Protein AF-A0A1I7Z463-F1 (afdb_monomer_lite)

InterPro domains:
  IPR001846 von Willebrand factor, type D domain [PF00094] (195-238)
  IPR001846 von Willebrand factor, type D domain [PF00094] (313-511)
  IPR001846 von Willebrand factor, type D domain [PS51233] (310-544)
  IPR001846 von Willebrand factor, type D domain [SM00216] (301-510)
  IPR005533 AMOP domain [PF03782] (26-176)
  IPR005533 AMOP domain [PF03782] (245-294)
  IPR005533 AMOP domain [PS50856] (21-180)
  IPR005533 AMOP domain [PS50856] (249-298)
  IPR005533 AMOP domain [SM00723] (21-180)
  IPR051495 Epithelial Barrier and Cell Signaling Protein [PTHR13802] (248-624)
  IPR056619 Mucin-4-like, C8-3 domain [PF23263] (587-623)

Sequence (686 aa):
MWSKPTPFAWYHEPQWRREYGSSWATDMCIQWFEYDGKRRNFQKDLTAQSPCPCKLAQALLDLGRYMPIMNCDKDGDTSCPYNKGAQHCVQSVAPSWTGASQQCCYDYEGYLMFTDDWEPDGDYTTYFQPGTPARAHAFGAYPYKNPPYIPSLSHYQLDVLPYQTCCHYAGHCEFYYWRRMTNGCQDYKPPVAGYIYGEPHIVTFDGTKYTFPGKGYYVLVMSEDPLHKLMVQVRMEQPDDTLWHAHPGTPARAHAFGAYPYKNPPYIPSLSHYQLDVLPYQTCCHYAGHCEFYYWRRMTNGCQDYKPPVAGYIYGEPHIVTFDGTKYTFPGKGYYVLVMSEDPLHKLMVQVRMEQPDDTLWHAHVNATVVTGITVQENDSSIVQVFARKPLRRWRYRTDVYVDGMRRFFDTPQWKFQQFNGVSIRSPLLNMDMSELVIMLNSGVGIKVGESNGMLDVMVFLPPSYNTTCKTGQTPSVAGDNFSRRCYTTMGLLGTYNNDPTDDLMTLQGTSVRVSGDTHNPSTTQMIYEQFGRTWLVDGKNDRIGAVMFSDKFKPIYNPPLFASSIYTPTFWPQYLDLNASRVFTLEQVKVACMGVPQCEYDYMLTGRKEIALATLEKHKAFLGLRKKGSRLQKITKKEAFSIGGELRTSAQEGGSDQDPTGGQLLGRRHGHLHLQAEVLRARRP

Radius of gyration: 37.28 Å; chains: 1; bounding box: 77×112×101 Å

pLDDT: mean 79.52, std 18.36, range [21.39, 97.94]

Secondary structure (DSSP, 8-state):
-------HHHHHHHHHHHHS-TTHHHHHHHHHHHHHHHS--SHHHHHHHSPPPSBHHHHHH-TTTEEE-TTS-TTS----TTSTT-SEEEEESSPPTTS-B-EEEE-TTSBBPPTT---TTS-TTTS------BSS-TT--SSTTSTT--TTHHHIIIIIHHHIIIIIISS-HHHHHHHSPPPPSTT--PPP--EEETTTEEE-TT--EEE----EEEEEEEEE-SS-EEEEEEEE----STTTTS---PPPSS-TT--SSTTSTT--TTHHHIIIIIHHHIIIIIISS-HHHHHHHSPPP-STT--PPEEEEEETTTEEE-SS--EEE----EEEEEEEE--SS--EEEEEEEE--SPPTTSPPPS--EEEEEEEEETTPPPEEEEEPPGGGTTT-SEEEEETTEEE---SGGGSEEEETTEEEE--TT--S--EEEEEETTS-EEEEEEETTEEEEEEEE-GGGS--PPTT-----S-STT------EESTT--SSS-TTTTTB-TTS-B----S-SSSHHHHHHIIIIIGGGGB--S--TTT-S--S-TT----S-HHHHH-S---PPPS-SS--HHHHTT--HHHHHHHHTT-HHHHHHHHHH--HHHHHHHHHHHHHHHHHHHHHHHHHHHHHHHTTSSSSS---------------------------------------

Organism: NCBI:txid37863

Foldseek 3Di:
DPDDDDQPCVVCVVVQCVPVNLQSLVVVLVVLLVVLVVDDQCVVQCLQPPADAFFQVLLVQPVQQKDWDQCCDLVHHPPPQQFAQFNTKIKTPAAGPQQKIWIWTAGPVGGTAWLVVDDPPDLCNHHGHGTWIFSHDQQFHPVCPDPPRPHNPNRCVGQVNSCCSQRPRNVHNVSNCVSTTRGDNPPPDGDQDWDADDQGWTQDSVGDIDHDNDAAKDFPDADPDPVDTDTDIDGDHDDPDPCPPPPPDFDFPADQQFDPVCPDPPRPHNPNSCVGPVVVCCVQCPVVVHNVVVCVVTPDDDCPPDDFWFKWKADFLGWTAASLGDIAHAQDAAKFFAKFKPPPVWTKTKIWHWHFDDAAPLRDTFLGIFTFKMWIDIDPWWIKIKGADDPVPQPFAGIWIDTNNHTAACQAQVRQWDDGGQKIKGDPNPP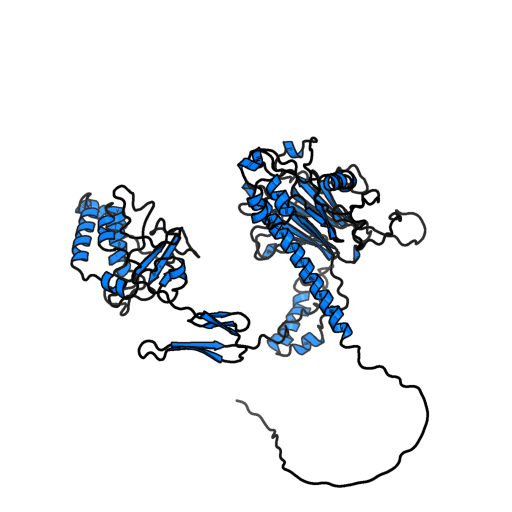NRNQWMWIAGPQRKIWIWGGFPSGIMIMITGDPVRAWPDDQPDDQDDDDDDDDDGTMWMATQSATRHSDPQQRQAAPVGDRDGDDDDNLDQVNNVCSHPPGRVRRHAPQPDPVNHHDSDDPVDDPHNDPVRSPDPDRDHDGNDPDADPSLCVLDDLVVLCVLLVPDSSLSRSCRRRVDSRSSNVRSVVVVVVVVVVVVVVVVVVVVVVVVVVPPPPDDDDDDDDDDDDDDDDDDDDDDDYDDDDDDDDDDDDDDD

Structure (mmCIF, N/CA/C/O backbone):
data_AF-A0A1I7Z463-F1
#
_entry.id   AF-A0A1I7Z463-F1
#
loop_
_atom_site.group_PDB
_atom_site.id
_atom_site.type_symbol
_atom_site.label_atom_id
_atom_site.label_alt_id
_atom_site.label_comp_id
_atom_site.label_asym_id
_atom_site.label_entity_id
_atom_site.label_seq_id
_atom_site.pdbx_PDB_ins_code
_atom_site.Cartn_x
_atom_site.Cartn_y
_atom_site.Cartn_z
_atom_site.occupancy
_atom_site.B_iso_or_equiv
_atom_site.auth_seq_id
_atom_site.auth_comp_id
_atom_site.auth_asym_id
_atom_site.auth_atom_id
_atom_site.pdbx_PDB_model_num
ATOM 1 N N . MET A 1 1 ? 40.024 8.791 -17.391 1.00 30.22 1 MET A N 1
ATOM 2 C CA . MET A 1 1 ? 39.149 9.812 -18.007 1.00 30.22 1 MET A CA 1
ATOM 3 C C . MET A 1 1 ? 37.793 9.182 -18.289 1.00 30.22 1 MET A C 1
ATOM 5 O O . MET A 1 1 ? 37.731 8.267 -19.093 1.00 30.22 1 MET A O 1
ATOM 9 N N . TRP A 1 2 ? 36.743 9.618 -17.590 1.00 34.06 2 TRP A N 1
ATOM 10 C CA . TRP A 1 2 ? 35.338 9.341 -17.924 1.00 34.06 2 TRP A CA 1
ATOM 11 C C . TRP A 1 2 ? 34.772 10.590 -18.616 1.00 34.06 2 TRP A C 1
ATOM 13 O O . TRP A 1 2 ? 34.002 11.346 -18.033 1.00 34.06 2 TRP A O 1
ATOM 23 N N . SER A 1 3 ? 35.242 10.885 -19.826 1.00 45.59 3 SER A N 1
ATOM 24 C CA . SER A 1 3 ? 34.652 11.943 -20.648 1.00 45.59 3 SER A CA 1
ATOM 25 C C . SER A 1 3 ? 33.517 11.332 -21.463 1.00 45.59 3 SER A C 1
ATOM 27 O O . SER A 1 3 ? 33.755 10.407 -22.243 1.00 45.59 3 SER A O 1
ATOM 29 N N . LYS A 1 4 ? 32.289 11.835 -21.299 1.00 51.66 4 LYS A N 1
ATOM 30 C CA . LYS A 1 4 ? 31.236 11.607 -22.298 1.00 51.66 4 LYS A CA 1
ATOM 31 C C . LYS A 1 4 ? 31.706 12.203 -23.641 1.00 51.66 4 LYS A C 1
ATOM 33 O O . LYS A 1 4 ? 32.474 13.165 -23.606 1.00 51.66 4 LYS A O 1
ATOM 38 N N . PRO A 1 5 ? 31.302 11.659 -24.803 1.00 58.66 5 PRO A N 1
ATOM 39 C CA . PRO A 1 5 ? 31.596 12.279 -26.094 1.00 58.66 5 PRO A CA 1
ATOM 40 C C . PRO A 1 5 ? 31.123 13.740 -26.090 1.00 58.66 5 PRO A C 1
ATOM 42 O O . PRO A 1 5 ? 29.931 14.001 -25.938 1.00 58.66 5 PRO A O 1
ATOM 45 N N . THR A 1 6 ? 32.051 14.691 -26.193 1.00 63.75 6 THR A N 1
ATOM 46 C CA . THR A 1 6 ? 31.734 16.126 -26.260 1.00 63.75 6 THR A CA 1
ATOM 47 C C . THR A 1 6 ? 31.464 16.508 -27.716 1.00 63.75 6 THR A C 1
ATOM 49 O O . THR A 1 6 ? 32.283 16.141 -28.565 1.00 63.75 6 THR A O 1
ATOM 52 N N . PRO A 1 7 ? 30.383 17.256 -28.025 1.00 66.69 7 PRO A N 1
ATOM 53 C CA . PRO A 1 7 ? 30.113 17.750 -29.373 1.00 66.69 7 PRO A CA 1
ATOM 54 C C . PRO A 1 7 ? 31.337 18.465 -29.968 1.00 66.69 7 PRO A C 1
ATOM 56 O O . PRO A 1 7 ? 31.851 19.429 -29.407 1.00 66.69 7 PRO A O 1
ATOM 59 N N . PHE A 1 8 ? 31.823 17.982 -31.108 1.00 71.94 8 PHE A N 1
ATOM 60 C CA . PHE A 1 8 ? 33.070 18.428 -31.734 1.00 71.94 8 PHE A CA 1
ATOM 61 C C . PHE A 1 8 ? 32.899 19.844 -32.287 1.00 71.94 8 PHE A C 1
ATOM 63 O O . PHE A 1 8 ? 33.792 20.678 -32.162 1.00 71.94 8 PHE A O 1
ATOM 70 N N . ALA A 1 9 ? 31.694 20.132 -32.788 1.00 70.56 9 ALA A N 1
ATOM 71 C CA . ALA A 1 9 ? 31.266 21.464 -33.179 1.00 70.56 9 ALA A CA 1
ATOM 72 C C . ALA A 1 9 ? 31.318 22.465 -32.014 1.00 70.56 9 ALA A C 1
ATOM 74 O O . ALA A 1 9 ? 31.840 23.554 -32.199 1.00 70.56 9 ALA A O 1
ATOM 75 N N . TRP A 1 10 ? 30.897 22.090 -30.799 1.00 75.88 10 TRP A N 1
ATOM 76 C CA . TRP A 1 10 ? 30.972 22.975 -29.626 1.00 75.88 10 TRP A CA 1
ATOM 77 C C . TRP A 1 10 ? 32.414 23.372 -29.279 1.00 75.88 10 TRP A C 1
ATOM 79 O O . TRP A 1 10 ? 32.679 24.520 -28.933 1.00 75.88 10 TRP A O 1
ATOM 89 N N . TYR A 1 11 ? 33.367 22.443 -29.408 1.00 81.06 11 TYR A N 1
ATOM 90 C CA . TYR A 1 11 ? 34.778 22.721 -29.121 1.00 81.06 11 TYR A CA 1
ATOM 91 C C . TYR A 1 11 ? 35.442 23.611 -30.190 1.00 81.06 11 TYR A C 1
ATOM 93 O O . TYR A 1 11 ? 36.220 24.504 -29.853 1.00 81.06 11 TYR A O 1
ATOM 101 N N . HIS A 1 12 ? 35.131 23.391 -31.473 1.00 82.56 12 HIS A N 1
ATOM 102 C CA . HIS A 1 12 ? 35.741 24.120 -32.593 1.00 82.56 12 HIS A CA 1
ATOM 103 C C . HIS A 1 12 ? 34.954 25.353 -33.058 1.00 82.56 12 HIS A C 1
ATOM 105 O O . HIS A 1 12 ? 35.458 26.114 -33.883 1.00 82.56 12 HIS A O 1
ATOM 111 N N . GLU A 1 13 ? 33.765 25.608 -32.513 1.00 81.62 13 GLU A N 1
ATOM 112 C CA . GLU A 1 13 ? 32.884 26.709 -32.918 1.00 81.62 13 GLU A CA 1
ATOM 113 C C . GLU A 1 13 ? 33.596 28.079 -33.002 1.00 81.62 13 GLU A C 1
ATOM 115 O O . GLU A 1 13 ? 33.470 28.743 -34.036 1.00 81.62 13 GLU A O 1
ATOM 120 N N . PRO A 1 14 ? 34.410 28.517 -32.017 1.00 84.44 14 PRO A N 1
ATOM 121 C CA . PRO A 1 14 ? 35.111 29.801 -32.112 1.00 84.44 14 PRO A CA 1
ATOM 122 C C . PRO A 1 14 ? 36.180 29.851 -33.215 1.00 84.44 14 PRO A C 1
ATOM 124 O O . PRO A 1 14 ? 36.566 30.931 -33.663 1.00 84.44 14 PRO A O 1
ATOM 127 N N . GLN A 1 15 ? 36.730 28.704 -33.618 1.00 86.69 15 GLN A N 1
ATOM 128 C CA . GLN A 1 15 ? 37.706 28.607 -34.708 1.00 86.69 15 GLN A CA 1
ATOM 129 C C . GLN A 1 15 ? 36.982 28.607 -36.054 1.00 86.69 15 GLN A C 1
ATOM 131 O O . GLN A 1 15 ? 37.305 29.416 -36.918 1.00 86.69 15 GLN A O 1
ATOM 136 N N . TRP A 1 16 ? 35.929 27.802 -36.193 1.00 85.44 16 TRP A N 1
ATOM 137 C CA . TRP A 1 16 ? 35.162 27.712 -37.431 1.00 85.44 16 TRP A CA 1
ATOM 138 C C . TRP A 1 16 ? 34.430 29.005 -37.783 1.00 85.44 16 TRP A C 1
ATOM 140 O O . TRP A 1 16 ? 34.474 29.414 -38.938 1.00 85.44 16 TRP A O 1
ATOM 150 N N . ARG A 1 17 ? 33.868 29.721 -36.797 1.00 85.62 17 ARG A N 1
ATOM 151 C CA . ARG A 1 17 ? 33.295 31.061 -37.027 1.00 85.62 17 ARG A CA 1
ATOM 152 C C . ARG A 1 17 ? 34.329 32.073 -37.538 1.00 85.62 17 ARG A C 1
ATOM 154 O O . ARG A 1 17 ? 33.963 32.998 -38.256 1.00 85.62 17 ARG A O 1
ATOM 161 N N . ARG A 1 18 ? 35.607 31.925 -37.158 1.00 87.00 18 ARG A N 1
ATOM 162 C CA . ARG A 1 18 ? 36.701 32.799 -37.618 1.00 87.00 18 ARG A CA 1
ATOM 163 C C . ARG A 1 18 ? 37.200 32.428 -39.012 1.00 87.00 18 ARG A C 1
ATOM 165 O O . ARG A 1 18 ? 37.502 33.326 -39.785 1.00 87.00 18 ARG A O 1
ATOM 172 N N . GLU A 1 19 ? 37.307 31.137 -39.311 1.00 86.56 19 GLU A N 1
ATOM 173 C CA . GLU A 1 19 ? 37.883 30.637 -40.567 1.00 86.56 19 GLU A CA 1
ATOM 174 C C . GLU A 1 19 ? 36.869 30.569 -41.717 1.00 86.56 19 GLU A C 1
ATOM 176 O O . GLU A 1 19 ? 37.198 30.937 -42.840 1.00 86.56 19 GLU A O 1
ATOM 181 N N . TYR A 1 20 ? 35.637 30.133 -41.439 1.00 83.19 20 TYR A N 1
ATOM 182 C CA . TYR A 1 20 ? 34.601 29.857 -42.444 1.00 83.19 20 TYR A CA 1
ATOM 183 C C . TYR A 1 20 ? 33.424 30.849 -42.392 1.00 83.19 20 TYR A C 1
ATOM 185 O O . TYR A 1 20 ? 32.484 30.736 -43.171 1.00 83.19 20 TYR A O 1
ATOM 193 N N . GLY A 1 21 ? 33.464 31.840 -41.495 1.00 87.94 21 GLY A N 1
ATOM 194 C CA . GLY A 1 21 ? 32.429 32.870 -41.369 1.00 87.94 21 GLY A CA 1
ATOM 195 C C . GLY A 1 21 ? 31.179 32.411 -40.611 1.00 87.94 21 GLY A C 1
ATOM 196 O O . GLY A 1 21 ? 31.173 31.388 -39.931 1.00 87.94 21 GLY A O 1
ATOM 197 N N . SER A 1 22 ? 30.100 33.197 -40.682 1.00 83.88 22 SER A N 1
ATOM 198 C CA . SER A 1 22 ? 28.854 32.933 -39.942 1.00 83.88 22 SER A CA 1
ATOM 199 C C . SER A 1 22 ? 28.013 31.789 -40.516 1.00 83.88 22 SER A C 1
ATOM 201 O O . SER A 1 22 ? 27.214 31.221 -39.780 1.00 83.88 22 SER A O 1
ATOM 203 N N . SER A 1 23 ? 28.191 31.441 -41.796 1.00 88.38 23 SER A N 1
ATOM 204 C CA . SER A 1 23 ? 27.471 30.357 -42.485 1.00 88.38 23 SER A CA 1
ATOM 205 C C . SER A 1 23 ? 28.140 28.988 -42.356 1.00 88.38 23 SER A C 1
ATOM 207 O O . SER A 1 23 ? 27.634 28.021 -42.918 1.00 88.38 23 SER A O 1
ATOM 209 N N . TRP A 1 24 ? 29.241 28.880 -41.598 1.00 89.06 24 TRP A N 1
ATOM 210 C CA . TRP A 1 24 ? 30.064 27.667 -41.509 1.00 89.06 24 TRP A CA 1
ATOM 211 C C . TRP A 1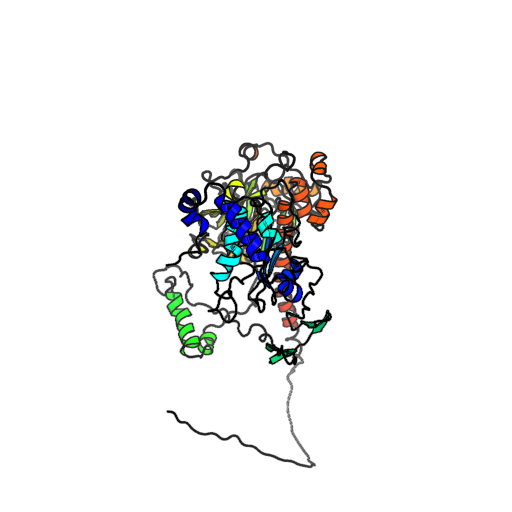 24 ? 29.245 26.387 -41.282 1.00 89.06 24 TRP A C 1
ATOM 213 O O . TRP A 1 24 ? 29.530 25.353 -41.883 1.00 89.06 24 TRP A O 1
ATOM 223 N N . ALA A 1 25 ? 28.219 26.456 -40.426 1.00 88.81 25 ALA A N 1
ATOM 224 C CA . ALA A 1 25 ? 27.393 25.310 -40.070 1.00 88.81 25 ALA A CA 1
ATOM 225 C C . ALA A 1 25 ? 26.508 24.873 -41.240 1.00 88.81 25 ALA A C 1
ATOM 227 O O . ALA A 1 25 ? 26.412 23.679 -41.523 1.00 88.81 25 ALA A O 1
ATOM 228 N N . THR A 1 26 ? 25.908 25.834 -41.944 1.00 90.12 26 THR A N 1
ATOM 229 C CA . THR A 1 26 ? 25.089 25.592 -43.136 1.00 90.12 26 THR A CA 1
ATOM 230 C C . THR A 1 26 ? 25.940 25.030 -44.270 1.00 90.12 26 THR A C 1
ATOM 232 O O . THR A 1 26 ? 25.573 24.017 -44.861 1.00 90.12 26 THR A O 1
ATOM 235 N N . ASP A 1 27 ? 27.125 25.597 -44.502 1.00 89.88 27 ASP A N 1
ATOM 236 C CA . ASP A 1 27 ? 28.048 25.132 -45.542 1.00 89.88 27 ASP A CA 1
ATOM 237 C C . ASP A 1 27 ? 28.535 23.699 -45.264 1.00 89.88 27 ASP A C 1
ATOM 239 O O . ASP A 1 27 ? 28.515 22.841 -46.149 1.00 89.88 27 ASP A O 1
ATOM 243 N N . MET A 1 28 ? 28.902 23.392 -44.014 1.00 89.94 28 MET A N 1
ATOM 244 C CA . MET A 1 28 ? 29.269 22.032 -43.599 1.00 89.94 28 MET A CA 1
ATOM 245 C C . MET A 1 28 ? 28.092 21.051 -43.666 1.00 89.94 28 MET A C 1
ATOM 247 O O . MET A 1 28 ? 28.285 19.894 -44.046 1.00 89.94 28 MET A O 1
ATOM 251 N N . CYS A 1 29 ? 26.879 21.491 -43.318 1.00 90.62 29 CYS A N 1
ATOM 252 C CA . CYS A 1 29 ? 25.675 20.671 -43.421 1.00 90.62 29 CYS A CA 1
ATOM 253 C C . CYS A 1 29 ? 25.378 20.297 -44.882 1.00 90.62 29 CYS A C 1
ATOM 255 O O . CYS A 1 29 ? 25.168 19.120 -45.178 1.00 90.62 29 CYS A O 1
ATOM 257 N N . ILE A 1 30 ? 25.448 21.261 -45.808 1.00 90.31 30 ILE A N 1
ATOM 258 C CA . ILE A 1 30 ? 25.257 21.028 -47.248 1.00 90.31 30 ILE A CA 1
ATOM 259 C C . ILE A 1 30 ? 26.345 20.094 -47.792 1.00 90.31 30 ILE A C 1
ATOM 261 O O . ILE A 1 30 ? 26.038 19.126 -48.490 1.00 90.31 30 ILE A O 1
ATOM 265 N N . GLN A 1 31 ? 27.612 20.309 -47.422 1.00 89.62 31 GLN A N 1
ATOM 266 C CA . GLN A 1 31 ? 28.708 19.421 -47.825 1.00 89.62 31 GLN A CA 1
ATOM 267 C C . GLN A 1 31 ? 28.491 17.980 -47.348 1.00 89.62 31 GLN A C 1
ATOM 269 O O . GLN A 1 31 ? 28.674 17.036 -48.122 1.00 89.62 31 GLN A O 1
ATOM 274 N N . TRP A 1 32 ? 28.075 17.791 -46.092 1.00 92.12 32 TRP A N 1
ATOM 275 C CA . TRP A 1 32 ? 27.716 16.470 -45.583 1.00 92.12 32 TRP A CA 1
ATOM 276 C C . TRP A 1 32 ? 26.520 15.882 -46.340 1.00 92.12 32 TRP A C 1
ATOM 278 O O . TRP A 1 32 ? 26.572 14.716 -46.728 1.00 92.12 32 TRP A O 1
ATOM 288 N N . PHE A 1 33 ? 25.477 16.675 -46.595 1.00 90.44 33 PHE A N 1
ATOM 289 C CA . PHE A 1 33 ? 24.276 16.244 -47.308 1.00 90.44 33 PHE A CA 1
ATOM 290 C C . PHE A 1 33 ? 24.598 15.737 -48.719 1.00 90.44 33 PHE A C 1
ATOM 292 O O . PHE A 1 33 ? 24.093 14.690 -49.140 1.00 90.44 33 PHE A O 1
ATOM 299 N N . GLU A 1 34 ? 25.453 16.448 -49.454 1.00 89.06 34 GLU A N 1
ATOM 300 C CA . GLU A 1 34 ? 25.919 16.028 -50.775 1.00 89.06 34 GLU A CA 1
ATOM 301 C C . GLU A 1 34 ? 26.823 14.796 -50.702 1.00 89.06 34 GLU A C 1
ATOM 303 O O . GLU A 1 34 ? 26.686 13.871 -51.509 1.00 89.06 34 GLU A O 1
ATOM 308 N N . TYR A 1 35 ? 27.748 14.764 -49.738 1.00 86.56 35 TYR A N 1
ATOM 309 C CA . TYR A 1 35 ? 28.671 13.648 -49.560 1.00 86.56 35 TYR A CA 1
ATOM 310 C C . TYR A 1 35 ? 27.933 12.358 -49.195 1.00 86.56 35 TYR A C 1
ATOM 312 O O . TYR A 1 35 ? 28.145 11.331 -49.837 1.00 86.56 35 TYR A O 1
ATOM 320 N N . ASP A 1 36 ? 27.034 12.399 -48.210 1.00 86.56 36 ASP A N 1
ATOM 321 C CA . ASP A 1 36 ? 26.258 11.240 -47.768 1.00 86.56 36 ASP A CA 1
ATOM 322 C C . ASP A 1 36 ? 25.333 10.724 -48.882 1.00 86.56 36 ASP A C 1
ATOM 324 O O . ASP A 1 36 ? 25.176 9.512 -49.030 1.00 86.56 36 ASP A O 1
ATOM 328 N N . GLY A 1 37 ? 24.829 11.618 -49.742 1.00 82.88 37 GLY A N 1
ATOM 329 C CA . GLY A 1 37 ? 24.045 11.270 -50.930 1.00 82.88 37 GLY A CA 1
ATOM 330 C C . GLY A 1 37 ? 24.802 10.528 -52.028 1.00 82.88 37 GLY A C 1
ATOM 331 O O . GLY A 1 37 ? 24.197 9.760 -52.772 1.00 82.88 37 GLY A O 1
ATOM 332 N N . LYS A 1 38 ? 26.122 10.723 -52.126 1.00 85.31 38 LYS A N 1
ATOM 333 C CA . LYS A 1 38 ? 26.992 9.976 -53.053 1.00 85.31 38 LYS A CA 1
ATOM 334 C C . LYS A 1 38 ? 27.359 8.592 -52.513 1.00 85.31 38 LYS A C 1
ATOM 336 O O . LYS A 1 38 ? 27.889 7.761 -53.250 1.00 85.31 38 LYS A O 1
ATOM 341 N N . ARG A 1 39 ? 27.117 8.332 -51.224 1.00 84.38 39 ARG A N 1
ATOM 342 C CA . ARG A 1 39 ? 27.403 7.040 -50.594 1.00 84.38 39 ARG A CA 1
ATOM 343 C C . ARG A 1 39 ? 26.278 6.057 -50.865 1.00 84.38 39 ARG A C 1
ATOM 345 O O . ARG A 1 39 ? 25.149 6.410 -51.187 1.00 84.38 39 ARG A O 1
ATOM 352 N N . ARG A 1 40 ? 26.581 4.779 -50.650 1.00 80.81 40 ARG A N 1
ATOM 353 C CA . ARG A 1 40 ? 25.572 3.728 -50.684 1.00 80.81 40 ARG A CA 1
ATOM 354 C C . ARG A 1 40 ? 24.419 4.041 -49.724 1.00 80.81 40 ARG A C 1
ATOM 356 O O . ARG A 1 40 ? 24.641 4.363 -48.549 1.00 80.81 40 ARG A O 1
ATOM 363 N N . ASN A 1 41 ? 23.204 3.853 -50.232 1.00 83.38 41 ASN A N 1
ATOM 364 C CA . ASN A 1 41 ? 21.984 3.927 -49.450 1.00 83.38 41 ASN A CA 1
ATOM 365 C C . ASN A 1 41 ? 21.871 2.707 -48.518 1.00 83.38 41 ASN A C 1
ATOM 367 O O . ASN A 1 41 ? 21.557 1.606 -48.967 1.00 83.38 41 ASN A O 1
ATOM 371 N N . PHE A 1 42 ? 22.160 2.918 -47.234 1.00 85.94 42 PHE A N 1
ATOM 372 C CA . PHE A 1 42 ? 22.072 1.900 -46.182 1.00 85.94 42 PHE A CA 1
ATOM 373 C C . PHE A 1 42 ? 20.635 1.699 -45.684 1.00 85.94 42 PHE A C 1
ATOM 375 O O . PHE A 1 42 ? 20.326 0.666 -45.096 1.00 85.94 42 PHE A O 1
ATOM 382 N N . GLN A 1 43 ? 19.741 2.656 -45.959 1.00 82.81 43 GLN A N 1
ATOM 383 C CA . GLN A 1 43 ? 18.345 2.576 -45.547 1.00 82.81 43 GLN A CA 1
ATOM 384 C C . GLN A 1 43 ? 17.635 1.399 -46.206 1.00 82.81 43 GLN A C 1
ATOM 386 O O . GLN A 1 43 ? 16.830 0.737 -45.569 1.00 82.81 43 GLN A O 1
ATOM 391 N N . LYS A 1 44 ? 18.017 1.058 -47.445 1.00 83.06 44 LYS A N 1
ATOM 392 C CA . LYS A 1 44 ? 17.505 -0.124 -48.149 1.00 83.06 44 LYS A CA 1
ATOM 393 C C . LYS A 1 44 ? 17.740 -1.421 -47.363 1.00 83.06 44 LYS A C 1
ATOM 395 O O . LYS A 1 44 ? 16.887 -2.303 -47.379 1.00 83.06 44 LYS A O 1
ATOM 400 N N . ASP A 1 45 ? 18.887 -1.541 -46.695 1.00 82.38 45 ASP A N 1
ATOM 401 C CA . ASP A 1 45 ? 19.208 -2.718 -45.885 1.00 82.38 45 ASP A CA 1
ATOM 402 C C . ASP A 1 45 ? 18.362 -2.746 -44.602 1.00 82.38 45 ASP A C 1
ATOM 404 O O . ASP A 1 45 ? 17.842 -3.797 -44.231 1.00 82.38 45 ASP A O 1
ATOM 408 N N . LEU A 1 46 ? 18.168 -1.586 -43.965 1.00 86.88 46 LEU A N 1
ATOM 409 C CA . LEU A 1 46 ? 17.344 -1.449 -42.761 1.00 86.88 46 LEU A CA 1
ATOM 410 C C . LEU A 1 46 ? 15.860 -1.701 -43.037 1.00 86.88 46 LEU A C 1
ATOM 412 O O . LEU A 1 46 ? 15.214 -2.378 -42.242 1.00 86.88 46 LEU A O 1
ATOM 416 N N . THR A 1 47 ? 15.338 -1.245 -44.177 1.00 81.12 47 THR A N 1
ATOM 417 C CA . THR A 1 47 ? 13.947 -1.490 -44.578 1.00 81.12 47 THR A CA 1
ATOM 418 C C . THR A 1 47 ? 13.644 -2.976 -44.727 1.00 81.12 47 THR A C 1
ATOM 420 O O . THR A 1 47 ? 12.593 -3.438 -44.295 1.00 81.12 47 THR A O 1
ATOM 423 N N . ALA A 1 48 ? 14.581 -3.740 -45.291 1.00 78.50 48 ALA A N 1
ATOM 424 C CA . ALA A 1 48 ? 14.401 -5.171 -45.502 1.00 78.50 48 ALA A CA 1
ATOM 425 C C . ALA A 1 48 ? 14.628 -6.011 -44.232 1.00 78.50 48 ALA A C 1
ATOM 427 O O . ALA A 1 48 ? 14.007 -7.059 -44.078 1.00 78.50 48 ALA A O 1
ATOM 428 N N . GLN A 1 49 ? 15.545 -5.595 -43.351 1.00 81.00 49 GLN A N 1
ATOM 429 C CA . GLN A 1 49 ? 16.004 -6.423 -42.225 1.00 81.00 49 GLN A CA 1
ATOM 430 C C . GLN A 1 49 ? 15.383 -6.024 -40.882 1.00 81.00 49 GLN A C 1
ATOM 432 O O . GLN A 1 49 ? 15.089 -6.896 -40.066 1.00 81.00 49 GLN A O 1
ATOM 437 N N . SER A 1 50 ? 15.165 -4.726 -40.662 1.00 87.88 50 SER A N 1
ATOM 438 C CA . SER A 1 50 ? 14.761 -4.162 -39.369 1.00 87.88 50 SER A CA 1
ATOM 439 C C . SER A 1 50 ? 13.731 -3.023 -39.520 1.00 87.88 50 SER A C 1
ATOM 441 O O . SER A 1 50 ? 13.978 -1.921 -39.017 1.00 87.88 50 SER A O 1
ATOM 443 N N . PRO A 1 51 ? 12.572 -3.241 -40.177 1.00 91.00 51 PRO A N 1
ATOM 444 C CA . PRO A 1 51 ? 11.545 -2.209 -40.354 1.00 91.00 51 PRO A CA 1
ATOM 445 C C . PRO A 1 51 ? 10.881 -1.805 -39.030 1.00 91.00 51 PRO A C 1
ATOM 447 O O . PRO A 1 51 ? 10.533 -2.665 -38.227 1.00 91.00 51 PRO A O 1
ATOM 450 N N . CYS A 1 52 ? 10.647 -0.507 -38.809 1.00 91.75 52 CYS A N 1
ATOM 451 C CA . CYS A 1 52 ? 10.044 -0.034 -37.562 1.00 91.75 52 CYS A CA 1
ATOM 452 C C . CYS A 1 52 ? 8.642 -0.628 -37.320 1.00 91.75 52 CYS A C 1
ATOM 454 O O . CYS A 1 52 ? 7.809 -0.599 -38.229 1.00 91.75 52 CYS A O 1
ATOM 456 N N . PRO A 1 53 ? 8.341 -1.109 -36.099 1.00 93.94 53 PRO A N 1
ATOM 457 C CA . PRO A 1 53 ? 6.975 -1.439 -35.708 1.00 93.94 53 PRO A CA 1
ATOM 458 C C . PRO A 1 53 ? 6.044 -0.223 -35.841 1.00 93.94 53 PRO A C 1
ATOM 460 O O . PRO A 1 53 ? 6.443 0.905 -35.563 1.00 93.94 53 PRO A O 1
ATOM 463 N N . CYS A 1 54 ? 4.789 -0.435 -36.246 1.00 91.12 54 CYS A N 1
ATOM 464 C CA . CYS A 1 54 ? 3.825 0.665 -36.401 1.00 91.12 54 CYS A CA 1
ATOM 465 C C . CYS A 1 54 ? 3.364 1.232 -35.053 1.00 91.12 54 CYS A C 1
ATOM 467 O O . CYS A 1 54 ? 2.963 2.392 -34.956 1.00 91.12 54 CYS A O 1
ATOM 469 N N . LYS A 1 55 ? 3.349 0.379 -34.024 1.00 92.94 55 LYS A N 1
ATOM 470 C CA . LYS A 1 55 ? 2.812 0.685 -32.700 1.00 92.94 55 LYS A CA 1
ATOM 471 C C . LYS A 1 55 ? 3.809 0.376 -31.600 1.00 92.94 55 LYS A C 1
ATOM 473 O O . LYS A 1 55 ? 4.468 -0.662 -31.630 1.00 92.94 55 LYS A O 1
ATOM 478 N N . LEU A 1 56 ? 3.792 1.196 -30.552 1.00 92.44 56 LEU A N 1
ATOM 479 C CA . LEU A 1 56 ? 4.600 0.976 -29.353 1.00 92.44 56 LEU A CA 1
ATOM 480 C C . LEU A 1 56 ? 4.373 -0.424 -28.759 1.00 92.44 56 LEU A C 1
ATOM 482 O O . LEU A 1 56 ? 5.325 -1.124 -28.436 1.00 92.44 56 LEU A O 1
ATOM 486 N N . ALA A 1 57 ? 3.123 -0.889 -28.693 1.00 91.75 57 ALA A N 1
ATOM 487 C CA . ALA A 1 57 ? 2.809 -2.231 -28.200 1.00 91.75 57 ALA A CA 1
ATOM 488 C C . ALA A 1 57 ? 3.483 -3.352 -29.015 1.00 91.75 57 ALA A C 1
ATOM 490 O O . ALA A 1 57 ? 3.895 -4.357 -28.443 1.00 91.75 57 ALA A O 1
ATOM 491 N N . GLN A 1 58 ? 3.632 -3.177 -30.334 1.00 92.56 58 GLN A N 1
ATOM 492 C CA . GLN A 1 58 ? 4.349 -4.136 -31.181 1.00 92.56 58 GLN A CA 1
ATOM 493 C C . GLN A 1 58 ? 5.848 -4.115 -30.874 1.00 92.56 58 GLN A C 1
ATOM 495 O O . GLN A 1 58 ? 6.453 -5.172 -30.726 1.00 92.56 58 GLN A O 1
ATOM 500 N N . ALA A 1 59 ? 6.427 -2.923 -30.703 1.00 91.38 59 ALA A N 1
ATOM 501 C CA . ALA A 1 59 ? 7.832 -2.769 -30.337 1.00 91.38 59 ALA A CA 1
ATOM 502 C C . ALA A 1 59 ? 8.163 -3.418 -28.985 1.00 91.38 59 ALA A C 1
ATOM 504 O O . ALA A 1 59 ? 9.194 -4.069 -28.856 1.00 91.38 59 ALA A O 1
ATOM 505 N N . LEU A 1 60 ? 7.266 -3.298 -28.002 1.00 91.06 60 LEU A N 1
ATOM 506 C CA . LEU A 1 60 ? 7.433 -3.903 -26.675 1.00 91.06 60 LEU A CA 1
ATOM 507 C C . LEU A 1 60 ? 7.315 -5.432 -26.685 1.00 91.06 60 LEU A C 1
ATOM 509 O O . LEU A 1 60 ? 7.882 -6.092 -25.820 1.00 91.06 60 LEU A O 1
ATOM 513 N N . LEU A 1 61 ? 6.582 -6.002 -27.643 1.00 89.88 61 LEU A N 1
ATOM 514 C CA . LEU A 1 61 ? 6.512 -7.453 -27.834 1.00 89.88 61 LEU A CA 1
ATOM 515 C C . LEU A 1 61 ? 7.724 -7.995 -28.611 1.00 89.88 61 LEU A C 1
ATOM 517 O O . LEU A 1 61 ? 8.067 -9.168 -28.473 1.00 89.88 61 LEU A O 1
ATOM 521 N N . ASP A 1 62 ? 8.395 -7.157 -29.402 1.00 91.62 62 ASP A N 1
ATOM 522 C CA . ASP A 1 62 ? 9.499 -7.532 -30.292 1.00 91.62 62 ASP A CA 1
ATOM 523 C C . ASP A 1 62 ? 10.886 -7.331 -29.666 1.00 91.62 62 ASP A C 1
ATOM 525 O O . ASP A 1 62 ? 11.775 -6.674 -30.211 1.00 91.62 62 ASP A O 1
ATOM 529 N N . LEU A 1 63 ? 11.064 -7.957 -28.503 1.00 87.25 63 LEU A N 1
ATOM 530 C CA . LEU A 1 63 ? 12.252 -7.848 -27.647 1.00 87.25 63 LEU A CA 1
ATOM 531 C C . LEU A 1 63 ? 13.539 -8.406 -28.284 1.00 87.25 63 LEU A C 1
ATOM 533 O O . LEU A 1 63 ? 14.639 -8.127 -27.817 1.00 87.25 63 LEU A O 1
ATOM 537 N N . GLY A 1 64 ? 13.411 -9.257 -29.307 1.00 87.12 64 GLY A N 1
ATOM 538 C CA . GLY A 1 64 ? 14.551 -9.911 -29.953 1.00 87.12 64 GLY A CA 1
ATOM 539 C C . GLY A 1 64 ? 15.203 -9.059 -31.040 1.00 87.12 64 GLY A C 1
ATOM 540 O O . GLY A 1 64 ? 16.420 -9.106 -31.211 1.00 87.12 64 GLY A O 1
ATOM 541 N N . ARG A 1 65 ? 14.404 -8.279 -31.781 1.00 90.81 65 ARG A N 1
ATOM 542 C CA . ARG A 1 65 ? 14.909 -7.389 -32.837 1.00 90.81 65 ARG A CA 1
ATOM 543 C C . ARG A 1 65 ? 15.160 -5.979 -32.338 1.00 90.81 65 ARG A C 1
ATOM 545 O O . ARG A 1 65 ? 16.054 -5.322 -32.869 1.00 90.81 65 ARG A O 1
ATOM 552 N N . TYR A 1 66 ? 14.418 -5.535 -31.326 1.00 92.88 66 TYR A N 1
ATOM 553 C CA . TYR A 1 66 ? 14.478 -4.177 -30.804 1.00 92.88 66 TYR A CA 1
ATOM 554 C C . TYR A 1 66 ? 14.797 -4.152 -29.314 1.00 92.88 66 TYR A C 1
ATOM 556 O O . TYR A 1 66 ? 14.350 -4.995 -28.544 1.00 92.88 66 TYR A O 1
ATOM 564 N N . MET A 1 67 ? 15.556 -3.140 -28.910 1.00 92.31 67 MET A N 1
ATOM 565 C CA . MET A 1 67 ? 15.852 -2.840 -27.514 1.00 92.31 67 MET A CA 1
ATOM 566 C C . MET A 1 67 ? 15.609 -1.361 -27.220 1.00 92.31 67 MET A C 1
ATOM 568 O O . MET A 1 67 ? 15.796 -0.528 -28.113 1.00 92.31 67 MET A O 1
ATOM 572 N N . PRO A 1 68 ? 15.219 -1.008 -25.986 1.00 92.00 68 PRO A N 1
ATOM 573 C CA . PRO A 1 68 ? 14.978 0.377 -25.617 1.00 92.00 68 PRO A CA 1
ATOM 574 C C . PRO A 1 68 ? 16.266 1.201 -25.680 1.00 92.00 68 PRO A C 1
ATOM 576 O O . PRO A 1 68 ? 17.372 0.718 -25.402 1.00 92.00 68 PRO A O 1
ATOM 579 N N . ILE A 1 69 ? 16.128 2.472 -26.049 1.00 88.88 69 ILE A N 1
ATOM 580 C CA . ILE A 1 69 ? 17.230 3.427 -25.970 1.00 88.88 69 ILE A CA 1
ATOM 581 C C . ILE A 1 69 ? 17.267 3.993 -24.550 1.00 88.88 69 ILE A C 1
ATOM 583 O O . ILE A 1 69 ? 16.295 4.561 -24.070 1.00 88.88 69 ILE A O 1
ATOM 587 N N . MET A 1 70 ? 18.419 3.869 -23.888 1.00 83.12 70 MET A N 1
ATOM 588 C CA . MET A 1 70 ? 18.587 4.149 -22.452 1.00 83.12 70 MET A CA 1
ATOM 589 C C . MET A 1 70 ? 18.229 5.581 -22.016 1.00 83.12 70 MET A C 1
ATOM 591 O O . MET A 1 70 ? 17.989 5.814 -20.838 1.00 83.12 70 MET A O 1
ATOM 595 N N . ASN A 1 71 ? 18.242 6.550 -22.934 1.00 82.81 71 ASN A N 1
ATOM 596 C CA . ASN A 1 71 ? 17.907 7.955 -22.673 1.00 82.81 71 ASN A CA 1
ATOM 597 C C . ASN A 1 71 ? 16.486 8.339 -23.131 1.00 82.81 71 ASN A C 1
ATOM 599 O O . ASN A 1 71 ? 16.144 9.518 -23.109 1.00 82.81 71 ASN A O 1
ATOM 603 N N . CYS A 1 72 ? 15.691 7.377 -23.599 1.00 88.44 72 CYS A N 1
ATOM 604 C CA . CYS A 1 72 ? 14.298 7.565 -23.986 1.00 88.44 72 CYS A CA 1
ATOM 605 C C . CYS A 1 72 ? 13.530 6.250 -23.771 1.00 88.44 72 CYS A C 1
ATOM 607 O O . CYS A 1 72 ? 12.955 5.663 -24.693 1.00 88.44 72 CYS A O 1
ATOM 609 N N . ASP A 1 73 ? 13.590 5.761 -22.531 1.00 90.06 73 ASP A N 1
ATOM 610 C CA . ASP A 1 73 ? 12.964 4.517 -22.096 1.00 90.06 73 ASP A CA 1
ATOM 611 C C . ASP A 1 73 ? 11.757 4.829 -21.204 1.00 90.06 73 ASP A C 1
ATOM 613 O O . ASP A 1 73 ? 11.875 5.569 -20.228 1.00 90.06 73 ASP A O 1
ATOM 617 N N . LYS A 1 74 ? 10.601 4.229 -21.507 1.00 86.38 74 LYS A N 1
ATOM 618 C CA . LYS A 1 74 ? 9.362 4.457 -20.757 1.00 86.38 74 LYS A CA 1
ATOM 619 C C . LYS A 1 74 ? 9.428 3.881 -19.341 1.00 86.38 74 LYS A C 1
ATOM 621 O O . LYS A 1 74 ? 8.712 4.348 -18.463 1.00 86.38 74 LYS A O 1
ATOM 626 N N . ASP A 1 75 ? 10.264 2.858 -19.144 1.00 83.31 75 ASP A N 1
ATOM 627 C CA . ASP A 1 75 ? 10.467 2.186 -17.859 1.00 83.31 75 ASP A CA 1
ATOM 628 C C . ASP A 1 75 ? 11.684 2.767 -17.097 1.00 83.31 75 ASP A C 1
ATOM 630 O O . ASP A 1 75 ? 11.970 2.356 -15.971 1.00 83.31 75 ASP A O 1
ATOM 634 N N . GLY A 1 76 ? 12.381 3.743 -17.699 1.00 80.25 76 GLY A N 1
ATOM 635 C CA . GLY A 1 76 ? 13.569 4.417 -17.174 1.00 80.25 76 GLY A CA 1
ATOM 636 C C . GLY A 1 76 ? 13.452 5.946 -17.224 1.00 80.25 76 GLY A C 1
ATOM 637 O O . GLY A 1 76 ? 12.621 6.535 -16.535 1.00 80.25 76 GLY A O 1
ATOM 638 N N . ASP A 1 77 ? 14.333 6.600 -17.989 1.00 72.75 77 ASP A N 1
ATOM 639 C CA . ASP A 1 77 ? 14.315 8.054 -18.198 1.00 72.75 77 ASP A CA 1
ATOM 640 C C . ASP A 1 77 ? 13.431 8.426 -19.400 1.00 72.75 77 ASP A C 1
ATOM 642 O O . ASP A 1 77 ? 13.778 8.160 -20.555 1.00 72.75 77 ASP A O 1
ATOM 646 N N . THR A 1 78 ? 12.305 9.085 -19.117 1.00 72.31 78 THR A N 1
ATOM 647 C CA . THR A 1 78 ? 11.315 9.529 -20.111 1.00 72.31 78 THR A CA 1
ATOM 648 C C . THR A 1 78 ? 11.563 10.952 -20.620 1.00 72.31 78 THR A C 1
ATOM 650 O O . THR A 1 78 ? 10.691 11.542 -21.254 1.00 72.31 78 THR A O 1
ATOM 653 N N . SER A 1 79 ? 12.706 11.569 -20.301 1.00 77.31 79 SER A N 1
ATOM 654 C CA . SER A 1 79 ? 12.996 12.957 -20.695 1.00 77.31 79 SER A CA 1
ATOM 655 C C . SER A 1 79 ? 13.334 13.130 -22.183 1.00 77.31 79 SER A C 1
ATOM 657 O O . SER A 1 79 ? 13.275 14.262 -22.688 1.00 77.31 79 SER A O 1
ATOM 659 N N . CYS A 1 80 ? 13.695 12.029 -22.863 1.00 83.00 80 CYS A N 1
ATOM 660 C CA . CYS A 1 80 ? 13.968 11.920 -24.301 1.00 83.00 80 CYS A CA 1
ATOM 661 C C . CYS A 1 80 ? 14.685 13.165 -24.863 1.00 83.00 80 CYS A C 1
ATOM 663 O O . CYS A 1 80 ? 14.114 13.928 -25.646 1.00 83.00 80 CYS A O 1
ATOM 665 N N . PRO A 1 81 ? 15.936 13.440 -24.443 1.00 79.12 81 PRO A N 1
ATOM 666 C CA . PRO A 1 81 ? 16.591 14.722 -24.696 1.00 79.12 81 PRO A CA 1
ATOM 667 C C . PRO A 1 81 ? 16.851 15.005 -26.181 1.00 79.12 81 PRO A C 1
ATOM 669 O O . PRO A 1 81 ? 16.893 16.173 -26.550 1.00 79.12 81 PRO A O 1
ATOM 672 N N . TYR A 1 82 ? 16.986 13.959 -27.005 1.00 77.75 82 TYR A N 1
ATOM 673 C CA . TYR A 1 82 ? 17.230 14.040 -28.454 1.00 77.75 82 TYR A CA 1
ATOM 674 C C . TYR A 1 82 ? 16.034 13.577 -29.306 1.00 77.75 82 TYR A C 1
ATOM 676 O O . TYR A 1 82 ? 16.135 13.535 -30.529 1.00 77.75 82 TYR A O 1
ATOM 684 N N . ASN A 1 83 ? 14.930 13.187 -28.661 1.00 87.06 83 ASN A N 1
ATOM 685 C CA . ASN A 1 83 ? 13.710 12.698 -29.303 1.00 87.06 83 ASN A CA 1
ATOM 686 C C . ASN A 1 83 ? 12.485 13.342 -28.639 1.00 87.06 83 ASN A C 1
ATOM 688 O O . ASN A 1 83 ? 11.623 12.664 -28.081 1.00 87.06 83 ASN A O 1
ATOM 692 N N . LYS A 1 84 ? 12.449 14.680 -28.619 1.00 85.75 84 LYS A N 1
ATOM 693 C CA . LYS A 1 84 ? 11.320 15.453 -28.088 1.00 85.75 84 LYS A CA 1
ATOM 694 C C . LYS A 1 84 ? 9.997 15.028 -28.730 1.00 85.75 84 LYS A C 1
ATOM 696 O O . LYS A 1 84 ? 9.935 14.749 -29.922 1.00 85.75 84 LYS A O 1
ATOM 701 N N . GLY A 1 85 ? 8.952 14.943 -27.910 1.00 82.62 85 GLY A N 1
ATOM 702 C CA . GLY A 1 85 ? 7.635 14.446 -28.324 1.00 82.62 85 GLY A CA 1
ATOM 703 C C . GLY A 1 85 ? 7.481 12.920 -28.274 1.00 82.62 85 GLY A C 1
ATOM 704 O O . GLY A 1 85 ? 6.350 12.443 -28.287 1.00 82.62 85 GLY A O 1
ATOM 705 N N . ALA A 1 86 ? 8.573 12.157 -28.136 1.00 89.06 86 ALA A N 1
ATOM 706 C CA . ALA A 1 86 ? 8.504 10.712 -27.951 1.00 89.06 86 ALA A CA 1
ATOM 707 C C . ALA A 1 86 ? 8.258 10.333 -26.480 1.00 89.06 86 ALA A C 1
ATOM 709 O O . ALA A 1 86 ? 8.835 10.921 -25.564 1.00 89.06 86 ALA A O 1
ATOM 710 N N . GLN A 1 87 ? 7.440 9.305 -26.260 1.00 90.44 87 GLN A N 1
ATOM 711 C CA . GLN A 1 87 ? 7.296 8.622 -24.973 1.00 90.44 87 GLN A CA 1
ATOM 712 C C . GLN A 1 87 ? 8.332 7.500 -24.817 1.00 90.44 87 GLN A C 1
ATOM 714 O O . GLN A 1 87 ? 8.776 7.200 -23.708 1.00 90.44 87 GLN A O 1
ATOM 719 N N . HIS A 1 88 ? 8.685 6.843 -25.924 1.00 93.75 88 HIS A N 1
ATOM 720 C CA . HIS A 1 88 ? 9.594 5.706 -25.930 1.00 93.75 88 HIS A CA 1
ATOM 721 C C . HIS A 1 88 ? 10.289 5.567 -27.278 1.00 93.75 88 HIS A C 1
ATOM 723 O O . HIS A 1 88 ? 9.640 5.654 -28.322 1.00 93.75 88 HIS A O 1
ATOM 729 N N . CYS A 1 89 ? 11.584 5.265 -27.260 1.00 92.62 89 CYS A N 1
ATOM 730 C CA . CYS A 1 89 ? 12.329 4.912 -28.458 1.00 92.62 89 CYS A CA 1
ATOM 731 C C . CYS A 1 89 ? 13.008 3.555 -28.308 1.00 92.62 89 CYS A C 1
ATOM 733 O O . CYS A 1 89 ? 13.569 3.217 -27.265 1.00 92.62 89 CYS A O 1
ATOM 735 N N . VAL A 1 90 ? 13.025 2.811 -29.408 1.00 93.25 90 VAL A N 1
ATOM 736 C CA . VAL A 1 90 ? 13.740 1.546 -29.547 1.00 93.25 90 VAL A CA 1
ATOM 737 C C . VAL A 1 90 ? 14.767 1.639 -30.664 1.00 93.25 90 VAL A C 1
ATOM 739 O O . VAL A 1 90 ? 14.596 2.393 -31.620 1.00 93.25 90 VAL A O 1
ATOM 742 N N . GLN A 1 91 ? 15.822 0.843 -30.565 1.00 92.06 91 GLN A N 1
ATOM 743 C CA . GLN A 1 91 ? 16.798 0.637 -31.628 1.00 92.06 91 GLN A CA 1
ATOM 744 C C . GLN A 1 91 ? 16.944 -0.849 -31.949 1.00 92.06 91 GLN A C 1
ATOM 746 O O . GLN A 1 91 ? 16.709 -1.698 -31.089 1.00 92.06 91 GLN A O 1
ATOM 751 N N . SER A 1 92 ? 17.340 -1.170 -33.177 1.00 92.31 92 SER A N 1
ATOM 752 C CA . SER A 1 92 ? 17.665 -2.536 -33.583 1.00 92.31 92 SER A CA 1
ATOM 753 C C . SER A 1 92 ? 18.791 -3.096 -32.710 1.00 92.31 92 SER A C 1
ATOM 755 O O . SER A 1 92 ? 19.807 -2.427 -32.553 1.00 92.31 92 SER A O 1
ATOM 757 N N . VAL A 1 93 ? 18.638 -4.315 -32.189 1.00 91.75 93 VAL A N 1
ATOM 758 C CA . VAL A 1 93 ? 19.650 -4.982 -31.345 1.00 91.75 93 VAL A CA 1
ATOM 759 C C . VAL A 1 93 ? 20.909 -5.318 -32.143 1.00 91.75 93 VAL A C 1
ATOM 761 O O . VAL A 1 93 ? 22.029 -5.159 -31.657 1.00 91.75 93 VAL A O 1
ATOM 764 N N . ALA A 1 94 ? 20.720 -5.815 -33.366 1.00 89.00 94 ALA A N 1
ATOM 765 C CA . ALA A 1 94 ? 21.803 -6.191 -34.257 1.00 89.00 94 ALA A CA 1
ATOM 766 C C . ALA A 1 94 ? 22.028 -5.106 -35.322 1.00 89.00 94 ALA A C 1
ATOM 768 O O . ALA A 1 94 ? 21.056 -4.602 -35.898 1.00 89.00 94 ALA A O 1
ATOM 769 N N . PRO A 1 95 ? 23.291 -4.769 -35.639 1.00 91.06 95 PRO A N 1
ATOM 770 C CA . PRO A 1 95 ? 23.594 -3.960 -36.805 1.00 91.06 95 PRO A CA 1
ATOM 771 C C . PRO A 1 95 ? 23.309 -4.744 -38.090 1.00 91.06 95 PRO A C 1
ATOM 773 O O . PRO A 1 95 ? 23.500 -5.960 -38.157 1.00 91.06 95 PRO A O 1
ATOM 776 N N . SER A 1 96 ? 22.939 -4.029 -39.147 1.00 88.81 96 SER A N 1
ATOM 777 C CA . SER A 1 96 ? 22.984 -4.567 -40.509 1.00 88.81 96 SER A CA 1
ATOM 778 C C . SER A 1 96 ? 24.420 -4.923 -40.907 1.00 88.81 96 SER A C 1
ATOM 780 O O . SER A 1 96 ? 25.398 -4.483 -40.297 1.00 88.81 96 SER A O 1
ATOM 782 N N . TRP A 1 97 ? 24.568 -5.664 -42.000 1.00 83.56 97 TRP A N 1
ATOM 783 C CA . TRP A 1 97 ? 25.880 -6.051 -42.522 1.00 83.56 97 TRP A CA 1
ATOM 784 C C . TRP A 1 97 ? 26.782 -4.864 -42.909 1.00 83.56 97 TRP A C 1
ATOM 786 O O . TRP A 1 97 ? 28.002 -5.001 -42.929 1.00 83.56 97 TRP A O 1
ATOM 796 N N . THR A 1 98 ? 26.207 -3.690 -43.200 1.00 84.56 98 THR A N 1
ATOM 797 C CA . THR A 1 98 ? 26.953 -2.442 -43.444 1.00 84.56 98 THR A CA 1
ATOM 798 C C . THR A 1 98 ? 27.253 -1.656 -42.171 1.00 84.56 98 THR A C 1
ATOM 800 O O . THR A 1 98 ? 27.823 -0.570 -42.246 1.00 84.56 98 THR A O 1
ATOM 803 N N . GLY A 1 99 ? 26.864 -2.179 -41.008 1.00 88.12 99 GLY A N 1
ATOM 804 C CA . GLY A 1 99 ? 27.034 -1.543 -39.709 1.00 88.12 99 GLY A CA 1
ATOM 805 C C . GLY A 1 99 ? 25.914 -0.582 -39.319 1.00 88.12 99 GLY A C 1
ATOM 806 O O . GLY A 1 99 ? 26.022 0.027 -38.265 1.00 88.12 99 GLY A O 1
ATOM 807 N N . ALA A 1 100 ? 24.856 -0.442 -40.120 1.00 90.62 100 ALA A N 1
ATOM 808 C CA . ALA A 1 100 ? 23.758 0.488 -39.851 1.00 90.62 100 ALA A CA 1
ATOM 809 C C . ALA A 1 100 ? 22.759 -0.049 -38.819 1.00 90.62 100 ALA A C 1
ATOM 811 O O . ALA A 1 100 ? 22.628 -1.264 -38.671 1.00 90.62 100 ALA A O 1
ATOM 812 N N . SER A 1 101 ? 22.026 0.846 -38.159 1.00 91.12 101 SER A N 1
ATOM 813 C CA . SER A 1 101 ? 21.009 0.530 -37.153 1.00 91.12 101 SER A CA 1
ATOM 814 C C . SER A 1 101 ? 19.718 1.296 -37.393 1.00 91.12 101 SER A C 1
ATOM 816 O O . SER A 1 101 ? 19.747 2.450 -37.813 1.00 91.12 101 SER A O 1
ATOM 818 N N . GLN A 1 102 ? 18.585 0.689 -37.058 1.00 91.25 102 GLN A N 1
ATOM 819 C CA . GLN A 1 102 ? 17.297 1.374 -37.100 1.00 91.25 102 GLN A CA 1
ATOM 820 C C . GLN A 1 102 ? 16.946 1.886 -35.703 1.00 91.25 102 GLN A C 1
ATOM 822 O O . GLN A 1 102 ? 17.004 1.111 -34.756 1.00 91.25 102 GLN A O 1
ATOM 827 N N . GLN A 1 103 ? 16.540 3.150 -35.581 1.00 92.44 103 GLN A N 1
ATOM 828 C CA . GLN A 1 103 ? 15.895 3.688 -34.381 1.00 92.44 103 GLN A CA 1
ATOM 829 C C . GLN A 1 103 ? 14.463 4.112 -34.724 1.00 92.44 103 GLN A C 1
ATOM 831 O O . GLN A 1 103 ? 14.214 4.689 -35.782 1.00 92.44 103 GLN A O 1
ATOM 836 N N . CYS A 1 104 ? 13.527 3.783 -33.839 1.00 92.75 104 CYS A N 1
ATOM 837 C CA . CYS A 1 104 ? 12.093 4.008 -33.986 1.00 92.75 104 CYS A CA 1
ATOM 838 C C . CYS A 1 104 ? 11.578 4.648 -32.698 1.00 92.75 104 CYS A C 1
ATOM 840 O O . CYS A 1 104 ? 11.827 4.118 -31.615 1.00 92.75 104 CYS A O 1
ATOM 842 N N . CYS A 1 105 ? 10.871 5.767 -32.805 1.00 92.62 105 CYS A N 1
ATOM 843 C CA . CYS A 1 105 ? 10.330 6.493 -31.659 1.00 92.62 105 CYS A CA 1
ATOM 844 C C . CYS A 1 105 ? 8.817 6.592 -31.766 1.00 92.62 105 CYS A C 1
ATOM 846 O O . CYS A 1 105 ? 8.285 6.720 -32.869 1.00 92.62 105 CYS A O 1
ATOM 848 N N . TYR A 1 106 ? 8.152 6.527 -30.619 1.00 92.56 106 TYR A N 1
ATOM 849 C CA . TYR A 1 106 ? 6.701 6.537 -30.526 1.00 92.56 106 TYR A CA 1
ATOM 850 C C . TYR A 1 106 ? 6.229 7.720 -29.699 1.00 92.56 106 TYR A C 1
ATOM 852 O O . TYR A 1 106 ? 6.816 8.011 -28.653 1.00 92.56 106 TYR A O 1
ATOM 860 N N . ASP A 1 107 ? 5.164 8.366 -30.155 1.00 89.06 107 ASP A N 1
ATOM 861 C CA . ASP A 1 107 ? 4.497 9.440 -29.424 1.00 89.06 107 ASP A CA 1
ATOM 862 C C . ASP A 1 107 ? 3.735 8.914 -28.188 1.00 89.06 107 ASP A C 1
ATOM 864 O O . ASP A 1 107 ? 3.732 7.718 -27.878 1.00 89.06 107 ASP A O 1
ATOM 868 N N . TYR A 1 108 ? 3.073 9.817 -27.462 1.00 87.00 108 TYR A N 1
ATOM 869 C CA . TYR A 1 108 ? 2.275 9.475 -26.277 1.00 87.00 108 TYR A CA 1
ATOM 870 C C . TYR A 1 108 ? 1.001 8.668 -26.580 1.00 87.00 108 TYR A C 1
ATOM 872 O O . TYR A 1 108 ? 0.425 8.079 -25.664 1.00 87.00 108 TYR A O 1
ATOM 880 N N . GLU A 1 109 ? 0.568 8.610 -27.839 1.00 88.44 109 GLU A N 1
ATOM 881 C CA . GLU A 1 109 ? -0.535 7.760 -28.302 1.00 88.44 109 GLU A CA 1
ATOM 882 C C . GLU A 1 109 ? -0.040 6.386 -28.806 1.00 88.44 109 GLU A C 1
ATOM 884 O O . GLU A 1 109 ? -0.827 5.496 -29.156 1.00 88.44 109 GLU A O 1
ATOM 889 N N . GLY A 1 110 ? 1.280 6.181 -28.808 1.00 89.94 110 GLY A N 1
ATOM 890 C CA . GLY A 1 110 ? 1.948 4.952 -29.201 1.00 89.94 110 GLY A CA 1
ATOM 891 C C . GLY A 1 110 ? 2.030 4.739 -30.713 1.00 89.94 110 GLY A C 1
ATOM 892 O O . GLY A 1 110 ? 2.160 3.583 -31.131 1.00 89.94 110 GLY A O 1
ATOM 893 N N . TYR A 1 111 ? 1.925 5.790 -31.531 1.00 90.50 111 TYR A N 1
ATOM 894 C CA . TYR A 1 111 ? 2.169 5.741 -32.977 1.00 90.50 111 TYR A CA 1
ATOM 895 C C . TYR A 1 111 ? 3.633 6.027 -33.307 1.00 90.50 111 TYR A C 1
ATOM 897 O O . TYR A 1 111 ? 4.303 6.786 -32.611 1.00 90.50 111 TYR A O 1
ATOM 905 N N . LEU A 1 112 ? 4.135 5.381 -34.364 1.00 90.00 112 LEU A N 1
ATOM 906 C CA . LEU A 1 112 ? 5.469 5.640 -34.899 1.00 90.00 112 LEU A CA 1
ATOM 907 C C . LEU A 1 112 ? 5.552 7.080 -35.423 1.00 90.00 112 LEU A C 1
ATOM 909 O O . LEU A 1 112 ? 4.740 7.478 -36.251 1.00 90.00 112 LEU A O 1
ATOM 913 N N . MET A 1 113 ? 6.556 7.822 -34.964 1.00 88.62 113 MET A N 1
ATOM 914 C CA . MET A 1 113 ? 6.837 9.184 -35.420 1.00 88.62 113 MET A CA 1
ATOM 915 C C . MET A 1 113 ? 7.679 9.144 -36.704 1.00 88.62 113 MET A C 1
ATOM 917 O O . MET A 1 113 ? 8.740 8.506 -36.705 1.00 88.62 113 MET A O 1
ATOM 921 N N . PHE A 1 114 ? 7.257 9.838 -37.767 1.00 84.94 114 PHE A N 1
ATOM 922 C CA . PHE A 1 114 ? 7.992 9.893 -39.035 1.00 84.94 114 PHE A CA 1
ATOM 923 C C . PHE A 1 114 ? 8.834 11.162 -39.171 1.00 84.94 114 PHE A C 1
ATOM 925 O O . PHE A 1 114 ? 8.470 12.237 -38.708 1.00 84.94 114 PHE A O 1
ATOM 932 N N . THR A 1 115 ? 9.963 11.048 -39.869 1.00 80.69 115 THR A N 1
ATOM 933 C CA . THR A 1 115 ? 10.782 12.195 -40.308 1.00 80.69 115 THR A CA 1
ATOM 934 C C . THR A 1 115 ? 10.117 13.059 -41.370 1.00 80.69 115 THR A C 1
ATOM 936 O O . THR A 1 115 ? 10.540 14.195 -41.559 1.00 80.69 115 THR A O 1
ATOM 939 N N . ASP A 1 116 ? 9.108 12.517 -42.056 1.00 74.31 116 ASP A N 1
ATOM 940 C CA . ASP A 1 116 ? 8.388 13.190 -43.141 1.00 74.31 116 ASP A CA 1
ATOM 941 C C . ASP A 1 116 ? 7.198 14.022 -42.637 1.00 74.31 116 ASP A C 1
ATOM 943 O O . ASP A 1 116 ? 6.663 14.822 -43.402 1.00 74.31 116 ASP A O 1
ATOM 947 N N . ASP A 1 117 ? 6.833 13.910 -41.352 1.00 69.44 117 ASP A N 1
ATOM 948 C CA . ASP A 1 117 ? 5.798 14.727 -40.689 1.00 69.44 117 ASP A CA 1
ATOM 949 C C . ASP A 1 117 ? 6.316 16.153 -40.384 1.00 69.44 117 ASP A C 1
ATOM 951 O O . ASP A 1 117 ? 6.092 16.734 -39.324 1.00 69.44 117 ASP A O 1
ATOM 955 N N . TRP A 1 118 ? 7.089 16.698 -41.322 1.00 59.81 118 TRP A N 1
ATOM 956 C CA . TRP A 1 118 ? 7.787 17.971 -41.251 1.00 59.81 118 TRP A CA 1
ATOM 957 C C . TRP A 1 118 ? 6.829 19.143 -41.510 1.00 59.81 118 TRP A C 1
ATOM 959 O O . TRP A 1 118 ? 6.203 19.216 -42.569 1.00 59.81 118 TRP A O 1
ATOM 969 N N . GLU A 1 119 ? 6.754 20.090 -40.568 1.00 57.19 119 GLU A N 1
ATOM 970 C CA . GLU A 1 119 ? 6.073 21.378 -40.757 1.00 57.19 119 GLU A CA 1
ATOM 971 C C . GLU A 1 119 ? 7.090 22.489 -41.090 1.00 57.19 119 GLU A C 1
ATOM 973 O O . GLU A 1 119 ? 8.044 22.658 -40.330 1.00 57.19 119 GLU A O 1
ATOM 978 N N . PRO A 1 120 ? 6.889 23.289 -42.160 1.00 53.72 120 PRO A N 1
ATOM 979 C CA . PRO A 1 120 ? 7.862 24.286 -42.628 1.00 53.72 120 PRO A CA 1
ATOM 980 C C . PRO A 1 120 ? 8.231 25.400 -41.634 1.00 53.72 120 PRO A C 1
ATOM 982 O O . PRO A 1 120 ? 9.305 25.985 -41.762 1.00 53.72 120 PRO A O 1
ATOM 985 N N . ASP A 1 121 ? 7.361 25.695 -40.661 1.00 55.72 121 ASP A N 1
ATOM 986 C CA . ASP A 1 121 ? 7.434 26.892 -39.807 1.00 55.72 121 ASP A CA 1
ATOM 987 C C . ASP A 1 121 ? 7.805 26.599 -38.328 1.00 55.72 121 ASP A C 1
ATOM 989 O O . ASP A 1 121 ? 7.740 27.495 -37.482 1.00 55.72 121 ASP A O 1
ATOM 993 N N . GLY A 1 122 ? 8.180 25.359 -37.977 1.00 54.44 122 GLY A N 1
ATOM 994 C CA . GLY A 1 122 ? 8.414 24.931 -36.586 1.00 54.44 122 GLY A CA 1
ATOM 995 C C . GLY A 1 122 ? 9.887 24.870 -36.144 1.00 54.44 122 GLY A C 1
ATOM 996 O O . GLY A 1 122 ? 10.762 24.458 -36.899 1.00 54.44 122 GLY A O 1
ATOM 997 N N . ASP A 1 123 ? 10.174 25.206 -34.878 1.00 58.38 123 ASP A N 1
ATOM 998 C CA . ASP A 1 123 ? 11.457 24.873 -34.231 1.00 58.38 123 ASP A CA 1
ATOM 999 C C . ASP A 1 123 ? 11.506 23.359 -33.927 1.00 58.38 123 ASP A C 1
ATOM 1001 O O . ASP A 1 123 ? 10.956 22.867 -32.934 1.00 58.38 123 ASP A O 1
ATOM 1005 N N . TYR A 1 124 ? 12.175 22.608 -34.809 1.00 61.97 124 TYR A N 1
ATOM 1006 C CA . TYR A 1 124 ? 12.323 21.143 -34.755 1.00 61.97 124 TYR A CA 1
ATOM 1007 C C . TYR A 1 124 ? 13.047 20.631 -33.507 1.00 61.97 124 TYR A C 1
ATOM 1009 O O . TYR A 1 124 ? 13.098 19.425 -33.264 1.00 61.97 124 TYR A O 1
ATOM 1017 N N . THR A 1 125 ? 13.668 21.513 -32.724 1.00 64.44 125 THR A N 1
ATOM 1018 C CA . THR A 1 125 ? 14.385 21.107 -31.514 1.00 64.44 125 THR A CA 1
ATOM 1019 C C . THR A 1 125 ? 13.526 21.145 -30.259 1.00 64.44 125 THR A C 1
ATOM 1021 O O . THR A 1 125 ? 13.911 20.567 -29.240 1.00 64.44 125 THR A O 1
ATOM 1024 N N . THR A 1 126 ? 12.350 21.774 -30.324 1.00 67.44 126 THR A N 1
ATOM 1025 C CA . THR A 1 126 ? 11.537 22.029 -29.133 1.00 67.44 126 THR A CA 1
ATOM 1026 C C . THR A 1 126 ? 10.446 20.984 -28.909 1.00 67.44 126 THR A C 1
ATOM 1028 O O . THR A 1 126 ? 10.273 20.536 -27.774 1.00 67.44 126 THR A O 1
ATOM 1031 N N . TYR A 1 127 ? 9.715 20.589 -29.960 1.00 69.56 127 TYR A N 1
ATOM 1032 C CA . TYR A 1 127 ? 8.445 19.859 -29.795 1.00 69.56 127 TYR A CA 1
ATOM 1033 C C . TYR A 1 127 ? 8.415 18.455 -30.407 1.00 69.56 127 TYR A C 1
ATOM 1035 O O . TYR A 1 127 ? 7.794 17.571 -29.818 1.00 69.56 127 TYR A O 1
ATOM 1043 N N . PHE A 1 128 ? 9.086 18.226 -31.541 1.00 78.12 128 PHE A N 1
ATOM 1044 C CA . PHE A 1 128 ? 8.958 16.975 -32.293 1.00 78.12 128 PHE A CA 1
ATOM 1045 C C . PHE A 1 128 ? 10.282 16.534 -32.929 1.00 78.12 128 PHE A C 1
ATOM 1047 O O . PHE A 1 128 ? 10.840 17.229 -33.775 1.00 78.12 128 PHE A O 1
ATOM 1054 N N . GLN A 1 129 ? 10.782 15.366 -32.522 1.00 83.62 129 GLN A N 1
ATOM 1055 C CA . GLN A 1 129 ? 12.020 14.765 -33.021 1.00 83.62 129 GLN A CA 1
ATOM 1056 C C . GLN A 1 129 ? 11.856 13.241 -33.165 1.00 83.62 129 GLN A C 1
ATOM 1058 O O . GLN A 1 129 ? 11.981 12.500 -32.179 1.00 83.62 129 GLN A O 1
ATOM 1063 N N . PRO A 1 130 ? 11.584 12.753 -34.385 1.00 86.56 130 PRO A N 1
ATOM 1064 C CA . PRO A 1 130 ? 11.319 11.345 -34.644 1.00 86.56 130 PRO A CA 1
ATOM 1065 C C . PRO A 1 130 ? 12.584 10.487 -34.522 1.00 86.56 130 PRO A C 1
ATOM 1067 O O . PRO A 1 130 ? 13.713 10.974 -34.439 1.00 86.56 130 PRO A O 1
ATOM 1070 N N . GLY A 1 131 ? 12.389 9.169 -34.512 1.00 88.44 131 GLY A N 1
ATOM 1071 C CA . GLY A 1 131 ? 13.490 8.213 -34.543 1.00 88.44 131 GLY A CA 1
ATOM 1072 C C . GLY A 1 131 ? 14.108 8.144 -35.936 1.00 88.44 131 GLY A C 1
ATOM 1073 O O . GLY A 1 131 ? 13.399 7.932 -36.921 1.00 88.44 131 GLY A O 1
ATOM 1074 N N . THR A 1 132 ? 15.430 8.295 -36.019 1.00 90.19 132 THR A N 1
ATOM 1075 C CA . THR A 1 132 ? 16.154 8.287 -37.296 1.00 90.19 132 THR A CA 1
ATOM 1076 C C . THR A 1 132 ? 17.016 7.036 -37.431 1.00 90.19 132 THR A C 1
ATOM 1078 O O . THR A 1 132 ? 17.668 6.649 -36.462 1.00 90.19 132 THR A O 1
ATOM 1081 N N . PRO A 1 133 ? 17.100 6.414 -38.617 1.00 91.06 133 PRO A N 1
ATOM 1082 C CA . PRO A 1 133 ? 18.096 5.380 -38.870 1.00 91.06 133 PRO A CA 1
ATOM 1083 C C . PRO A 1 133 ? 19.510 5.946 -38.682 1.00 91.06 133 PRO A C 1
ATOM 1085 O O . PRO A 1 133 ? 19.735 7.135 -38.874 1.00 91.06 133 PRO A O 1
ATOM 1088 N N . ALA A 1 134 ? 20.478 5.105 -38.337 1.00 91.12 134 ALA A N 1
ATOM 1089 C CA . ALA A 1 134 ? 21.874 5.503 -38.209 1.00 91.12 134 ALA A CA 1
ATOM 1090 C C . ALA A 1 134 ? 22.747 4.651 -39.127 1.00 91.12 134 ALA A C 1
ATOM 1092 O O . ALA A 1 134 ? 22.587 3.431 -39.208 1.00 91.12 134 ALA A O 1
ATOM 1093 N N . ARG A 1 135 ? 23.691 5.286 -39.822 1.00 90.00 135 ARG A N 1
ATOM 1094 C CA . ARG A 1 135 ? 24.629 4.605 -40.721 1.00 90.00 135 ARG A CA 1
ATOM 1095 C C . ARG A 1 135 ? 25.594 3.707 -39.951 1.00 90.00 135 ARG A C 1
ATOM 1097 O O . ARG A 1 135 ? 26.034 2.698 -40.499 1.00 90.00 135 ARG A O 1
ATOM 1104 N N . ALA A 1 136 ? 25.921 4.067 -38.712 1.00 90.94 136 ALA A N 1
ATOM 1105 C CA . ALA A 1 136 ? 26.697 3.236 -37.806 1.00 90.94 136 ALA A CA 1
ATOM 1106 C C . ALA A 1 136 ? 25.931 2.983 -36.503 1.00 90.94 136 ALA A C 1
ATOM 1108 O O . ALA A 1 136 ? 25.463 3.911 -35.847 1.00 90.94 136 ALA A O 1
ATOM 1109 N N . HIS A 1 137 ? 25.846 1.716 -36.116 1.00 91.25 137 HIS A N 1
ATOM 1110 C CA . HIS A 1 137 ? 25.202 1.255 -34.897 1.00 91.25 137 HIS A CA 1
ATOM 1111 C C . HIS A 1 137 ? 25.936 1.791 -33.662 1.00 91.25 137 HIS A C 1
ATOM 1113 O O . HIS A 1 137 ? 27.170 1.777 -33.606 1.00 91.25 137 HIS A O 1
ATOM 1119 N N . ALA A 1 138 ? 25.190 2.227 -32.643 1.00 87.69 138 ALA A N 1
ATOM 1120 C CA . ALA A 1 138 ? 25.754 2.863 -31.448 1.00 87.69 138 ALA A CA 1
ATOM 1121 C C . ALA A 1 138 ? 26.774 1.968 -30.713 1.00 87.69 138 ALA A C 1
ATOM 1123 O O . ALA A 1 138 ? 27.811 2.447 -30.248 1.00 87.69 138 ALA A O 1
ATOM 1124 N N . PHE A 1 139 ? 26.526 0.654 -30.684 1.00 88.25 139 PHE A N 1
ATOM 1125 C CA . PHE A 1 139 ? 27.424 -0.355 -30.099 1.00 88.25 139 PHE A CA 1
ATOM 1126 C C . PHE A 1 139 ? 28.456 -0.927 -31.089 1.00 88.25 139 PHE A C 1
ATOM 1128 O O . PHE A 1 139 ? 29.182 -1.857 -30.750 1.00 88.25 139 PHE A O 1
ATOM 1135 N N . GLY A 1 140 ? 28.545 -0.369 -32.301 1.00 87.81 140 GLY A N 1
ATOM 1136 C CA . GLY A 1 140 ? 29.420 -0.842 -33.374 1.00 87.81 140 GLY A CA 1
ATOM 1137 C C . GLY A 1 140 ? 28.918 -2.118 -34.051 1.00 87.81 140 GLY A C 1
ATOM 1138 O O . GLY A 1 140 ? 27.827 -2.608 -33.759 1.00 87.81 140 GLY A O 1
ATOM 1139 N N . ALA A 1 141 ? 29.730 -2.655 -34.961 1.00 87.19 141 ALA A N 1
ATOM 1140 C CA . ALA A 1 141 ? 29.462 -3.914 -35.654 1.00 87.19 141 ALA A CA 1
ATOM 1141 C C . ALA A 1 141 ? 30.741 -4.751 -35.779 1.00 87.19 141 ALA A C 1
ATOM 1143 O O . ALA A 1 141 ? 31.853 -4.237 -35.680 1.00 87.19 141 ALA A O 1
ATOM 1144 N N . TYR A 1 142 ? 30.614 -6.059 -35.987 1.00 82.06 142 TYR A N 1
ATOM 1145 C CA . TYR A 1 142 ? 31.786 -6.885 -36.263 1.00 82.06 142 TYR A CA 1
ATOM 1146 C C . TYR A 1 142 ? 32.232 -6.701 -37.727 1.00 82.06 142 TYR A C 1
ATOM 1148 O O . TYR A 1 142 ? 31.385 -6.789 -38.615 1.00 82.06 142 TYR A O 1
ATOM 1156 N N . PRO A 1 143 ? 33.535 -6.511 -38.016 1.00 85.19 143 PRO A N 1
ATOM 1157 C CA . PRO A 1 143 ? 34.660 -6.405 -37.084 1.00 85.19 143 PRO A CA 1
ATOM 1158 C C . PRO A 1 143 ? 34.843 -4.981 -36.517 1.00 85.19 143 PRO A C 1
ATOM 1160 O O . PRO A 1 143 ? 35.116 -4.034 -37.251 1.00 85.19 143 PRO A O 1
ATOM 1163 N N . TYR A 1 144 ? 34.823 -4.851 -35.185 1.00 75.62 144 TYR A N 1
ATOM 1164 C CA . TYR A 1 144 ? 34.752 -3.576 -34.439 1.00 75.62 144 TYR A CA 1
ATOM 1165 C C . TYR A 1 144 ? 35.908 -2.579 -34.637 1.00 75.62 144 TYR A C 1
ATOM 1167 O O . TYR A 1 144 ? 35.846 -1.456 -34.143 1.00 75.62 144 TYR A O 1
ATOM 1175 N N . LYS A 1 145 ? 36.996 -2.974 -35.303 1.00 79.75 145 LYS A N 1
ATOM 1176 C CA . LYS A 1 145 ? 38.213 -2.156 -35.461 1.00 79.75 145 LYS A CA 1
ATOM 1177 C C . LYS A 1 145 ? 38.388 -1.574 -36.866 1.00 79.75 145 LYS A C 1
ATOM 1179 O O . LYS A 1 145 ? 39.401 -0.933 -37.122 1.00 79.75 145 LYS A O 1
ATOM 1184 N N . ASN A 1 146 ? 37.409 -1.764 -37.748 1.00 79.12 146 ASN A N 1
ATOM 1185 C CA . ASN A 1 146 ? 37.413 -1.197 -39.094 1.00 79.12 146 ASN A CA 1
ATOM 1186 C C . ASN A 1 146 ? 36.335 -0.108 -39.202 1.00 79.12 146 ASN A C 1
ATOM 1188 O O . ASN A 1 146 ? 35.227 -0.326 -38.719 1.00 79.12 146 ASN A O 1
ATOM 1192 N N . PRO A 1 147 ? 36.595 1.051 -39.832 1.00 73.38 147 PRO A N 1
ATOM 1193 C CA . PRO A 1 147 ? 35.534 2.001 -40.167 1.00 73.38 147 PRO A CA 1
ATOM 1194 C C . PRO A 1 147 ? 34.510 1.359 -41.128 1.00 73.38 147 PRO A C 1
ATOM 1196 O O . PRO A 1 147 ? 34.938 0.693 -42.073 1.00 73.38 147 PRO A O 1
ATOM 1199 N N . PRO A 1 148 ? 33.186 1.561 -40.958 1.00 78.75 148 PRO A N 1
ATOM 1200 C CA . PRO A 1 148 ? 32.489 2.396 -39.971 1.00 78.75 148 PRO A CA 1
ATOM 1201 C C . PRO A 1 148 ? 31.940 1.614 -38.750 1.00 78.75 148 PRO A C 1
ATOM 1203 O O . PRO A 1 148 ? 30.839 1.889 -38.283 1.00 78.75 148 PRO A O 1
ATOM 1206 N N . TYR A 1 149 ? 32.666 0.622 -38.236 1.00 85.19 149 TYR A N 1
ATOM 1207 C CA . TYR A 1 149 ? 32.164 -0.323 -37.231 1.00 85.19 149 TYR A CA 1
ATOM 1208 C C . TYR A 1 149 ? 32.635 -0.063 -35.791 1.00 85.19 149 TYR A C 1
ATOM 1210 O O . TYR A 1 149 ? 32.395 -0.888 -34.906 1.00 85.19 149 TYR A O 1
ATOM 1218 N N . ILE A 1 150 ? 33.301 1.068 -35.540 1.00 86.25 150 ILE A N 1
ATOM 1219 C CA . ILE A 1 150 ? 33.871 1.393 -34.228 1.00 86.25 150 ILE A CA 1
ATOM 1220 C C . ILE A 1 150 ? 32.738 1.817 -33.278 1.00 86.25 150 ILE A C 1
ATOM 1222 O O . ILE A 1 150 ? 32.074 2.824 -33.559 1.00 86.25 150 ILE A O 1
ATOM 1226 N N . PRO A 1 151 ? 32.528 1.110 -32.147 1.00 86.06 151 PRO A N 1
ATOM 1227 C CA . PRO A 1 151 ? 31.497 1.457 -31.173 1.00 86.06 151 PRO A CA 1
ATOM 1228 C C . PRO A 1 151 ? 31.603 2.911 -30.720 1.00 86.06 151 PRO A C 1
ATOM 1230 O O . PRO A 1 151 ? 32.702 3.409 -30.469 1.00 86.06 151 PRO A O 1
ATOM 1233 N N . SER A 1 152 ? 30.457 3.579 -30.604 1.00 84.06 152 SER A N 1
ATOM 1234 C CA . SER A 1 152 ? 30.298 4.988 -30.221 1.00 84.06 152 SER A CA 1
ATOM 1235 C C . SER A 1 152 ? 30.929 6.017 -31.171 1.00 84.06 152 SER A C 1
ATOM 1237 O O . SER A 1 152 ? 30.252 6.972 -31.529 1.00 84.06 152 SER A O 1
ATOM 1239 N N . LEU A 1 153 ? 32.177 5.848 -31.620 1.00 84.62 153 LEU A N 1
ATOM 1240 C CA . LEU A 1 153 ? 32.885 6.830 -32.447 1.00 84.62 153 LEU A CA 1
ATOM 1241 C C . LEU A 1 153 ? 32.352 6.886 -33.883 1.00 84.62 153 LEU A C 1
ATOM 1243 O O . LEU A 1 153 ? 32.148 7.978 -34.408 1.00 84.62 153 LEU A O 1
ATOM 1247 N N . SER A 1 154 ? 32.104 5.734 -34.520 1.00 88.81 154 SER A N 1
ATOM 1248 C CA . SER A 1 154 ? 31.549 5.721 -35.880 1.00 88.81 154 SER A CA 1
ATOM 1249 C C . SER A 1 154 ? 30.124 6.270 -35.907 1.00 88.81 154 SER A C 1
ATOM 1251 O O . SER A 1 154 ? 29.819 7.092 -36.765 1.00 88.81 154 SER A O 1
ATOM 1253 N N . HIS A 1 155 ? 29.291 5.889 -34.932 1.00 88.44 155 HIS A N 1
ATOM 1254 C CA . HIS A 1 155 ? 27.946 6.446 -34.755 1.00 88.44 155 HIS A CA 1
ATOM 1255 C C . HIS A 1 155 ? 27.990 7.961 -34.516 1.00 88.44 155 HIS A C 1
ATOM 1257 O O . HIS A 1 155 ? 27.276 8.737 -35.149 1.00 88.44 155 HIS A O 1
ATOM 1263 N N . TYR A 1 156 ? 28.905 8.402 -33.652 1.00 87.12 156 TYR A N 1
ATOM 1264 C CA . TYR A 1 156 ? 29.080 9.812 -33.362 1.00 87.12 156 TYR A CA 1
ATOM 1265 C C . TYR A 1 156 ? 29.474 10.624 -34.603 1.00 87.12 156 TYR A C 1
ATOM 1267 O O . TYR A 1 156 ? 28.861 11.645 -34.890 1.00 87.12 156 TYR A O 1
ATOM 1275 N N . GLN A 1 157 ? 30.464 10.164 -35.371 1.00 86.69 157 GLN A N 1
ATOM 1276 C CA . GLN A 1 157 ? 30.950 10.881 -36.550 1.00 86.69 157 GLN A CA 1
ATOM 1277 C C . GLN A 1 157 ? 29.944 10.881 -37.711 1.00 86.69 157 GLN A C 1
ATOM 1279 O O . GLN A 1 157 ? 29.877 11.858 -38.455 1.00 86.69 157 GLN A O 1
ATOM 1284 N N . LEU A 1 158 ? 29.205 9.786 -37.908 1.00 88.31 158 LEU A N 1
ATOM 1285 C CA . LEU A 1 158 ? 28.360 9.594 -39.092 1.00 88.31 158 LEU A CA 1
ATOM 1286 C C . LEU A 1 158 ? 26.904 10.017 -38.904 1.00 88.31 158 LEU A C 1
ATOM 1288 O O . LEU A 1 158 ? 26.241 10.272 -39.911 1.00 88.31 158 LEU A O 1
ATOM 1292 N N . ASP A 1 159 ? 26.418 10.081 -37.663 1.00 89.50 159 ASP A N 1
ATOM 1293 C CA . ASP A 1 159 ? 25.001 10.311 -37.371 1.00 89.50 159 ASP A CA 1
ATOM 1294 C C . ASP A 1 159 ? 24.796 11.413 -36.314 1.00 89.50 159 ASP A C 1
ATOM 1296 O O . ASP A 1 159 ? 24.054 12.360 -36.566 1.00 89.50 159 ASP A O 1
ATOM 1300 N N . VAL A 1 160 ? 25.528 11.403 -35.191 1.00 88.00 160 VAL A N 1
ATOM 1301 C CA . VAL A 1 160 ? 25.357 12.437 -34.140 1.00 88.00 160 VAL A CA 1
ATOM 1302 C C . VAL A 1 160 ? 25.931 13.798 -34.551 1.00 88.00 160 VAL A C 1
ATOM 1304 O O . VAL A 1 160 ? 25.299 14.829 -34.330 1.00 88.00 160 VAL A O 1
ATOM 1307 N N . LEU A 1 161 ? 27.132 13.830 -35.132 1.00 86.62 161 LEU A N 1
ATOM 1308 C CA . LEU A 1 161 ? 27.796 15.072 -35.531 1.00 86.62 161 LEU A CA 1
ATOM 1309 C C . LEU A 1 161 ? 27.021 15.804 -36.642 1.00 86.62 161 LEU A C 1
ATOM 1311 O O . LEU A 1 161 ? 26.766 16.994 -36.466 1.00 86.62 161 LEU A O 1
ATOM 1315 N N . PRO A 1 162 ? 26.581 15.142 -37.731 1.00 89.69 162 PRO A N 1
ATOM 1316 C CA . PRO A 1 162 ? 25.753 15.793 -38.741 1.00 89.69 162 PRO A CA 1
ATOM 1317 C C . PRO A 1 162 ? 24.420 16.294 -38.196 1.00 89.69 162 PRO A C 1
ATOM 1319 O O . PRO A 1 162 ? 24.000 17.385 -38.566 1.00 89.69 162 PRO A O 1
ATOM 1322 N N . TYR A 1 163 ? 23.790 15.548 -37.280 1.00 88.56 163 TYR A N 1
ATOM 1323 C CA . TYR A 1 163 ? 22.587 16.014 -36.597 1.00 88.56 163 TYR A CA 1
ATOM 1324 C C . TYR A 1 163 ? 22.859 17.321 -35.843 1.00 88.56 163 TYR A C 1
ATOM 1326 O O . TYR A 1 163 ? 22.162 18.305 -36.053 1.00 88.56 163 TYR A O 1
ATOM 1334 N N . GLN A 1 164 ? 23.916 17.382 -35.028 1.00 86.94 164 GLN A N 1
ATOM 1335 C CA . GLN A 1 164 ? 24.278 18.603 -34.300 1.00 86.94 164 GLN A CA 1
ATOM 1336 C C . GLN A 1 164 ? 24.559 19.775 -35.253 1.00 86.94 164 GLN A C 1
ATOM 1338 O O . GLN A 1 164 ? 24.009 20.859 -35.067 1.00 86.94 164 GLN A O 1
ATOM 1343 N N . THR A 1 165 ? 25.367 19.561 -36.296 1.00 88.00 165 THR A N 1
ATOM 1344 C CA . THR A 1 165 ? 25.723 20.604 -37.269 1.00 88.00 165 THR A CA 1
ATOM 1345 C C . THR A 1 165 ? 24.504 21.122 -38.033 1.00 88.00 165 THR A C 1
ATOM 1347 O O . THR A 1 165 ? 24.303 22.332 -38.084 1.00 88.00 165 THR A O 1
ATOM 1350 N N . CYS A 1 166 ? 23.671 20.237 -38.584 1.00 88.81 166 CYS A N 1
ATOM 1351 C CA . CYS A 1 166 ? 22.510 20.624 -39.385 1.00 88.81 166 CYS A CA 1
ATOM 1352 C C . CYS A 1 166 ? 21.353 21.162 -38.530 1.00 88.81 166 CYS A C 1
ATOM 1354 O O . CYS A 1 166 ? 20.833 22.239 -38.807 1.00 88.81 166 CYS A O 1
ATOM 1356 N N . CYS A 1 167 ? 20.968 20.454 -37.465 1.00 84.56 167 CYS A N 1
ATOM 1357 C CA . CYS A 1 167 ? 19.796 20.816 -36.669 1.00 84.56 167 CYS A CA 1
ATOM 1358 C C . CYS A 1 167 ? 20.052 21.913 -35.640 1.00 84.56 167 CYS A C 1
ATOM 1360 O O . CYS A 1 167 ? 19.189 22.755 -35.424 1.00 84.56 167 CYS A O 1
ATOM 1362 N N . HIS A 1 168 ? 21.204 21.891 -34.967 1.00 84.19 168 HIS A N 1
ATOM 1363 C CA . HIS A 1 168 ? 21.443 22.767 -33.819 1.00 84.19 168 HIS A CA 1
ATOM 1364 C C . HIS A 1 168 ? 22.229 24.025 -34.192 1.00 84.19 168 HIS A C 1
ATOM 1366 O O . HIS A 1 168 ? 21.913 25.107 -33.709 1.00 84.19 168 HIS A O 1
ATOM 1372 N N . TYR A 1 169 ? 23.236 23.897 -35.064 1.00 86.31 169 TYR A N 1
ATOM 1373 C CA . TYR A 1 169 ? 24.083 25.028 -35.455 1.00 86.31 169 TYR A CA 1
ATOM 1374 C C . TYR A 1 169 ? 23.617 25.732 -36.734 1.00 86.31 169 TYR A C 1
ATOM 1376 O O . TYR A 1 169 ? 23.665 26.958 -36.787 1.00 86.31 169 TYR A O 1
ATOM 1384 N N . ALA A 1 170 ? 23.187 24.987 -37.758 1.00 87.00 170 ALA A N 1
ATOM 1385 C CA . ALA A 1 170 ? 22.723 25.568 -39.021 1.00 87.00 170 ALA A CA 1
ATOM 1386 C C . ALA A 1 170 ? 21.239 25.969 -38.993 1.00 87.00 170 ALA A C 1
ATOM 1388 O O . ALA A 1 170 ? 20.833 26.810 -39.785 1.00 87.00 170 ALA A O 1
ATOM 1389 N N . GLY A 1 171 ? 20.435 25.368 -38.105 1.00 84.81 171 GLY A N 1
ATOM 1390 C CA . GLY A 1 171 ? 18.982 25.571 -38.064 1.00 84.81 171 GLY A CA 1
ATOM 1391 C C . GLY A 1 171 ? 18.229 24.948 -39.247 1.00 84.81 171 GLY A C 1
ATOM 1392 O O . GLY A 1 171 ? 17.062 25.259 -39.448 1.00 84.81 171 GLY A O 1
ATOM 1393 N N . HIS A 1 172 ? 18.887 24.068 -40.008 1.00 85.25 172 HIS A N 1
ATOM 1394 C CA . HIS A 1 172 ? 18.363 23.420 -41.211 1.00 85.25 172 HIS A CA 1
ATOM 1395 C C . HIS A 1 172 ? 18.298 21.896 -41.021 1.00 85.25 172 HIS A C 1
ATOM 1397 O O . HIS A 1 172 ? 19.087 21.128 -41.588 1.00 85.25 172 HIS A O 1
ATOM 1403 N N . CYS A 1 173 ? 17.384 21.444 -40.158 1.00 83.12 173 CYS A N 1
ATOM 1404 C CA . CYS A 1 173 ? 17.181 20.022 -39.863 1.00 83.12 173 CYS A CA 1
ATOM 1405 C C . CYS A 1 173 ? 16.735 19.195 -41.076 1.00 83.12 173 CYS A C 1
ATOM 1407 O O . CYS A 1 173 ? 16.995 17.991 -41.128 1.00 83.12 173 CYS A O 1
ATOM 1409 N N . GLU A 1 174 ? 16.075 19.822 -42.047 1.00 80.38 174 GLU A N 1
ATOM 1410 C CA . GLU A 1 174 ? 15.534 19.192 -43.247 1.00 80.38 174 GLU A CA 1
ATOM 1411 C C . GLU A 1 174 ? 16.607 18.417 -44.021 1.00 80.38 174 GLU A C 1
ATOM 1413 O O . GLU A 1 174 ? 16.381 17.270 -44.408 1.00 80.38 174 GLU A O 1
ATOM 1418 N N . PHE A 1 175 ? 17.823 18.963 -44.141 1.00 86.38 175 PHE A N 1
ATOM 1419 C CA . PHE A 1 175 ? 18.928 18.280 -44.816 1.00 86.38 175 PHE A CA 1
ATOM 1420 C C . PHE A 1 175 ? 19.318 16.978 -44.109 1.00 86.38 175 PHE A C 1
ATOM 1422 O O . PHE A 1 175 ? 19.639 15.985 -44.767 1.00 86.38 175 PHE A O 1
ATOM 1429 N N . TYR A 1 176 ? 19.275 16.955 -42.774 1.00 88.94 176 TYR A N 1
ATOM 1430 C CA . TYR A 1 176 ? 19.547 15.740 -42.013 1.00 88.94 176 TYR A CA 1
ATOM 1431 C C . TYR A 1 176 ? 18.448 14.698 -42.228 1.00 88.94 176 TYR A C 1
ATOM 1433 O O . TYR A 1 176 ? 18.749 13.561 -42.603 1.00 88.94 176 TYR A O 1
ATOM 1441 N N . TYR A 1 177 ? 17.183 15.090 -42.068 1.00 86.75 177 TYR A N 1
ATOM 1442 C CA . TYR A 1 177 ? 16.050 14.174 -42.199 1.00 86.75 177 TYR A CA 1
ATOM 1443 C C . TYR A 1 177 ? 15.888 13.618 -43.616 1.00 86.75 177 TYR A C 1
ATOM 1445 O O . TYR A 1 177 ? 15.670 12.417 -43.763 1.00 86.75 177 TYR A O 1
ATOM 1453 N N . TRP A 1 178 ? 16.149 14.402 -44.665 1.00 85.56 178 TRP A N 1
ATOM 1454 C CA . TRP A 1 178 ? 16.150 13.900 -46.045 1.00 85.56 178 TRP A CA 1
ATOM 1455 C C . TRP A 1 178 ? 17.174 12.783 -46.296 1.00 85.56 178 TRP A C 1
ATOM 1457 O O . TRP A 1 178 ? 17.000 11.963 -47.198 1.00 85.56 178 TRP A O 1
ATOM 1467 N N . ARG A 1 179 ? 18.260 12.722 -45.514 1.00 88.06 179 ARG A N 1
ATOM 1468 C CA . ARG A 1 179 ? 19.259 11.637 -45.576 1.00 88.06 179 ARG A CA 1
ATOM 1469 C C . ARG A 1 179 ? 19.037 10.547 -44.537 1.00 88.06 179 ARG A C 1
ATOM 1471 O O . ARG A 1 179 ? 19.726 9.524 -44.581 1.00 88.06 179 ARG A O 1
ATOM 1478 N N . ARG A 1 180 ? 18.131 10.764 -43.590 1.00 88.31 180 ARG A N 1
ATOM 1479 C CA . ARG A 1 180 ? 17.856 9.892 -42.447 1.00 88.31 180 ARG A CA 1
ATOM 1480 C C . ARG A 1 180 ? 16.355 9.687 -42.291 1.00 88.31 180 ARG A C 1
ATOM 1482 O O . ARG A 1 180 ? 15.825 9.823 -41.196 1.00 88.31 180 ARG A O 1
ATOM 1489 N N . MET A 1 181 ? 15.695 9.348 -43.395 1.00 83.81 181 MET A N 1
ATOM 1490 C CA . MET A 1 181 ? 14.256 9.114 -43.418 1.00 83.81 181 MET A CA 1
ATOM 1491 C C . MET A 1 181 ? 13.894 7.887 -42.573 1.00 83.81 181 MET A C 1
ATOM 1493 O O . MET A 1 181 ? 14.511 6.827 -42.722 1.00 83.81 181 MET A O 1
ATOM 1497 N N . THR A 1 182 ? 12.902 8.012 -41.691 1.00 79.75 182 THR A N 1
ATOM 1498 C CA . THR A 1 182 ? 12.351 6.875 -40.944 1.00 79.75 182 THR A CA 1
ATOM 1499 C C . THR A 1 182 ? 11.805 5.854 -41.933 1.00 79.75 182 THR A C 1
ATOM 1501 O O . THR A 1 182 ? 11.126 6.204 -42.896 1.00 79.75 182 THR A O 1
ATOM 1504 N N . ASN A 1 183 ? 12.093 4.571 -41.709 1.00 73.38 183 ASN A N 1
ATOM 1505 C CA . ASN A 1 183 ? 11.471 3.549 -42.532 1.00 73.38 183 ASN A CA 1
ATOM 1506 C C . ASN A 1 183 ? 9.974 3.453 -42.219 1.00 73.38 183 ASN A C 1
ATOM 1508 O O . ASN A 1 183 ? 9.582 3.448 -41.052 1.00 73.38 183 ASN A O 1
ATOM 1512 N N . GLY A 1 184 ? 9.162 3.292 -43.259 1.00 70.38 184 GLY A N 1
ATOM 1513 C CA . GLY A 1 184 ? 7.755 2.958 -43.113 1.00 70.38 184 GLY A CA 1
ATOM 1514 C C . GLY A 1 184 ? 7.539 1.644 -42.352 1.00 70.38 184 GLY A C 1
ATOM 1515 O O . GLY A 1 184 ? 8.403 0.763 -42.333 1.00 70.38 184 GLY A O 1
ATOM 1516 N N . CYS A 1 185 ? 6.378 1.504 -41.712 1.00 84.00 185 CYS A N 1
ATOM 1517 C CA . CYS A 1 185 ? 6.035 0.298 -40.957 1.00 84.00 185 CYS A CA 1
ATOM 1518 C C . CYS A 1 185 ? 5.283 -0.758 -41.795 1.00 84.00 185 CYS A C 1
ATOM 1520 O O . CYS A 1 185 ? 4.863 -1.783 -41.262 1.00 84.00 185 CYS A O 1
ATOM 1522 N N . GLN A 1 186 ? 5.113 -0.538 -43.107 1.00 80.94 186 GLN A N 1
ATOM 1523 C CA . GLN A 1 186 ? 4.317 -1.406 -43.988 1.00 80.94 186 GLN A CA 1
ATOM 1524 C C . GLN A 1 186 ? 4.897 -2.823 -44.122 1.00 80.94 186 GLN A C 1
ATOM 1526 O O . GLN A 1 186 ? 4.142 -3.784 -44.251 1.00 80.94 186 GLN A O 1
ATOM 1531 N N . ASP A 1 187 ? 6.222 -2.959 -44.045 1.00 82.56 187 ASP A N 1
ATOM 1532 C CA . ASP A 1 187 ? 6.919 -4.246 -44.157 1.00 82.56 187 ASP A CA 1
ATOM 1533 C C . ASP A 1 187 ? 7.143 -4.932 -42.797 1.00 82.56 187 ASP A C 1
ATOM 1535 O O . ASP A 1 187 ? 7.717 -6.025 -42.726 1.00 82.56 187 ASP A O 1
ATOM 1539 N N . TYR A 1 188 ? 6.692 -4.315 -41.699 1.00 88.50 188 TYR A N 1
ATOM 1540 C CA . TYR A 1 188 ? 6.843 -4.884 -40.366 1.00 88.50 188 TYR A CA 1
ATOM 1541 C C . TYR A 1 188 ? 5.945 -6.111 -40.178 1.00 88.50 188 TYR A C 1
ATOM 1543 O O . TYR A 1 188 ? 4.720 -6.046 -40.286 1.00 88.50 188 TYR A O 1
ATOM 1551 N N . LYS A 1 189 ? 6.565 -7.240 -39.820 1.00 87.75 189 LYS A N 1
ATOM 1552 C CA . LYS A 1 189 ? 5.865 -8.475 -39.447 1.00 87.75 189 LYS A CA 1
ATOM 1553 C C . LYS A 1 189 ? 6.066 -8.749 -37.956 1.00 87.75 189 LYS A C 1
ATOM 1555 O O . LYS A 1 189 ? 7.214 -8.982 -37.557 1.00 87.75 189 LYS A O 1
ATOM 1560 N N . PRO A 1 190 ? 4.998 -8.747 -37.136 1.00 85.88 190 PRO A N 1
ATOM 1561 C CA . PRO A 1 190 ? 5.126 -8.970 -35.701 1.00 85.88 190 PRO A CA 1
ATOM 1562 C C . PRO A 1 190 ? 5.648 -10.383 -35.404 1.00 85.88 190 PRO A C 1
ATOM 1564 O O . PRO A 1 190 ? 5.341 -11.317 -36.152 1.00 85.88 190 PRO A O 1
ATOM 1567 N N . PRO A 1 191 ? 6.433 -10.565 -34.329 1.00 87.38 191 PRO A N 1
ATOM 1568 C CA . PRO A 1 191 ? 6.827 -11.893 -33.887 1.00 87.38 191 PRO A CA 1
ATOM 1569 C C . PRO A 1 191 ? 5.614 -12.655 -33.342 1.00 87.38 191 PRO A C 1
ATOM 1571 O O . PRO A 1 191 ? 4.677 -12.068 -32.798 1.00 87.38 191 PRO A O 1
ATOM 1574 N N . VAL A 1 192 ? 5.650 -13.981 -33.461 1.00 86.75 192 VAL A N 1
ATOM 1575 C CA . VAL A 1 192 ? 4.655 -14.860 -32.840 1.00 86.75 192 VAL A CA 1
ATOM 1576 C C . VAL A 1 192 ? 5.121 -15.205 -31.427 1.00 86.75 192 VAL A C 1
ATOM 1578 O O . VAL A 1 192 ? 6.297 -15.497 -31.217 1.00 86.75 192 VAL A O 1
ATOM 1581 N N . ALA A 1 193 ? 4.209 -15.177 -30.455 1.00 83.81 193 ALA A N 1
ATOM 1582 C CA . ALA A 1 193 ? 4.523 -15.441 -29.056 1.00 83.81 193 ALA A CA 1
ATOM 1583 C C . ALA A 1 193 ? 3.800 -16.698 -28.562 1.00 83.81 193 ALA A C 1
ATOM 1585 O O . ALA A 1 193 ? 2.577 -16.789 -28.624 1.00 83.81 193 ALA A O 1
ATOM 1586 N N . GLY A 1 194 ? 4.570 -17.645 -28.033 1.00 86.75 194 GLY A N 1
ATOM 1587 C CA . GLY A 1 194 ? 4.079 -18.706 -27.160 1.00 86.75 194 GLY A CA 1
ATOM 1588 C C . GLY A 1 194 ? 4.589 -18.445 -25.747 1.00 86.75 194 GLY A C 1
ATOM 1589 O O . GLY A 1 194 ? 5.708 -17.958 -25.578 1.00 86.75 194 GLY A O 1
ATOM 1590 N N . TYR A 1 195 ? 3.783 -18.729 -24.728 1.00 87.50 195 TYR A N 1
ATOM 1591 C CA . TYR A 1 195 ? 4.194 -18.505 -23.342 1.00 87.50 195 TYR A CA 1
ATOM 1592 C C . TYR A 1 195 ? 3.631 -19.568 -22.403 1.00 87.50 195 TYR A C 1
ATOM 1594 O O . TYR A 1 195 ? 2.571 -20.147 -22.647 1.00 87.50 195 TYR A O 1
ATOM 1602 N N . ILE A 1 196 ? 4.374 -19.819 -21.327 1.00 87.69 196 ILE A N 1
ATOM 1603 C CA . ILE A 1 196 ? 4.007 -20.717 -20.234 1.00 87.69 196 ILE A CA 1
ATOM 1604 C C . ILE A 1 196 ? 3.897 -19.911 -18.937 1.00 87.69 196 ILE A C 1
ATOM 1606 O O . ILE A 1 196 ? 4.723 -19.033 -18.691 1.00 87.69 196 ILE A O 1
ATOM 1610 N N . TYR A 1 197 ? 2.875 -20.170 -18.121 1.00 84.31 197 TYR A N 1
ATOM 1611 C CA . TYR A 1 197 ? 2.637 -19.428 -16.879 1.00 84.31 197 TYR A CA 1
ATOM 1612 C C . TYR A 1 197 ? 1.968 -20.281 -15.794 1.00 84.31 197 TYR A C 1
ATOM 1614 O O . TYR A 1 197 ? 1.227 -21.211 -16.100 1.00 84.31 197 TYR A O 1
ATOM 1622 N N . GLY A 1 198 ? 2.191 -19.907 -14.527 1.00 76.75 198 GLY A N 1
ATOM 1623 C CA . GLY A 1 198 ? 1.532 -20.503 -13.358 1.00 76.75 198 GLY A CA 1
ATOM 1624 C C . GLY A 1 198 ? 1.849 -21.987 -13.143 1.00 76.75 198 GLY A C 1
ATOM 1625 O O . GLY A 1 198 ? 2.957 -22.438 -13.433 1.00 76.75 198 GLY A O 1
ATOM 1626 N N . GLU A 1 199 ? 0.859 -22.737 -12.641 1.00 69.06 199 GLU A N 1
ATOM 1627 C CA . GLU A 1 199 ? 0.811 -24.188 -12.866 1.00 69.06 199 GLU A CA 1
ATOM 1628 C C . GLU A 1 199 ? 0.779 -24.388 -14.381 1.00 69.06 199 GLU A C 1
ATOM 1630 O O . GLU A 1 199 ? -0.069 -23.766 -15.007 1.00 69.06 199 GLU A O 1
ATOM 1635 N N . PRO A 1 200 ? 1.695 -25.165 -14.978 1.00 80.75 200 PRO A N 1
ATOM 1636 C CA . PRO A 1 200 ? 2.100 -25.064 -16.384 1.00 80.75 200 PRO A CA 1
ATOM 1637 C C . PRO A 1 200 ? 0.927 -24.988 -17.378 1.00 80.75 200 PRO A C 1
ATOM 1639 O O . PRO A 1 200 ? 0.482 -25.987 -17.946 1.00 80.75 200 PRO A O 1
ATOM 1642 N N . HIS A 1 201 ? 0.455 -23.762 -17.607 1.00 86.56 201 HIS A N 1
ATOM 1643 C CA . HIS A 1 201 ? -0.526 -23.391 -18.609 1.00 86.56 201 HIS A CA 1
ATOM 1644 C C . HIS A 1 201 ? 0.245 -22.847 -19.795 1.00 86.56 201 HIS A C 1
ATOM 1646 O O . HIS A 1 201 ? 1.028 -21.908 -19.655 1.00 86.56 201 HIS A O 1
ATOM 1652 N N . ILE A 1 202 ? 0.041 -23.448 -20.955 1.00 89.31 202 ILE A N 1
ATOM 1653 C CA . ILE A 1 202 ? 0.801 -23.163 -22.160 1.00 89.31 202 ILE A CA 1
ATOM 1654 C C . ILE A 1 202 ? -0.152 -22.600 -23.203 1.00 89.31 202 ILE A C 1
ATOM 1656 O O . ILE A 1 202 ? -1.221 -23.159 -23.458 1.00 89.31 202 ILE A O 1
ATOM 1660 N N . VAL A 1 203 ? 0.262 -21.495 -23.815 1.00 90.56 203 VAL A N 1
ATOM 1661 C CA . VAL A 1 203 ? -0.339 -20.950 -25.030 1.00 90.56 203 VAL A CA 1
ATOM 1662 C C . VAL A 1 203 ? 0.647 -21.183 -26.167 1.00 90.56 203 VAL A C 1
ATOM 1664 O O . VAL A 1 203 ? 1.779 -20.697 -26.112 1.00 90.56 203 VAL A O 1
ATOM 1667 N N . THR A 1 204 ? 0.244 -21.969 -27.167 1.00 90.88 204 THR A N 1
ATOM 1668 C CA . THR A 1 204 ? 1.065 -22.232 -28.359 1.00 90.88 204 THR A CA 1
ATOM 1669 C C . THR A 1 204 ? 1.177 -20.988 -29.238 1.00 90.88 204 THR A C 1
ATOM 1671 O O . THR A 1 204 ? 0.404 -20.043 -29.089 1.00 90.88 204 THR A O 1
ATOM 1674 N N . PHE A 1 205 ? 2.109 -21.012 -30.195 1.00 89.50 205 PHE A N 1
ATOM 1675 C CA . PHE A 1 205 ? 2.285 -19.945 -31.186 1.00 89.50 205 PHE A CA 1
ATOM 1676 C C . PHE A 1 205 ? 0.988 -19.607 -31.948 1.00 89.50 205 PHE A C 1
ATOM 1678 O O . PHE A 1 205 ? 0.733 -18.441 -32.231 1.00 89.50 205 PHE A O 1
ATOM 1685 N N . ASP A 1 206 ? 0.124 -20.599 -32.180 1.00 91.25 206 ASP A N 1
ATOM 1686 C CA . ASP A 1 206 ? -1.163 -20.432 -32.875 1.00 91.25 206 ASP A CA 1
ATOM 1687 C C . ASP A 1 206 ? -2.348 -20.174 -31.920 1.00 91.25 206 ASP A C 1
ATOM 1689 O O . ASP A 1 206 ? -3.512 -20.246 -32.311 1.00 91.25 206 ASP A O 1
ATOM 1693 N N . GLY A 1 207 ? -2.079 -19.909 -30.637 1.00 86.44 207 GLY A N 1
ATOM 1694 C CA . GLY A 1 207 ? -3.092 -19.530 -29.648 1.00 86.44 207 GLY A CA 1
ATOM 1695 C C . GLY A 1 207 ? -3.851 -20.689 -28.990 1.00 86.44 207 GLY A C 1
ATOM 1696 O O . GLY A 1 207 ? -4.802 -20.444 -28.242 1.00 86.44 207 GLY A O 1
ATOM 1697 N N . THR A 1 208 ? -3.441 -21.943 -29.208 1.00 90.44 208 THR A N 1
ATOM 1698 C CA . THR A 1 208 ? -4.042 -23.095 -28.513 1.00 90.44 208 THR A CA 1
ATOM 1699 C C . THR A 1 208 ? -3.612 -23.098 -27.053 1.00 90.44 208 THR A C 1
ATOM 1701 O O . THR A 1 208 ? -2.425 -22.989 -26.750 1.00 90.44 208 THR A O 1
ATOM 1704 N N . LYS A 1 209 ? -4.577 -23.239 -26.140 1.00 91.50 209 LYS A N 1
ATOM 1705 C CA . LYS A 1 209 ? -4.342 -23.219 -24.692 1.00 91.50 209 LYS A CA 1
ATOM 1706 C C . LYS A 1 209 ? -4.483 -24.620 -24.118 1.00 91.50 209 LYS A C 1
ATOM 1708 O O . LYS A 1 209 ? -5.518 -25.252 -24.316 1.00 91.50 209 LYS A O 1
ATOM 1713 N N . TYR A 1 210 ? -3.479 -25.084 -23.386 1.00 89.12 210 TYR A N 1
ATOM 1714 C CA . TYR A 1 210 ? -3.528 -26.364 -22.682 1.00 89.12 210 TYR A CA 1
ATOM 1715 C C . TYR A 1 210 ? -2.761 -26.301 -21.363 1.00 89.12 210 TYR A C 1
ATOM 1717 O O . TYR A 1 210 ? -1.942 -25.413 -21.143 1.00 89.12 210 TYR A O 1
ATOM 1725 N N . THR A 1 211 ? -3.037 -27.253 -20.479 1.00 85.31 211 THR A N 1
ATOM 1726 C CA . THR A 1 211 ? -2.324 -27.409 -19.208 1.00 85.31 211 THR A CA 1
ATOM 1727 C C . THR A 1 211 ? -1.489 -28.678 -19.275 1.00 85.31 211 THR A C 1
ATOM 1729 O O . THR A 1 211 ? -1.995 -29.722 -19.687 1.00 85.31 211 THR A O 1
ATOM 1732 N N . PHE A 1 212 ? -0.226 -28.597 -18.870 1.00 84.75 212 PHE A N 1
ATOM 1733 C CA . PHE A 1 212 ? 0.719 -29.707 -18.934 1.00 84.75 212 PHE A CA 1
ATOM 1734 C C . PHE A 1 212 ? 1.410 -29.924 -17.583 1.00 84.75 212 PHE A C 1
ATOM 1736 O O . PHE A 1 212 ? 2.449 -29.324 -17.329 1.00 84.75 212 PHE A O 1
ATOM 1743 N N . PRO A 1 213 ? 0.873 -30.786 -16.704 1.00 77.88 213 PRO A N 1
ATOM 1744 C CA . PRO A 1 213 ? 1.451 -31.052 -15.387 1.00 77.88 213 PRO A CA 1
ATOM 1745 C C . PRO A 1 213 ? 2.678 -31.985 -15.478 1.00 77.88 213 PRO A C 1
ATOM 1747 O O . PRO A 1 213 ? 2.640 -33.130 -15.031 1.00 77.88 213 PRO A O 1
ATOM 1750 N N . GLY A 1 214 ? 3.764 -31.514 -16.094 1.00 75.19 214 GLY A N 1
ATOM 1751 C CA . GLY A 1 214 ? 5.029 -32.245 -16.219 1.00 75.19 214 GLY A CA 1
ATOM 1752 C C . GLY A 1 214 ? 6.038 -31.904 -15.117 1.00 75.19 214 GLY A C 1
ATOM 1753 O O . GLY A 1 214 ? 6.123 -30.764 -14.674 1.00 75.19 214 GLY A O 1
ATOM 1754 N N . LYS A 1 215 ? 6.853 -32.887 -14.706 1.00 83.00 215 LYS A N 1
ATOM 1755 C CA . LYS A 1 215 ? 8.043 -32.713 -13.845 1.00 83.00 215 LYS A CA 1
ATOM 1756 C C . LYS A 1 215 ? 9.296 -33.084 -14.640 1.00 83.00 215 LYS A C 1
ATOM 1758 O O . LYS A 1 215 ? 9.272 -34.081 -15.359 1.00 83.00 215 LYS A O 1
ATOM 1763 N N . GLY A 1 216 ? 10.368 -32.302 -14.533 1.00 86.88 216 GLY A N 1
ATOM 1764 C CA . GLY A 1 216 ? 11.635 -32.512 -15.242 1.00 86.88 216 GLY A CA 1
ATOM 1765 C C . GLY A 1 216 ? 11.991 -31.399 -16.232 1.00 86.88 216 GLY A C 1
ATOM 1766 O O . GLY A 1 216 ? 11.455 -30.295 -16.174 1.00 86.88 216 GLY A O 1
ATOM 1767 N N . TYR A 1 217 ? 12.932 -31.691 -17.130 1.00 90.94 217 TYR A N 1
ATOM 1768 C CA . TYR A 1 217 ? 13.383 -30.770 -18.174 1.00 90.94 217 TYR A CA 1
ATOM 1769 C C . TYR A 1 217 ? 12.653 -31.069 -19.480 1.00 90.94 217 TYR A C 1
ATOM 1771 O O . TYR A 1 217 ? 12.701 -32.195 -19.972 1.00 90.94 217 TYR A O 1
ATOM 1779 N N . TYR A 1 218 ? 12.011 -30.056 -20.048 1.00 91.62 218 TYR A N 1
ATOM 1780 C CA . TYR A 1 218 ? 11.284 -30.151 -21.308 1.00 91.62 218 TYR A CA 1
ATOM 1781 C C . TYR A 1 218 ? 11.840 -29.144 -22.305 1.00 91.62 218 TYR A C 1
ATOM 1783 O O . TYR A 1 218 ? 12.271 -28.054 -21.934 1.00 91.62 218 TYR A O 1
ATOM 1791 N N . VAL A 1 219 ? 11.811 -29.496 -23.586 1.00 91.12 219 VAL A N 1
ATOM 1792 C CA . VAL A 1 219 ? 12.090 -28.543 -24.659 1.00 91.12 219 VAL A CA 1
ATOM 1793 C C . VAL A 1 219 ? 10.821 -27.730 -24.900 1.00 91.12 219 VAL A C 1
ATOM 1795 O O . VAL A 1 219 ? 9.792 -28.292 -25.261 1.00 91.12 219 VAL A O 1
ATOM 1798 N N . LEU A 1 220 ? 10.888 -26.419 -24.672 1.00 88.69 220 LEU A N 1
ATOM 1799 C CA . LEU A 1 220 ? 9.765 -25.500 -24.867 1.00 88.69 220 LEU A CA 1
ATOM 1800 C C . LEU A 1 220 ? 9.632 -25.083 -26.335 1.00 88.69 220 LEU A C 1
ATOM 1802 O O . LEU A 1 220 ? 8.530 -25.046 -26.872 1.00 88.69 220 LEU A O 1
ATOM 1806 N N . VAL A 1 221 ? 10.756 -24.784 -26.989 1.00 90.56 221 VAL A N 1
ATOM 1807 C CA . VAL A 1 221 ? 10.816 -24.536 -28.434 1.00 90.56 221 VAL A CA 1
ATOM 1808 C C . VAL A 1 221 ? 12.137 -25.053 -28.992 1.00 90.56 221 VAL A C 1
ATOM 1810 O O . VAL A 1 221 ? 13.191 -24.908 -28.365 1.00 90.56 221 VAL A O 1
ATOM 1813 N N . MET A 1 222 ? 12.072 -25.662 -30.173 1.00 91.75 222 MET A N 1
ATOM 1814 C CA . MET A 1 222 ? 13.226 -26.100 -30.948 1.00 91.75 222 MET A CA 1
ATOM 1815 C C . MET A 1 222 ? 13.078 -25.612 -32.387 1.00 91.75 222 MET A C 1
ATOM 1817 O O . MET A 1 222 ? 11.994 -25.699 -32.957 1.00 91.75 222 MET A O 1
ATOM 1821 N N . SER A 1 223 ? 14.166 -25.113 -32.964 1.00 90.94 223 SER A N 1
ATOM 1822 C CA . SER A 1 223 ? 14.289 -24.821 -34.390 1.00 90.94 223 SER A CA 1
ATOM 1823 C C . SER A 1 223 ? 15.445 -25.635 -34.954 1.00 90.94 223 SER A C 1
ATOM 1825 O O . SER A 1 223 ? 16.569 -25.540 -34.454 1.00 90.94 223 SER A O 1
ATOM 1827 N N . GLU A 1 224 ? 15.167 -26.413 -35.999 1.00 90.19 224 GLU A N 1
ATOM 1828 C CA . GLU A 1 224 ? 16.167 -27.176 -36.757 1.00 90.19 224 GLU A CA 1
ATOM 1829 C C . GLU A 1 224 ? 16.643 -26.440 -38.018 1.00 90.19 224 GLU A C 1
ATOM 1831 O O . GLU A 1 224 ? 17.326 -27.024 -38.861 1.00 90.19 224 GLU A O 1
ATOM 1836 N N . ASP A 1 225 ? 16.309 -25.152 -38.150 1.00 91.12 225 ASP A N 1
ATOM 1837 C CA . ASP A 1 225 ? 16.731 -24.346 -39.290 1.00 91.12 225 ASP A CA 1
ATOM 1838 C C . ASP A 1 225 ? 18.273 -24.352 -39.438 1.00 91.12 225 ASP A C 1
ATOM 1840 O O . ASP A 1 225 ? 18.986 -24.167 -38.443 1.00 91.12 225 ASP A O 1
ATOM 1844 N N . PRO A 1 226 ? 18.825 -24.561 -40.651 1.00 88.44 226 PRO A N 1
ATOM 1845 C CA . PRO A 1 226 ? 20.271 -24.636 -40.865 1.00 88.44 226 PRO A CA 1
ATOM 1846 C C . PRO A 1 226 ? 21.041 -23.375 -40.449 1.00 88.44 226 PRO A C 1
ATOM 1848 O O . PRO A 1 226 ? 22.218 -23.475 -40.103 1.00 88.44 226 PRO A O 1
ATOM 1851 N N . LEU A 1 227 ? 20.394 -22.208 -40.493 1.00 81.94 227 LEU A N 1
ATOM 1852 C CA . LEU A 1 227 ? 20.968 -20.900 -40.172 1.00 81.94 227 LEU A CA 1
ATOM 1853 C C . LEU A 1 227 ? 20.595 -20.442 -38.756 1.00 81.94 227 LEU A C 1
ATOM 1855 O O . LEU A 1 227 ? 21.384 -19.762 -38.099 1.00 81.94 227 LEU A O 1
ATOM 1859 N N . HIS A 1 228 ? 19.420 -20.837 -38.267 1.00 81.69 228 HIS A N 1
ATOM 1860 C CA . HIS A 1 228 ? 18.852 -20.390 -36.996 1.00 81.69 228 HIS A CA 1
ATOM 1861 C C . HIS A 1 228 ? 18.462 -21.568 -36.090 1.00 81.69 228 HIS A C 1
ATOM 1863 O O . HIS A 1 228 ? 17.291 -21.762 -35.748 1.00 81.69 228 HIS A O 1
ATOM 1869 N N . LYS A 1 229 ? 19.466 -22.349 -35.665 1.00 89.81 229 LYS A N 1
ATOM 1870 C CA . LYS A 1 229 ? 19.286 -23.415 -34.668 1.00 89.81 229 LYS A CA 1
ATOM 1871 C C . LYS A 1 229 ? 19.017 -22.822 -33.291 1.00 89.81 229 LYS A C 1
ATOM 1873 O O . LYS A 1 229 ? 19.822 -22.050 -32.773 1.00 89.81 229 LYS A O 1
ATOM 1878 N N . LEU A 1 230 ? 17.909 -23.225 -32.681 1.00 89.06 230 LEU A N 1
ATOM 1879 C CA . LEU A 1 230 ? 17.501 -22.780 -31.350 1.00 89.06 230 LEU A CA 1
ATOM 1880 C C . LEU A 1 230 ? 16.993 -23.973 -30.548 1.00 89.06 230 LEU A C 1
ATOM 1882 O O . LEU A 1 230 ? 16.241 -24.794 -31.064 1.00 89.06 230 LEU A O 1
ATOM 1886 N N . MET A 1 231 ? 17.353 -24.034 -29.271 1.00 91.56 231 MET A N 1
ATOM 1887 C CA . MET A 1 231 ? 16.709 -24.908 -28.298 1.00 91.56 231 MET A CA 1
ATOM 1888 C C . MET A 1 231 ? 16.517 -24.122 -27.009 1.00 91.56 231 MET A C 1
ATOM 1890 O O . MET A 1 231 ? 17.485 -23.670 -26.401 1.00 91.56 231 MET A O 1
ATOM 1894 N N . VAL A 1 232 ? 15.266 -23.974 -26.588 1.00 90.00 232 VAL A N 1
ATOM 1895 C CA . VAL A 1 232 ? 14.917 -23.404 -25.287 1.00 90.00 232 VAL A CA 1
ATOM 1896 C C . VAL A 1 232 ? 14.368 -24.528 -24.433 1.00 90.00 232 VAL A C 1
ATOM 1898 O O . VAL A 1 232 ? 13.396 -25.184 -24.810 1.00 90.00 232 VAL A O 1
ATOM 1901 N N . GLN A 1 233 ? 14.995 -24.753 -23.285 1.00 91.25 233 GLN A N 1
ATOM 1902 C CA . GLN A 1 233 ? 14.557 -25.744 -22.313 1.00 91.25 233 GLN A CA 1
ATOM 1903 C C . GLN A 1 233 ? 13.942 -25.055 -21.102 1.00 91.25 233 GLN A C 1
ATOM 1905 O O . GLN A 1 233 ? 14.391 -23.990 -20.679 1.00 91.25 233 GLN A O 1
ATOM 1910 N N . VAL A 1 234 ? 12.931 -25.693 -20.528 1.00 87.88 234 VAL A N 1
ATOM 1911 C CA . VAL A 1 234 ? 12.310 -25.289 -19.271 1.00 87.88 234 VAL A CA 1
ATOM 1912 C C . VAL A 1 234 ? 12.415 -26.420 -18.265 1.00 87.88 234 VAL A C 1
ATOM 1914 O O . VAL A 1 234 ? 12.208 -27.588 -18.594 1.00 87.88 234 VAL A O 1
ATOM 1917 N N . ARG A 1 235 ? 12.733 -26.064 -17.023 1.00 87.00 235 ARG A N 1
ATOM 1918 C CA . ARG A 1 235 ? 12.662 -26.972 -15.882 1.00 87.00 235 ARG A CA 1
ATOM 1919 C C . ARG A 1 235 ? 11.309 -26.774 -15.218 1.00 87.00 235 ARG A C 1
ATOM 1921 O O . ARG A 1 235 ? 11.023 -25.689 -14.725 1.00 87.00 235 ARG A O 1
ATOM 1928 N N . MET A 1 236 ? 10.492 -27.816 -15.229 1.00 85.25 236 MET A N 1
ATOM 1929 C CA . MET A 1 236 ? 9.236 -27.864 -14.497 1.00 85.25 236 MET A CA 1
ATOM 1930 C C . MET A 1 236 ? 9.456 -28.688 -13.242 1.00 85.25 236 MET A C 1
ATOM 1932 O O . MET A 1 236 ? 9.895 -29.839 -13.304 1.00 85.25 236 MET A O 1
ATOM 1936 N N . GLU A 1 237 ? 9.178 -28.094 -12.096 1.00 75.75 237 GLU A N 1
ATOM 1937 C CA . GLU A 1 237 ? 9.292 -28.779 -10.820 1.00 75.75 237 GLU A CA 1
ATOM 1938 C C . GLU A 1 237 ? 7.911 -28.963 -10.235 1.00 75.75 237 GLU A C 1
ATOM 1940 O O . GLU A 1 237 ? 7.012 -28.146 -10.441 1.00 75.75 237 GLU A O 1
ATOM 1945 N N . GLN A 1 238 ? 7.756 -30.054 -9.495 1.00 73.25 238 GLN A N 1
ATOM 1946 C CA . GLN A 1 238 ? 6.641 -30.130 -8.577 1.00 73.25 238 GLN A CA 1
ATOM 1947 C C . GLN A 1 238 ? 6.820 -28.952 -7.611 1.00 73.25 238 GLN A C 1
ATOM 1949 O O . GLN A 1 238 ? 7.904 -28.852 -7.029 1.00 73.25 238 GLN A O 1
ATOM 1954 N N . PRO A 1 239 ? 5.834 -28.047 -7.482 1.00 61.88 239 PRO A N 1
ATOM 1955 C CA . PRO A 1 239 ? 5.888 -27.051 -6.427 1.00 61.88 239 PRO A CA 1
ATOM 1956 C C . PRO A 1 239 ? 6.092 -27.801 -5.115 1.00 61.88 239 PRO A C 1
ATOM 1958 O O . PRO A 1 239 ? 5.485 -28.860 -4.939 1.00 61.88 239 PRO A O 1
ATOM 1961 N N . ASP A 1 240 ? 6.982 -27.299 -4.257 1.00 50.72 240 ASP A N 1
ATOM 1962 C CA . ASP A 1 240 ? 7.309 -27.956 -2.992 1.00 50.72 240 ASP A CA 1
ATOM 1963 C C . ASP A 1 240 ? 6.026 -28.442 -2.321 1.00 50.72 240 ASP A C 1
ATOM 1965 O O . ASP A 1 240 ? 5.058 -27.673 -2.228 1.00 50.72 240 ASP A O 1
ATOM 1969 N N . ASP A 1 241 ? 6.020 -29.710 -1.884 1.00 49.62 241 ASP A N 1
ATOM 1970 C CA . ASP A 1 241 ? 4.969 -30.241 -1.021 1.00 49.62 241 ASP A CA 1
ATOM 1971 C C . ASP A 1 241 ? 4.665 -29.163 0.010 1.00 49.62 241 ASP A C 1
ATOM 1973 O O . ASP A 1 241 ? 5.561 -28.754 0.753 1.00 49.62 241 ASP A O 1
ATOM 1977 N N . THR A 1 242 ? 3.437 -28.643 -0.049 1.00 48.78 242 THR A N 1
ATOM 1978 C CA . THR A 1 242 ? 2.876 -27.606 0.820 1.00 48.78 242 THR A CA 1
ATOM 1979 C C . THR A 1 242 ? 3.832 -27.161 1.929 1.00 48.78 242 THR A C 1
ATOM 1981 O O . THR A 1 242 ? 3.910 -27.820 2.958 1.00 48.78 242 THR A O 1
ATOM 1984 N N . LEU A 1 243 ? 4.546 -26.047 1.748 1.00 43.00 243 LEU A N 1
ATOM 1985 C CA . LEU A 1 243 ? 5.240 -25.344 2.838 1.00 43.00 243 LEU A CA 1
ATOM 1986 C C . LEU A 1 243 ? 6.175 -26.190 3.747 1.00 43.00 243 LEU A C 1
ATOM 1988 O O . LEU A 1 243 ? 6.401 -25.792 4.886 1.00 43.00 243 LEU A O 1
ATOM 1992 N N . TRP A 1 244 ? 6.793 -27.288 3.296 1.00 39.94 244 TRP A N 1
ATOM 1993 C CA . TRP A 1 244 ? 7.785 -28.002 4.134 1.00 39.94 244 TRP A CA 1
ATOM 1994 C C . TRP A 1 244 ? 9.233 -27.494 4.000 1.00 39.94 244 TRP A C 1
ATOM 1996 O O . TRP A 1 244 ? 10.092 -27.873 4.793 1.00 39.94 244 TRP A O 1
ATOM 2006 N N . HIS A 1 245 ? 9.492 -26.537 3.101 1.00 40.81 245 HIS A N 1
ATOM 2007 C CA . HIS A 1 245 ? 10.654 -25.634 3.180 1.00 40.81 245 HIS A CA 1
ATOM 2008 C C . HIS A 1 245 ? 10.305 -24.280 3.811 1.00 40.81 245 HIS A C 1
ATOM 2010 O O . HIS A 1 245 ? 11.015 -23.289 3.644 1.00 40.81 245 HIS A O 1
ATOM 2016 N N . ALA A 1 246 ? 9.226 -24.221 4.593 1.00 42.00 246 ALA A N 1
ATOM 2017 C CA . ALA A 1 246 ? 9.180 -23.229 5.646 1.00 42.00 246 ALA A CA 1
ATOM 2018 C C . ALA A 1 246 ? 10.299 -23.576 6.627 1.00 42.00 246 ALA A C 1
ATOM 2020 O O . ALA A 1 246 ? 10.309 -24.669 7.183 1.00 42.00 246 ALA A O 1
ATOM 2021 N N . HIS A 1 247 ? 11.211 -22.647 6.896 1.00 48.88 247 HIS A N 1
ATOM 2022 C CA . HIS A 1 247 ? 11.790 -22.633 8.230 1.00 48.88 247 HIS A CA 1
ATOM 2023 C C . HIS A 1 247 ? 10.604 -22.391 9.175 1.00 48.88 247 HIS A C 1
ATOM 2025 O O . HIS A 1 247 ? 10.037 -21.292 9.135 1.00 48.88 247 HIS A O 1
ATOM 2031 N N . PRO A 1 248 ? 10.140 -23.393 9.947 1.00 56.59 248 PRO A N 1
ATOM 2032 C CA . PRO A 1 248 ? 9.032 -23.170 10.857 1.00 56.59 248 PRO A CA 1
ATOM 2033 C C . PRO A 1 248 ? 9.453 -22.068 11.828 1.00 56.59 248 PRO A C 1
ATOM 2035 O O . PRO A 1 248 ? 10.606 -22.022 12.262 1.00 56.59 248 PRO A O 1
ATOM 2038 N N . GLY A 1 249 ? 8.543 -21.146 12.141 1.00 61.38 249 GLY A N 1
ATOM 2039 C CA . GLY A 1 249 ? 8.846 -20.083 13.093 1.00 61.38 249 GLY A CA 1
ATOM 2040 C C . GLY A 1 249 ? 9.202 -20.703 14.439 1.00 61.38 249 GLY A C 1
ATOM 2041 O O . GLY A 1 249 ? 8.342 -21.294 15.079 1.00 61.38 249 GLY A O 1
ATOM 2042 N N . THR A 1 250 ? 10.453 -20.610 14.874 1.00 75.06 250 THR A N 1
ATOM 2043 C CA . THR A 1 250 ? 10.895 -21.265 16.108 1.00 75.06 250 THR A CA 1
ATOM 2044 C C . THR A 1 250 ? 10.713 -20.349 17.317 1.00 75.06 250 THR A C 1
ATOM 2046 O O . THR A 1 250 ? 11.026 -19.160 17.222 1.00 75.06 250 THR A O 1
ATOM 2049 N N . PRO A 1 251 ? 10.264 -20.864 18.474 1.00 80.75 251 PRO A N 1
ATOM 2050 C CA . PRO A 1 251 ? 10.177 -20.069 19.689 1.00 80.75 251 PRO A CA 1
ATOM 2051 C C . PRO A 1 251 ? 11.577 -19.640 20.146 1.00 80.75 251 PRO A C 1
ATOM 2053 O O . PRO A 1 251 ? 12.436 -20.475 20.451 1.00 80.75 251 PRO A O 1
ATOM 2056 N N . ALA A 1 252 ? 11.794 -18.330 20.230 1.00 83.31 252 ALA A N 1
ATOM 2057 C CA . ALA A 1 252 ? 13.008 -17.758 20.797 1.00 83.31 252 ALA A CA 1
ATOM 2058 C C . ALA A 1 252 ? 12.976 -17.823 22.334 1.00 83.31 252 ALA A C 1
ATOM 2060 O O . ALA A 1 252 ? 11.930 -17.654 22.958 1.00 83.31 252 ALA A O 1
ATOM 2061 N N . ARG A 1 253 ? 14.129 -18.079 22.960 1.00 86.62 253 ARG A N 1
ATOM 2062 C CA . ARG A 1 253 ? 14.313 -18.074 24.419 1.00 86.62 253 ARG A CA 1
ATOM 2063 C C . ARG A 1 253 ? 14.462 -16.650 24.932 1.00 86.62 253 ARG A C 1
ATOM 2065 O O . ARG A 1 253 ? 13.989 -16.357 26.024 1.00 86.62 253 ARG A O 1
ATOM 2072 N N . ALA A 1 254 ? 15.127 -15.793 24.165 1.00 86.50 254 ALA A N 1
ATOM 2073 C CA . ALA A 1 254 ? 15.248 -14.380 24.465 1.00 86.50 254 ALA A CA 1
ATOM 2074 C C . ALA A 1 254 ? 14.573 -13.564 23.365 1.00 86.50 254 ALA A C 1
ATOM 2076 O O . ALA A 1 254 ? 14.807 -13.765 22.177 1.00 86.50 254 ALA A O 1
ATOM 2077 N N . HIS A 1 255 ? 13.734 -12.615 23.763 1.00 85.94 255 HIS A N 1
ATOM 2078 C CA . HIS A 1 255 ? 13.118 -11.689 22.824 1.00 85.94 255 HIS A CA 1
ATOM 2079 C C . HIS A 1 255 ? 14.201 -10.843 22.129 1.00 85.94 255 HIS A C 1
ATOM 2081 O O . HIS A 1 255 ? 15.156 -10.408 22.775 1.00 85.94 255 HIS A O 1
ATOM 2087 N N . ALA A 1 256 ? 14.064 -10.587 20.822 1.00 83.75 256 ALA A N 1
ATOM 2088 C CA . ALA A 1 256 ? 15.084 -9.875 20.041 1.00 83.75 256 ALA A CA 1
ATOM 2089 C C . ALA A 1 256 ? 15.379 -8.467 20.592 1.00 83.75 256 ALA A C 1
ATOM 2091 O O . ALA A 1 256 ? 16.531 -8.039 20.620 1.00 83.75 256 ALA A O 1
ATOM 2092 N N . PHE A 1 257 ? 14.358 -7.785 21.116 1.00 82.25 257 PHE A N 1
ATOM 2093 C CA . PHE A 1 257 ? 14.490 -6.473 21.763 1.00 82.25 257 PHE A CA 1
ATOM 2094 C C . PHE A 1 257 ? 14.799 -6.556 23.267 1.00 82.25 257 PHE A C 1
ATOM 2096 O O . PHE A 1 257 ? 14.800 -5.541 23.955 1.00 82.25 257 PHE A O 1
ATOM 2103 N N . GLY A 1 258 ? 15.072 -7.753 23.788 1.00 82.31 258 GLY A N 1
ATOM 2104 C CA . GLY A 1 258 ? 15.242 -7.996 25.216 1.00 82.31 258 GLY A CA 1
ATOM 2105 C C . GLY A 1 258 ? 13.920 -7.950 25.980 1.00 82.31 258 GLY A C 1
ATOM 2106 O O . GLY A 1 258 ? 12.838 -7.867 25.392 1.00 82.31 258 GLY A O 1
ATOM 2107 N N . ALA A 1 259 ? 14.025 -8.022 27.302 1.00 80.81 259 ALA A N 1
ATOM 2108 C CA . ALA A 1 259 ? 12.909 -7.861 28.227 1.00 80.81 259 ALA A CA 1
ATOM 2109 C C . ALA A 1 259 ? 13.375 -7.080 29.463 1.00 80.81 259 ALA A C 1
ATOM 2111 O O . ALA A 1 259 ? 14.568 -6.984 29.745 1.00 80.81 259 ALA A O 1
ATOM 2112 N N . TYR A 1 260 ? 12.450 -6.498 30.219 1.00 76.06 260 TYR A N 1
ATOM 2113 C CA . TYR A 1 260 ? 12.820 -5.891 31.492 1.00 76.06 260 TYR A CA 1
ATOM 2114 C C . TYR A 1 260 ? 13.081 -6.990 32.542 1.00 76.06 260 TYR A C 1
ATOM 2116 O O . TYR A 1 260 ? 12.257 -7.898 32.656 1.00 76.06 260 TYR A O 1
ATOM 2124 N N . PRO A 1 261 ? 14.167 -6.922 33.341 1.00 81.81 261 PRO A N 1
ATOM 2125 C CA . PRO A 1 261 ? 15.220 -5.901 33.351 1.00 81.81 261 PRO A CA 1
ATOM 2126 C C . PRO A 1 261 ? 16.331 -6.156 32.309 1.00 81.81 261 PRO A C 1
ATOM 2128 O O . PRO A 1 261 ? 17.072 -7.132 32.399 1.00 81.81 261 PRO A O 1
ATOM 2131 N N . TYR A 1 262 ? 16.533 -5.203 31.387 1.00 74.44 262 TYR A N 1
ATOM 2132 C CA . TYR A 1 262 ? 17.391 -5.341 30.192 1.00 74.44 262 TYR A CA 1
ATOM 2133 C C . TYR A 1 262 ? 18.881 -5.624 30.442 1.00 74.44 262 TYR A C 1
ATOM 2135 O O . TYR A 1 262 ? 19.606 -5.965 29.514 1.00 74.44 262 TYR A O 1
ATOM 2143 N N . LYS A 1 263 ? 19.381 -5.433 31.664 1.00 81.00 263 LYS A N 1
ATOM 2144 C CA . LYS A 1 263 ? 20.814 -5.555 31.988 1.00 81.00 263 LYS A CA 1
ATOM 2145 C C . LYS A 1 263 ? 21.190 -6.896 32.618 1.00 81.00 263 LYS A C 1
ATOM 2147 O O . LYS A 1 263 ? 22.366 -7.124 32.877 1.00 81.00 263 LYS A O 1
ATOM 2152 N N . ASN A 1 264 ? 20.217 -7.778 32.831 1.00 80.50 264 ASN A N 1
ATOM 2153 C CA . ASN A 1 264 ? 20.448 -9.102 33.392 1.00 80.50 264 ASN A CA 1
ATOM 2154 C C . ASN A 1 264 ? 20.278 -10.159 32.292 1.00 80.50 264 ASN A C 1
ATOM 2156 O O . ASN A 1 264 ? 19.291 -10.099 31.558 1.00 80.50 264 ASN A O 1
ATOM 2160 N N . PRO A 1 265 ? 21.186 -11.141 32.149 1.00 76.81 265 PRO A N 1
ATOM 2161 C CA . PRO A 1 265 ? 20.924 -12.314 31.318 1.00 76.81 265 PRO A CA 1
ATOM 2162 C C . PRO A 1 265 ? 19.655 -13.045 31.803 1.00 76.81 265 PRO A C 1
ATOM 2164 O O . PRO A 1 265 ? 19.486 -13.180 33.017 1.00 76.81 265 PRO A O 1
ATOM 2167 N N . PRO A 1 266 ? 18.765 -13.531 30.913 1.00 82.94 266 PRO A N 1
ATOM 2168 C CA . PRO A 1 266 ? 18.837 -13.570 29.446 1.00 82.94 266 PRO A CA 1
ATOM 2169 C C . PRO A 1 266 ? 18.072 -12.424 28.741 1.00 82.94 266 PRO A C 1
ATOM 2171 O O . PRO A 1 266 ? 17.503 -12.623 27.669 1.00 82.94 266 PRO A O 1
ATOM 2174 N N . TYR A 1 267 ? 18.008 -11.231 29.332 1.00 84.69 267 TYR A N 1
ATOM 2175 C CA . TYR A 1 267 ? 17.130 -10.150 28.869 1.00 84.69 267 TYR A CA 1
ATOM 2176 C C . TYR A 1 267 ? 17.835 -9.020 28.105 1.00 84.69 267 TYR A C 1
ATOM 2178 O O . TYR A 1 267 ? 17.202 -8.026 27.745 1.00 84.69 267 TYR A O 1
ATOM 2186 N N . ILE A 1 268 ? 19.133 -9.173 27.832 1.00 86.31 268 ILE A N 1
ATOM 2187 C CA . ILE A 1 268 ? 19.943 -8.192 27.098 1.00 86.31 268 ILE A CA 1
ATOM 2188 C C . ILE A 1 268 ? 19.477 -8.131 25.634 1.00 86.31 268 ILE A C 1
ATOM 2190 O O . ILE A 1 268 ? 19.579 -9.164 24.955 1.00 86.31 268 ILE A O 1
ATOM 2194 N N . PRO A 1 269 ? 19.010 -6.963 25.137 1.00 84.25 269 PRO A N 1
ATOM 2195 C CA . PRO A 1 269 ? 18.571 -6.785 23.753 1.00 84.25 269 PRO A CA 1
ATOM 2196 C C . PRO A 1 269 ? 19.636 -7.214 22.749 1.00 84.25 269 PRO A C 1
ATOM 2198 O O . PRO A 1 269 ? 20.821 -6.943 22.948 1.00 84.25 269 PRO A O 1
ATOM 2201 N N . SER A 1 270 ? 19.209 -7.862 21.666 1.00 85.12 270 SER A N 1
ATOM 2202 C CA . SER A 1 270 ? 20.031 -8.431 20.588 1.00 85.12 270 SER A CA 1
ATOM 2203 C C . SER A 1 270 ? 21.017 -9.527 21.014 1.00 85.12 270 SER A C 1
ATOM 2205 O O . SER A 1 270 ? 21.042 -10.583 20.389 1.00 85.12 270 SER A O 1
ATOM 2207 N N . LEU A 1 271 ? 21.806 -9.330 22.075 1.00 87.56 271 LEU A N 1
ATOM 2208 C CA . LEU A 1 271 ? 22.862 -10.246 22.506 1.00 87.56 271 LEU A CA 1
ATOM 2209 C C . LEU A 1 271 ? 22.306 -11.550 23.078 1.00 87.56 271 LEU A C 1
ATOM 2211 O O . LEU A 1 271 ? 22.780 -12.621 22.708 1.00 87.56 271 LEU A O 1
ATOM 2215 N N . SER A 1 272 ? 21.281 -11.480 23.935 1.00 89.69 272 SER A N 1
ATOM 2216 C CA . SER A 1 272 ? 20.694 -12.697 24.513 1.00 89.69 272 SER A CA 1
ATOM 2217 C C . SER A 1 272 ? 20.007 -13.535 23.438 1.00 89.69 272 SER A C 1
ATOM 2219 O O . SER A 1 272 ? 20.190 -14.747 23.400 1.00 89.69 272 SER A O 1
ATOM 2221 N N . HIS A 1 273 ? 19.284 -12.885 22.520 1.00 88.44 273 HIS A N 1
ATOM 2222 C CA . HIS A 1 273 ? 18.682 -13.541 21.357 1.00 88.44 273 HIS A CA 1
ATOM 2223 C C . HIS A 1 273 ? 19.754 -14.145 20.439 1.00 88.44 273 HIS A C 1
ATOM 2225 O O . HIS A 1 273 ? 19.643 -15.293 20.013 1.00 88.44 273 HIS A O 1
ATOM 2231 N N . TYR A 1 274 ? 20.845 -13.419 20.179 1.00 89.69 274 TYR A N 1
ATOM 2232 C CA . TYR A 1 274 ? 21.946 -13.949 19.384 1.00 89.69 274 TYR A CA 1
ATOM 2233 C C . TYR A 1 274 ? 22.560 -15.196 20.029 1.00 89.69 274 TYR A C 1
ATOM 2235 O O . TYR A 1 274 ? 22.674 -16.228 19.379 1.00 89.69 274 TYR A O 1
ATOM 2243 N N . GLN A 1 275 ? 22.904 -15.136 21.315 1.00 90.75 275 GLN A N 1
ATOM 2244 C CA . GLN A 1 275 ? 23.574 -16.233 22.009 1.00 90.75 275 GLN A CA 1
ATOM 2245 C C . GLN A 1 275 ? 22.674 -17.460 22.212 1.00 90.75 275 GLN A C 1
ATOM 2247 O O . GLN A 1 275 ? 23.156 -18.588 22.129 1.00 90.75 275 GLN A O 1
ATOM 2252 N N . LEU A 1 276 ? 21.387 -17.260 22.505 1.00 88.56 276 LEU A N 1
ATOM 2253 C CA . LEU A 1 276 ? 20.480 -18.343 22.899 1.00 88.56 276 LEU A CA 1
ATOM 2254 C C . LEU A 1 276 ? 19.651 -18.903 21.742 1.00 88.56 276 LEU A C 1
ATOM 2256 O O . LEU A 1 276 ? 19.175 -20.038 21.843 1.00 88.56 276 LEU A O 1
ATOM 2260 N N . ASP A 1 277 ? 19.464 -18.133 20.669 1.00 88.44 277 ASP A N 1
ATOM 2261 C CA . ASP A 1 277 ? 18.551 -18.483 19.580 1.00 88.44 277 ASP A CA 1
ATOM 2262 C C . ASP A 1 277 ? 19.243 -18.500 18.213 1.00 88.44 277 ASP A C 1
ATOM 2264 O O . ASP A 1 277 ? 19.158 -19.520 17.528 1.00 88.44 277 ASP A O 1
ATOM 2268 N N . VAL A 1 278 ? 19.985 -17.446 17.845 1.00 90.00 278 VAL A N 1
ATOM 2269 C CA . VAL A 1 278 ? 20.661 -17.357 16.531 1.00 90.00 278 VAL A CA 1
ATOM 2270 C C . VAL A 1 278 ? 21.889 -18.260 16.456 1.00 90.00 278 VAL A C 1
ATOM 2272 O O . VAL A 1 278 ? 22.050 -18.996 15.487 1.00 90.00 278 VAL A O 1
ATOM 2275 N N . LEU A 1 279 ? 22.756 -18.230 17.467 1.00 90.56 279 LEU A N 1
ATOM 2276 C CA . LEU A 1 279 ? 23.994 -19.002 17.488 1.00 90.56 279 LEU A CA 1
ATOM 2277 C C . LEU A 1 279 ? 23.712 -20.512 17.471 1.00 90.56 279 LEU A C 1
ATOM 2279 O O . LEU A 1 279 ? 24.261 -21.176 16.596 1.00 90.56 279 LEU A O 1
ATOM 2283 N N . PRO A 1 280 ? 22.823 -21.077 18.317 1.00 89.88 280 PRO A N 1
ATOM 2284 C CA . PRO A 1 280 ? 22.518 -22.504 18.250 1.00 89.88 280 PRO A CA 1
ATOM 2285 C C . PRO A 1 280 ? 21.855 -22.901 16.929 1.00 89.88 280 PRO A C 1
ATOM 2287 O O . PRO A 1 280 ? 22.117 -23.994 16.435 1.00 89.88 280 PRO A O 1
ATOM 2290 N N . TYR A 1 281 ? 21.049 -22.016 16.327 1.00 88.25 281 TYR A N 1
ATOM 2291 C CA . TYR A 1 281 ? 20.512 -22.244 14.986 1.00 88.25 281 TYR A CA 1
ATOM 2292 C C . TYR A 1 281 ? 21.646 -22.337 13.959 1.00 88.25 281 TYR A C 1
ATOM 2294 O O . TYR A 1 281 ? 21.743 -23.333 13.255 1.00 88.25 281 TYR A O 1
ATOM 2302 N N . GLN A 1 282 ? 22.559 -21.362 13.918 1.00 90.12 282 GLN A N 1
ATOM 2303 C CA . GLN A 1 282 ? 23.714 -21.377 13.012 1.00 90.12 282 GLN A CA 1
ATOM 2304 C C . GLN A 1 282 ? 24.594 -22.619 13.216 1.00 90.12 282 GLN A C 1
ATOM 2306 O O . GLN A 1 282 ? 24.949 -23.295 12.251 1.00 90.12 282 GLN A O 1
ATOM 2311 N N . THR A 1 283 ? 24.887 -22.974 14.469 1.00 91.00 283 THR A N 1
ATOM 2312 C CA . THR A 1 283 ? 25.661 -24.170 14.825 1.00 91.00 283 THR A CA 1
ATOM 2313 C C . THR A 1 283 ? 25.002 -25.459 14.359 1.00 91.00 283 THR A C 1
ATOM 2315 O O . THR A 1 283 ? 25.653 -26.240 13.671 1.00 91.00 283 THR A O 1
ATOM 2318 N N . CYS A 1 284 ? 23.731 -25.690 14.687 1.00 88.88 284 CYS A N 1
ATOM 2319 C CA . CYS A 1 284 ? 23.059 -26.937 14.329 1.00 88.88 284 CYS A CA 1
ATOM 2320 C C . CYS A 1 284 ? 22.704 -26.999 12.837 1.00 88.88 284 CYS A C 1
ATOM 2322 O O . CYS A 1 284 ? 22.976 -28.006 12.192 1.00 88.88 284 CYS A O 1
ATOM 2324 N N . CYS A 1 285 ? 22.135 -25.929 12.277 1.00 85.56 285 CYS A N 1
ATOM 2325 C CA . CYS A 1 285 ? 21.620 -25.928 10.910 1.00 85.56 285 CYS A CA 1
ATOM 2326 C C . CYS A 1 285 ? 22.684 -25.703 9.841 1.00 85.56 285 CYS A C 1
ATOM 2328 O O . CYS A 1 285 ? 22.733 -26.448 8.868 1.00 85.56 285 CYS A O 1
ATOM 2330 N N . HIS A 1 286 ? 23.518 -24.674 9.993 1.00 86.62 286 HIS A N 1
ATOM 2331 C CA . HIS A 1 286 ? 24.448 -24.277 8.935 1.00 86.62 286 HIS A CA 1
ATOM 2332 C C . HIS A 1 286 ? 25.805 -24.963 9.070 1.00 86.62 286 HIS A C 1
ATOM 2334 O O . HIS A 1 286 ? 26.341 -25.449 8.079 1.00 86.62 286 HIS A O 1
ATOM 2340 N N . TYR A 1 287 ? 26.361 -25.019 10.283 1.00 91.00 287 TYR A N 1
ATOM 2341 C CA . TYR A 1 287 ? 27.700 -25.573 10.487 1.00 91.00 287 TYR A CA 1
ATOM 2342 C C . TYR A 1 287 ? 27.704 -27.098 10.633 1.00 91.00 287 TYR A C 1
ATOM 2344 O O . TYR A 1 287 ? 28.560 -27.756 10.049 1.00 91.00 287 TYR A O 1
ATOM 2352 N N . ALA A 1 288 ? 26.765 -27.669 11.393 1.00 89.69 288 ALA A N 1
ATOM 2353 C CA . ALA A 1 288 ? 26.687 -29.116 11.601 1.00 89.69 288 ALA A CA 1
ATOM 2354 C C . ALA A 1 288 ? 25.828 -29.847 10.555 1.00 89.69 288 ALA A C 1
ATOM 2356 O O . ALA A 1 288 ? 25.959 -31.059 10.427 1.00 89.69 288 ALA A O 1
ATOM 2357 N N . GLY A 1 289 ? 24.953 -29.143 9.825 1.00 86.19 289 GLY A N 1
ATOM 2358 C CA . GLY A 1 289 ? 24.040 -29.751 8.848 1.00 86.19 289 GLY A CA 1
ATOM 2359 C C . GLY A 1 289 ? 22.923 -30.609 9.461 1.00 86.19 289 GLY A C 1
ATOM 2360 O O . GLY A 1 289 ? 22.294 -31.377 8.743 1.00 86.19 289 GLY A O 1
ATOM 2361 N N . HIS A 1 290 ? 22.673 -30.473 10.767 1.00 85.94 290 HIS A N 1
ATOM 2362 C CA . HIS A 1 290 ? 21.710 -31.257 11.546 1.00 85.94 290 HIS A CA 1
ATOM 2363 C C . HIS A 1 290 ? 20.679 -30.339 12.227 1.00 85.94 290 HIS A C 1
ATOM 2365 O O . HIS A 1 290 ? 20.649 -30.175 13.454 1.00 85.94 290 HIS A O 1
ATOM 2371 N N . CYS A 1 291 ? 19.838 -29.685 11.419 1.00 83.38 291 CYS A N 1
ATOM 2372 C CA . CYS A 1 291 ? 18.781 -28.788 11.900 1.00 83.38 291 CYS A CA 1
ATOM 2373 C C . CYS A 1 291 ? 17.774 -29.469 12.841 1.00 83.38 291 CYS A C 1
ATOM 2375 O O . CYS A 1 291 ? 17.181 -28.807 13.697 1.00 83.38 291 CYS A O 1
ATOM 2377 N N . GLU A 1 292 ? 17.575 -30.780 12.704 1.00 82.12 292 GLU A N 1
ATOM 2378 C CA . GLU A 1 292 ? 16.655 -31.576 13.512 1.00 82.12 292 GLU A CA 1
ATOM 2379 C C . GLU A 1 292 ? 16.915 -31.416 15.014 1.00 82.12 292 GLU A C 1
ATOM 2381 O O . GLU A 1 292 ? 15.967 -31.294 15.789 1.00 82.12 292 GLU A O 1
ATOM 2386 N N . PHE A 1 293 ? 18.180 -31.292 15.434 1.00 83.50 293 PHE A N 1
ATOM 2387 C CA . PHE A 1 293 ? 18.533 -31.104 16.842 1.00 83.50 293 PHE A CA 1
ATOM 2388 C C . PHE A 1 293 ? 18.040 -29.769 17.400 1.00 83.50 293 PHE A C 1
ATOM 2390 O O . PHE A 1 293 ? 17.614 -29.699 18.557 1.00 83.50 293 PHE A O 1
ATOM 2397 N N . TYR A 1 294 ? 18.068 -28.715 16.581 1.00 84.94 294 TYR A N 1
ATOM 2398 C CA . TYR A 1 294 ? 17.513 -27.421 16.961 1.00 84.94 294 TYR A CA 1
ATOM 2399 C C . TYR A 1 294 ? 15.987 -27.509 17.051 1.00 84.94 294 TYR A C 1
ATOM 2401 O O . TYR A 1 294 ? 15.409 -27.129 18.071 1.00 84.94 294 TYR A O 1
ATOM 2409 N N . TYR A 1 295 ? 15.332 -28.084 16.038 1.00 83.75 295 TYR A N 1
ATOM 2410 C CA . TYR A 1 295 ? 13.872 -28.177 15.984 1.00 83.75 295 TYR A CA 1
ATOM 2411 C C . TYR A 1 295 ? 13.271 -29.081 17.068 1.00 83.75 295 TYR A C 1
ATOM 2413 O O . TYR A 1 295 ? 12.254 -28.713 17.651 1.00 83.75 295 TYR A O 1
ATOM 2421 N N . TRP A 1 296 ? 13.920 -30.188 17.447 1.00 82.56 296 TRP A N 1
ATOM 2422 C CA . TRP A 1 296 ? 13.476 -31.023 18.574 1.00 82.56 296 TRP A CA 1
ATOM 2423 C C . TRP A 1 296 ? 13.426 -30.264 19.904 1.00 82.56 296 TRP A C 1
ATOM 2425 O O . TRP A 1 296 ? 12.646 -30.608 20.789 1.00 82.56 296 TRP A O 1
ATOM 2435 N N . ARG A 1 297 ? 14.249 -29.222 20.067 1.00 84.50 297 ARG A N 1
ATOM 2436 C CA . ARG A 1 297 ? 14.253 -28.364 21.263 1.00 84.50 297 ARG A CA 1
ATOM 2437 C C . ARG A 1 297 ? 13.429 -27.087 21.094 1.00 84.50 297 ARG A C 1
ATOM 2439 O O . ARG A 1 297 ? 13.172 -26.415 22.091 1.00 84.50 297 ARG A O 1
ATOM 2446 N N . ARG A 1 298 ? 13.040 -26.742 19.864 1.00 82.62 298 ARG A N 1
ATOM 2447 C CA . ARG A 1 298 ? 12.383 -25.484 19.477 1.00 82.62 298 ARG A CA 1
ATOM 2448 C C . ARG A 1 298 ? 11.117 -25.746 18.663 1.00 82.62 298 ARG A C 1
ATOM 2450 O O . ARG A 1 298 ? 10.919 -25.161 17.602 1.00 82.62 298 ARG A O 1
ATOM 2457 N N . MET A 1 299 ? 10.265 -26.633 19.164 1.00 77.12 299 MET A N 1
ATOM 2458 C CA . MET A 1 299 ? 8.977 -26.925 18.538 1.00 77.12 299 MET A CA 1
ATOM 2459 C C . MET A 1 299 ? 8.042 -25.718 18.676 1.00 77.12 299 MET A C 1
ATOM 2461 O O . MET A 1 299 ? 7.858 -25.192 19.773 1.00 77.12 299 MET A O 1
ATOM 2465 N N . THR A 1 300 ? 7.470 -25.263 17.564 1.00 74.19 300 THR A N 1
ATOM 2466 C CA . THR A 1 300 ? 6.448 -24.211 17.548 1.00 74.19 300 THR A CA 1
ATOM 2467 C C . THR A 1 300 ? 5.144 -24.743 18.128 1.00 74.19 300 THR A C 1
ATOM 2469 O O . THR A 1 300 ? 4.786 -25.900 17.909 1.00 74.19 300 THR A O 1
ATOM 2472 N N . ASN A 1 301 ? 4.396 -23.890 18.825 1.00 70.50 301 ASN A N 1
ATOM 2473 C CA . ASN A 1 301 ? 3.036 -24.234 19.225 1.00 70.50 301 ASN A CA 1
ATOM 2474 C C . ASN A 1 301 ? 2.141 -24.368 17.985 1.00 70.50 301 ASN A C 1
ATOM 2476 O O . ASN A 1 301 ? 2.294 -23.629 17.011 1.00 70.50 301 ASN A O 1
ATOM 2480 N N . GLY A 1 302 ? 1.191 -25.300 18.031 1.00 69.12 302 GLY A N 1
ATOM 2481 C CA . GLY A 1 302 ? 0.187 -25.429 16.981 1.00 69.12 302 GLY A CA 1
ATOM 2482 C C . GLY A 1 302 ? -0.883 -24.328 17.041 1.00 69.12 302 GLY A C 1
ATOM 2483 O O . GLY A 1 302 ? -0.890 -23.469 17.922 1.00 69.12 302 GLY A O 1
ATOM 2484 N N . CYS A 1 303 ? -1.807 -24.346 16.078 1.00 73.81 303 CYS A N 1
ATOM 2485 C CA . CYS A 1 303 ? -2.861 -23.332 15.939 1.00 73.81 303 CYS A CA 1
ATOM 2486 C C . CYS A 1 303 ? -4.108 -23.591 16.808 1.00 73.81 303 CYS A C 1
ATOM 2488 O O . CYS A 1 303 ? -5.072 -22.835 16.711 1.00 73.81 303 CYS A O 1
ATOM 2490 N N . GLN A 1 304 ? -4.132 -24.659 17.612 1.00 74.62 304 GLN A N 1
ATOM 2491 C CA . GLN A 1 304 ? -5.335 -25.154 18.295 1.00 74.62 304 GLN A CA 1
ATOM 2492 C C . GLN A 1 304 ? -5.930 -24.130 19.273 1.00 74.62 304 GLN A C 1
ATOM 2494 O O . GLN A 1 304 ? -7.149 -23.987 19.332 1.00 74.62 304 GLN A O 1
ATOM 2499 N N . ASP A 1 305 ? -5.081 -23.373 19.970 1.00 74.62 305 ASP A N 1
ATOM 2500 C CA . ASP A 1 305 ? -5.503 -22.376 20.963 1.00 74.62 305 ASP A CA 1
ATOM 2501 C C . ASP A 1 305 ? -5.553 -20.944 20.406 1.00 74.62 305 ASP A C 1
ATOM 2503 O O . ASP A 1 305 ? -5.873 -19.994 21.129 1.00 74.62 305 ASP A O 1
ATOM 2507 N N . TYR A 1 306 ? -5.236 -20.757 19.119 1.00 78.31 306 TYR A N 1
ATOM 2508 C CA . TYR A 1 306 ? -5.227 -19.431 18.512 1.00 78.31 306 TYR A CA 1
ATOM 2509 C C . TYR A 1 306 ? -6.651 -18.891 18.369 1.00 78.31 306 TYR A C 1
ATOM 2511 O O . TYR A 1 306 ? -7.477 -19.402 17.610 1.00 78.31 306 TYR A O 1
ATOM 2519 N N . LYS A 1 307 ? -6.919 -17.792 19.071 1.00 79.44 307 LYS A N 1
ATOM 2520 C CA . LYS A 1 307 ? -8.152 -17.020 18.940 1.00 79.44 307 LYS A CA 1
ATOM 2521 C C . LYS A 1 307 ? -7.835 -15.730 18.182 1.00 79.44 307 LYS A C 1
ATOM 2523 O O . LYS A 1 307 ? -7.038 -14.934 18.684 1.00 79.44 307 LYS A O 1
ATOM 2528 N N . PRO A 1 308 ? -8.410 -15.512 16.988 1.00 80.38 308 PRO A N 1
ATOM 2529 C CA . PRO A 1 308 ? -8.093 -14.324 16.214 1.00 80.38 308 PRO A CA 1
ATOM 2530 C C . PRO A 1 308 ? -8.656 -13.060 16.873 1.00 80.38 308 PRO A C 1
ATOM 2532 O O . PRO A 1 308 ? -9.695 -13.130 17.535 1.00 80.38 308 PRO A O 1
ATOM 2535 N N . PRO A 1 309 ? -8.006 -11.904 16.667 1.00 87.50 309 PRO A N 1
ATOM 2536 C CA . PRO A 1 309 ? -8.566 -10.623 17.062 1.00 87.50 309 PRO A CA 1
ATOM 2537 C C . PRO A 1 309 ? -9.767 -10.254 16.181 1.00 87.50 309 PRO A C 1
ATOM 2539 O O . PRO A 1 309 ? -9.843 -10.646 15.011 1.00 87.50 309 PRO A O 1
ATOM 2542 N N . VAL A 1 310 ? -10.678 -9.455 16.730 1.00 89.31 310 VAL A N 1
ATOM 2543 C CA . VAL A 1 310 ? -11.733 -8.787 15.954 1.00 89.31 310 VAL A CA 1
ATOM 2544 C C . VAL A 1 310 ? -11.220 -7.466 15.399 1.00 89.31 310 VAL A C 1
ATOM 2546 O O . VAL A 1 310 ? -10.288 -6.885 15.952 1.00 89.31 310 VAL A O 1
ATOM 2549 N N . ALA A 1 311 ? -11.810 -6.997 14.301 1.00 92.25 311 ALA A N 1
ATOM 2550 C CA . ALA A 1 311 ? -11.392 -5.771 13.631 1.00 92.25 311 ALA A CA 1
ATOM 2551 C C . ALA A 1 311 ? -12.581 -4.834 13.413 1.00 92.25 311 ALA A C 1
ATOM 2553 O O . ALA A 1 311 ? -13.530 -5.207 12.725 1.00 92.25 311 ALA A O 1
ATOM 2554 N N . GLY A 1 312 ? -12.487 -3.623 13.956 1.00 93.25 312 GLY A N 1
ATOM 2555 C CA . GLY A 1 312 ? -13.369 -2.502 13.642 1.00 93.25 312 GLY A CA 1
ATOM 2556 C C . GLY A 1 312 ? -12.655 -1.535 12.701 1.00 93.25 312 GLY A C 1
ATOM 2557 O O . GLY A 1 312 ? -11.424 -1.427 12.730 1.00 93.25 312 GLY A O 1
ATOM 2558 N N . TYR A 1 313 ? -13.400 -0.861 11.826 1.00 95.56 313 TYR A N 1
ATOM 2559 C CA . TYR A 1 313 ? -12.811 -0.053 10.760 1.00 95.56 313 TYR A CA 1
ATOM 2560 C C . TYR A 1 313 ? -13.581 1.240 10.514 1.00 95.56 313 TYR A C 1
ATOM 2562 O O . TYR A 1 313 ? -14.800 1.205 10.388 1.00 95.56 313 TYR A O 1
ATOM 2570 N N . ILE A 1 314 ? -12.864 2.359 10.404 1.00 96.19 314 ILE A N 1
ATOM 2571 C CA . ILE A 1 314 ? -13.390 3.652 9.958 1.00 96.19 314 ILE A CA 1
ATOM 2572 C C . ILE A 1 314 ? -12.581 4.145 8.754 1.00 96.19 314 ILE A C 1
ATOM 2574 O O . ILE A 1 314 ? -11.349 4.146 8.793 1.00 96.19 314 ILE A O 1
ATOM 2578 N N . TYR A 1 315 ? -13.254 4.517 7.667 1.00 94.88 315 TYR A N 1
ATOM 2579 C CA . TYR A 1 315 ? -12.617 4.895 6.399 1.00 94.88 315 TYR A CA 1
ATOM 2580 C C . TYR A 1 315 ? -13.526 5.797 5.547 1.00 94.88 315 TYR A C 1
ATOM 2582 O O . TYR A 1 315 ? -14.723 5.882 5.814 1.00 94.88 315 TYR A O 1
ATOM 2590 N N . GLY A 1 316 ? -12.957 6.431 4.513 1.00 89.50 316 GLY A N 1
ATOM 2591 C CA . GLY A 1 316 ? -13.682 7.341 3.612 1.00 89.50 316 GLY A CA 1
ATOM 2592 C C . GLY A 1 316 ? -14.228 8.578 4.328 1.00 89.50 316 GLY A C 1
ATOM 2593 O O . GLY A 1 316 ? -13.658 9.026 5.331 1.00 89.50 316 GLY A O 1
ATOM 2594 N N . GLU A 1 317 ? -15.351 9.104 3.844 1.00 85.94 317 GLU A N 1
ATOM 2595 C CA . GLU A 1 317 ? -16.242 9.915 4.675 1.00 85.94 317 GLU A CA 1
ATOM 2596 C C . GLU A 1 317 ? -16.857 8.986 5.726 1.00 85.94 317 GLU A C 1
ATOM 2598 O O . GLU A 1 317 ? -17.475 7.998 5.348 1.00 85.94 317 GLU A O 1
ATOM 2603 N N . PRO A 1 318 ? -16.642 9.219 7.031 1.00 89.00 318 PRO A N 1
ATOM 2604 C CA . PRO A 1 318 ? -16.556 8.195 8.071 1.00 89.00 318 PRO A CA 1
ATOM 2605 C C . PRO A 1 318 ? -17.629 7.107 7.960 1.00 89.00 318 PRO A C 1
ATOM 2607 O O . PRO A 1 318 ? -18.701 7.165 8.573 1.00 89.00 318 PRO A O 1
ATOM 2610 N N . HIS A 1 319 ? -17.278 6.073 7.198 1.00 93.25 319 HIS A N 1
ATOM 2611 C CA . HIS A 1 319 ? -17.984 4.819 7.098 1.00 93.25 319 HIS A CA 1
ATOM 2612 C C . HIS A 1 319 ? -17.373 3.898 8.125 1.00 93.25 319 HIS A C 1
ATOM 2614 O O . HIS A 1 319 ? -16.162 3.664 8.133 1.00 93.25 319 HIS A O 1
ATOM 2620 N N . ILE A 1 320 ? -18.221 3.388 8.999 1.00 94.31 320 ILE A N 1
ATOM 2621 C CA . ILE A 1 320 ? -17.809 2.614 10.150 1.00 94.31 320 ILE A CA 1
ATOM 2622 C C . ILE A 1 320 ? -18.320 1.194 9.979 1.00 94.31 320 ILE A C 1
ATOM 2624 O O . ILE A 1 320 ? -19.475 0.970 9.620 1.00 94.31 320 ILE A O 1
ATOM 2628 N N . VAL A 1 321 ? -17.438 0.234 10.237 1.00 93.50 321 VAL A N 1
ATOM 2629 C CA . VAL A 1 321 ? -17.795 -1.160 10.473 1.00 93.50 321 VAL A CA 1
ATOM 2630 C C . VAL A 1 321 ? -17.405 -1.499 11.901 1.00 93.50 321 VAL A C 1
ATOM 2632 O O . VAL A 1 321 ? -16.222 -1.434 12.246 1.00 93.50 321 VAL A O 1
ATOM 2635 N N . THR A 1 322 ? -18.397 -1.842 12.715 1.00 93.44 322 THR A N 1
ATOM 2636 C CA . THR A 1 322 ? -18.209 -2.220 14.118 1.00 93.44 322 THR A CA 1
ATOM 2637 C C . THR A 1 322 ? -17.487 -3.560 14.245 1.00 93.44 322 THR A C 1
ATOM 2639 O O . THR A 1 322 ? -17.331 -4.298 13.260 1.00 93.44 322 THR A O 1
ATOM 2642 N N . PHE A 1 323 ? -17.047 -3.891 15.460 1.00 91.81 323 PHE A N 1
ATOM 2643 C CA . PHE A 1 323 ? -16.411 -5.176 15.756 1.00 91.81 323 PHE A CA 1
ATOM 2644 C C . PHE A 1 323 ? -17.323 -6.366 15.424 1.00 91.81 323 PHE A C 1
ATOM 2646 O O . PHE A 1 323 ? -16.842 -7.360 14.867 1.00 91.81 323 PHE A O 1
ATOM 2653 N N . ASP A 1 324 ? -18.629 -6.218 15.657 1.00 88.94 324 ASP A N 1
ATOM 2654 C CA . ASP A 1 324 ? -19.619 -7.283 15.470 1.00 88.94 324 ASP A CA 1
ATOM 2655 C C . ASP A 1 324 ? -20.300 -7.239 14.085 1.00 88.94 324 ASP A C 1
ATOM 2657 O O . ASP A 1 324 ? -20.946 -8.195 13.646 1.00 88.94 324 ASP A O 1
ATOM 2661 N N . GLY A 1 325 ? -20.007 -6.203 13.290 1.00 87.56 325 GLY A N 1
ATOM 2662 C CA . GLY A 1 325 ? -20.230 -6.171 11.845 1.00 87.56 325 GLY A CA 1
ATOM 2663 C C . GLY A 1 325 ? -21.358 -5.267 11.358 1.00 87.56 325 GLY A C 1
ATOM 2664 O O . GLY A 1 325 ? -21.611 -5.258 10.146 1.00 87.56 325 GLY A O 1
ATOM 2665 N N . THR A 1 326 ? -21.985 -4.496 12.244 1.00 89.00 326 THR A N 1
ATOM 2666 C CA . THR A 1 326 ? -22.874 -3.387 11.882 1.00 89.00 326 THR A CA 1
ATOM 2667 C C . THR A 1 326 ? -22.107 -2.349 11.070 1.00 89.00 326 THR A C 1
ATOM 2669 O O . THR A 1 326 ? -20.960 -2.015 11.364 1.00 89.00 326 THR A O 1
ATOM 2672 N N . LYS A 1 327 ? -22.726 -1.856 9.996 1.00 90.88 327 LYS A N 1
ATOM 2673 C CA . LYS A 1 327 ? -22.129 -0.864 9.094 1.00 90.88 327 LYS A CA 1
ATOM 2674 C C . LYS A 1 327 ? -22.972 0.388 9.124 1.00 90.88 327 LYS A C 1
ATOM 2676 O O . LYS A 1 327 ? -24.182 0.269 9.034 1.00 90.88 327 LYS A O 1
ATOM 2681 N N . TYR A 1 328 ? -22.375 1.563 9.206 1.00 91.19 328 TYR A N 1
ATOM 2682 C CA . TYR A 1 328 ? -23.125 2.815 9.139 1.00 91.19 328 TYR A CA 1
ATOM 2683 C C . TYR A 1 328 ? -22.211 3.977 8.746 1.00 91.19 328 TYR A C 1
ATOM 2685 O O . TYR A 1 328 ? -20.988 3.842 8.732 1.00 91.19 328 TYR A O 1
ATOM 2693 N N . THR A 1 329 ? -22.807 5.121 8.425 1.00 90.38 329 THR A N 1
ATOM 2694 C CA . THR A 1 329 ? -22.087 6.358 8.096 1.00 90.38 329 THR A CA 1
ATOM 2695 C C . THR A 1 329 ? -22.331 7.386 9.187 1.00 90.38 329 THR A C 1
ATOM 2697 O O . THR A 1 329 ? -23.456 7.515 9.671 1.00 90.38 329 THR A O 1
ATOM 2700 N N . PHE A 1 330 ? -21.292 8.114 9.590 1.00 91.44 330 PHE A N 1
ATOM 2701 C CA . PHE A 1 330 ? -21.392 9.074 10.685 1.00 91.44 330 PHE A CA 1
ATOM 2702 C C . PHE A 1 330 ? -20.649 10.383 10.398 1.00 91.44 330 PHE A C 1
ATOM 2704 O O . PHE A 1 330 ? -19.490 10.513 10.786 1.00 91.44 330 PHE A O 1
ATOM 2711 N N . PRO A 1 331 ? -21.308 11.392 9.801 1.00 90.44 331 PRO A N 1
ATOM 2712 C CA . PRO A 1 331 ? -20.693 12.681 9.468 1.00 90.44 331 PRO A CA 1
ATOM 2713 C C . PRO A 1 331 ? -20.521 13.587 10.711 1.00 90.44 331 PRO A C 1
ATOM 2715 O O . PRO A 1 331 ? -21.047 14.698 10.778 1.00 90.44 331 PRO A O 1
ATOM 2718 N N . GLY A 1 332 ? -19.828 13.105 11.747 1.00 90.31 332 GLY A N 1
ATOM 2719 C CA . GLY A 1 332 ? -19.532 13.827 12.991 1.00 90.31 332 GLY A CA 1
ATOM 2720 C C . GLY A 1 332 ? -18.364 14.797 12.851 1.00 90.31 332 GLY A C 1
ATOM 2721 O O . GLY A 1 332 ? -17.363 14.463 12.229 1.00 90.31 332 GLY A O 1
ATOM 2722 N N . LYS A 1 333 ? -18.451 15.982 13.467 1.00 91.69 333 LYS A N 1
ATOM 2723 C CA . LYS A 1 333 ? -17.387 17.000 13.470 1.00 91.69 333 LYS A CA 1
ATOM 2724 C C . LYS A 1 333 ? -16.867 17.231 14.883 1.00 91.69 333 LYS A C 1
ATOM 2726 O O . LYS A 1 333 ? -17.646 17.531 15.783 1.00 91.69 333 LYS A O 1
ATOM 2731 N N . GLY A 1 334 ? -15.552 17.128 15.059 1.00 91.31 334 GLY A N 1
ATOM 2732 C CA . GLY A 1 334 ? -14.886 17.283 16.351 1.00 91.31 334 GLY A CA 1
ATOM 2733 C C . GLY A 1 334 ? -14.032 16.074 16.719 1.00 91.31 334 GLY A C 1
ATOM 2734 O O . GLY A 1 334 ? -13.510 15.371 15.852 1.00 91.31 334 GLY A O 1
ATOM 2735 N N . TYR A 1 335 ? -13.861 15.853 18.018 1.00 93.31 335 TYR A N 1
ATOM 2736 C CA . TYR A 1 335 ? -13.112 14.726 18.565 1.00 93.31 335 TYR A CA 1
ATOM 2737 C C . TYR A 1 335 ? -14.089 13.660 19.047 1.00 93.31 335 TYR A C 1
ATOM 2739 O O . TYR A 1 335 ? -15.022 13.982 19.775 1.00 93.31 335 TYR A O 1
ATOM 2747 N N . TYR A 1 336 ? -13.880 12.405 18.666 1.00 95.56 336 TYR A N 1
ATOM 2748 C CA . TYR A 1 336 ? -14.772 11.306 19.031 1.00 95.56 336 TYR A CA 1
ATOM 2749 C C . TYR A 1 336 ? -14.000 10.114 19.574 1.00 95.56 336 TYR A C 1
ATOM 2751 O O . TYR A 1 336 ? -12.883 9.838 19.134 1.00 95.56 336 TYR A O 1
ATOM 2759 N N . VAL A 1 337 ? -14.613 9.380 20.501 1.00 96.38 337 VAL A N 1
ATOM 2760 C CA . VAL A 1 337 ? -14.086 8.098 20.980 1.00 96.38 337 VAL A CA 1
ATOM 2761 C C . VAL A 1 337 ? -14.361 7.025 19.931 1.00 96.38 337 VAL A C 1
ATOM 2763 O O . VAL A 1 337 ? -15.508 6.659 19.681 1.00 96.38 337 VAL A O 1
ATOM 2766 N N . LEU A 1 338 ? -13.303 6.502 19.315 1.00 96.56 338 LEU A N 1
ATOM 2767 C CA . LEU A 1 338 ? -13.423 5.398 18.369 1.00 96.56 338 LEU A CA 1
ATOM 2768 C C . LEU A 1 338 ? -13.646 4.076 19.112 1.00 96.56 338 LEU A C 1
ATOM 2770 O O . LEU A 1 338 ? -14.551 3.320 18.772 1.00 96.56 338 LEU A O 1
ATOM 2774 N N . VAL A 1 339 ? -12.847 3.833 20.153 1.00 95.56 339 VAL A N 1
ATOM 2775 C CA . VAL A 1 339 ? -13.025 2.724 21.094 1.00 95.56 339 VAL A CA 1
ATOM 2776 C C . VAL A 1 339 ? -12.430 3.088 22.453 1.00 95.56 339 VAL A C 1
ATOM 2778 O O . VAL A 1 339 ? -11.391 3.748 22.535 1.00 95.56 339 VAL A O 1
ATOM 2781 N N . MET A 1 340 ? -13.078 2.637 23.519 1.00 93.06 340 MET A N 1
ATOM 2782 C CA . MET A 1 340 ? -12.560 2.653 24.878 1.00 93.06 340 MET A CA 1
ATOM 2783 C C . MET A 1 340 ? -12.829 1.321 25.581 1.00 93.06 340 MET A C 1
ATOM 2785 O O . MET A 1 340 ? -13.827 0.654 25.307 1.00 93.06 340 MET A O 1
ATOM 2789 N N . SER A 1 341 ? -11.937 0.951 26.498 1.00 90.38 341 SER A N 1
ATOM 2790 C CA . SER A 1 341 ? -12.112 -0.179 27.413 1.00 90.38 341 SER A CA 1
ATOM 2791 C C . SER A 1 341 ? -11.952 0.297 28.848 1.00 90.38 341 SER A C 1
ATOM 2793 O O . SER A 1 341 ? -11.021 1.038 29.171 1.00 90.38 341 SER A O 1
ATOM 2795 N N . GLU A 1 342 ? -12.857 -0.157 29.709 1.00 78.88 342 GLU A N 1
ATOM 2796 C CA . GLU A 1 342 ? -12.832 0.107 31.151 1.00 78.88 342 GLU A CA 1
ATOM 2797 C C . GLU A 1 342 ? -12.177 -1.026 31.953 1.00 78.88 342 GLU A C 1
ATOM 2799 O O . GLU A 1 342 ? -12.267 -1.047 33.180 1.00 78.88 342 GLU A O 1
ATOM 2804 N N . ASP A 1 343 ? -11.530 -1.980 31.279 1.00 80.62 343 ASP A N 1
ATOM 2805 C CA . ASP A 1 343 ? -10.792 -3.049 31.947 1.00 80.62 343 ASP A CA 1
ATOM 2806 C C . ASP A 1 343 ? -9.681 -2.451 32.843 1.00 80.62 343 ASP A C 1
ATOM 2808 O O . ASP A 1 343 ? -8.837 -1.697 32.349 1.00 80.62 343 ASP A O 1
ATOM 2812 N N . PRO A 1 344 ? -9.641 -2.769 34.154 1.00 70.62 344 PRO A N 1
ATOM 2813 C CA . PRO A 1 344 ? -8.611 -2.267 35.063 1.00 70.62 344 PRO A CA 1
ATOM 2814 C C . PRO A 1 344 ? -7.187 -2.730 34.720 1.00 70.62 344 PRO A C 1
ATOM 2816 O O . PRO A 1 344 ? -6.234 -2.099 35.174 1.00 70.62 344 PRO A O 1
ATOM 2819 N N . LEU A 1 345 ? -7.020 -3.822 33.968 1.00 77.88 345 LEU A N 1
ATOM 2820 C CA . LEU A 1 345 ? -5.711 -4.291 33.501 1.00 77.88 345 LEU A CA 1
ATOM 2821 C C . LEU A 1 345 ? -5.285 -3.602 32.202 1.00 77.88 345 LEU A C 1
ATOM 2823 O O . LEU A 1 345 ? -4.093 -3.397 31.971 1.00 77.88 345 LEU A O 1
ATOM 2827 N N . HIS A 1 346 ? -6.254 -3.244 31.363 1.00 82.44 346 HIS A N 1
ATOM 2828 C CA . HIS A 1 346 ? -6.032 -2.758 30.009 1.00 82.44 346 HIS A CA 1
ATOM 2829 C C . HIS A 1 346 ? -7.002 -1.620 29.660 1.00 82.44 346 HIS A C 1
ATOM 2831 O O . HIS A 1 346 ? -7.883 -1.754 28.804 1.00 82.44 346 HIS A O 1
ATOM 2837 N N . LYS A 1 347 ? -6.824 -0.474 30.320 1.00 90.06 347 LYS A N 1
ATOM 2838 C CA . LYS A 1 347 ? -7.605 0.738 30.078 1.00 90.06 347 LYS A CA 1
ATOM 2839 C C . LYS A 1 347 ? -7.188 1.353 28.746 1.00 90.06 347 LYS A C 1
ATOM 2841 O O . LYS A 1 347 ? -6.193 2.070 28.667 1.00 90.06 347 LYS A O 1
ATOM 2846 N N . LEU A 1 348 ? -7.951 1.061 27.700 1.00 94.19 348 LEU A N 1
ATOM 2847 C CA . LEU A 1 348 ? -7.701 1.530 26.339 1.00 94.19 348 LEU A CA 1
ATOM 2848 C C . LEU A 1 348 ? -8.514 2.789 26.046 1.00 94.19 348 LEU A C 1
ATOM 2850 O O . LEU A 1 348 ? -9.708 2.838 26.336 1.00 94.19 348 LEU A O 1
ATOM 2854 N N . MET A 1 349 ? -7.893 3.764 25.388 1.00 95.31 349 MET A N 1
ATOM 2855 C CA . MET A 1 349 ? -8.582 4.912 24.814 1.00 95.31 349 MET A CA 1
ATOM 2856 C C . MET A 1 349 ? -8.035 5.223 23.424 1.00 95.31 349 MET A C 1
ATOM 2858 O O . MET A 1 349 ? -6.850 5.508 23.255 1.00 95.31 349 MET A O 1
ATOM 2862 N N . VAL A 1 350 ? -8.917 5.204 22.427 1.00 97.19 350 VAL A N 1
ATOM 2863 C CA . VAL A 1 350 ? -8.617 5.607 21.052 1.00 97.19 350 VAL A CA 1
ATOM 2864 C C . VAL A 1 350 ? -9.583 6.715 20.664 1.00 97.19 350 VAL A C 1
ATOM 2866 O O . VAL A 1 350 ? -10.794 6.501 20.618 1.00 97.19 350 VAL A O 1
ATOM 2869 N N . GLN A 1 351 ? -9.054 7.899 20.369 1.00 96.56 351 GLN A N 1
ATOM 2870 C CA . GLN A 1 351 ? -9.847 9.030 19.892 1.00 96.56 351 GLN A CA 1
ATOM 2871 C C . GLN A 1 351 ? -9.467 9.357 18.449 1.00 96.56 351 GLN A C 1
ATOM 2873 O O . GLN A 1 351 ? -8.306 9.255 18.049 1.00 96.56 351 GLN A O 1
ATOM 2878 N N . VAL A 1 352 ? -10.445 9.794 17.671 1.00 96.31 352 VAL A N 1
ATOM 2879 C CA . VAL A 1 352 ? -10.257 10.278 16.304 1.00 96.31 352 VAL A CA 1
ATOM 2880 C C . VAL A 1 352 ? -10.680 11.730 16.199 1.00 96.31 352 VAL A C 1
ATOM 2882 O O . VAL A 1 352 ? -11.570 12.199 16.908 1.00 96.31 352 VAL A O 1
ATOM 2885 N N . ARG A 1 353 ? -10.021 12.450 15.300 1.00 92.56 353 ARG A N 1
ATOM 2886 C CA . ARG A 1 353 ? -10.346 13.823 14.937 1.00 92.56 353 ARG A CA 1
ATOM 2887 C C . ARG A 1 353 ? -11.027 13.810 13.579 1.00 92.56 353 ARG A C 1
ATOM 2889 O O . ARG A 1 353 ? -10.426 13.361 12.604 1.00 92.56 353 ARG A O 1
ATOM 2896 N N . MET A 1 354 ? -12.253 14.313 13.535 1.00 92.44 354 MET A N 1
ATOM 2897 C CA . MET A 1 354 ? -13.064 14.416 12.329 1.00 92.44 354 MET A CA 1
ATOM 2898 C C . MET A 1 354 ? -13.262 15.885 11.956 1.00 92.44 354 MET A C 1
ATOM 2900 O O . MET A 1 354 ? -13.718 16.690 12.774 1.00 92.44 354 MET A O 1
ATOM 2904 N N . GLU A 1 355 ? -12.911 16.242 10.724 1.00 87.88 355 GLU A N 1
ATOM 2905 C CA . GLU A 1 355 ? -12.971 17.617 10.212 1.00 87.88 355 GLU A CA 1
ATOM 2906 C C . GLU A 1 355 ? -13.639 17.666 8.849 1.00 87.88 355 GLU A C 1
ATOM 2908 O O . GLU A 1 355 ? -13.641 16.673 8.133 1.00 87.88 355 GLU A O 1
ATOM 2913 N N . GLN A 1 356 ? -14.167 18.828 8.473 1.00 87.25 356 GLN A N 1
ATOM 2914 C CA . GLN A 1 356 ? -14.704 19.010 7.128 1.00 87.25 356 GLN A CA 1
ATOM 2915 C C . GLN A 1 356 ? -13.565 18.930 6.093 1.00 87.25 356 GLN A C 1
ATOM 2917 O O . GLN A 1 356 ? -12.507 19.528 6.331 1.00 87.25 356 GLN A O 1
ATOM 2922 N N . PRO A 1 357 ? -13.750 18.179 4.989 1.00 84.81 357 PRO A N 1
ATOM 2923 C CA . PRO A 1 357 ? -12.749 18.064 3.933 1.00 84.81 357 PRO A CA 1
ATOM 2924 C C . PRO A 1 357 ? -12.596 19.380 3.153 1.00 84.81 357 PRO A C 1
ATOM 2926 O O . PRO A 1 357 ? -13.310 20.355 3.394 1.00 84.81 357 PRO A O 1
ATOM 2929 N N . ASP A 1 358 ? -11.645 19.400 2.215 1.00 78.94 358 ASP A N 1
ATOM 2930 C CA . ASP A 1 358 ? -11.466 20.515 1.280 1.00 78.94 358 ASP A CA 1
ATOM 2931 C C . ASP A 1 358 ? -12.742 20.782 0.463 1.00 78.94 358 ASP A C 1
ATOM 2933 O O . ASP A 1 358 ? -13.563 19.887 0.244 1.00 78.94 358 ASP A O 1
ATOM 2937 N N . ASP A 1 359 ? -12.870 22.013 -0.037 1.00 82.44 359 ASP A N 1
ATOM 2938 C CA . ASP A 1 359 ? -14.012 22.409 -0.855 1.00 82.44 359 ASP A CA 1
ATOM 2939 C C . ASP A 1 359 ? -14.167 21.516 -2.096 1.00 82.44 359 ASP A C 1
ATOM 2941 O O . ASP A 1 359 ? -13.202 21.026 -2.715 1.00 82.44 359 ASP A O 1
ATOM 2945 N N . THR A 1 360 ? -15.433 21.335 -2.458 1.00 81.75 360 THR A N 1
ATOM 2946 C CA . THR A 1 360 ? -15.855 20.640 -3.675 1.00 81.75 360 THR A CA 1
ATOM 2947 C C . THR A 1 360 ? -15.289 21.312 -4.925 1.00 81.75 360 THR A C 1
ATOM 2949 O O . THR A 1 360 ? -14.850 22.465 -4.907 1.00 81.75 360 THR A O 1
ATOM 2952 N N . LEU A 1 361 ? -15.344 20.609 -6.060 1.00 78.56 361 LEU A N 1
ATOM 2953 C CA . LEU A 1 361 ? -14.911 21.160 -7.351 1.00 78.56 361 LEU A CA 1
ATOM 2954 C C . LEU A 1 361 ? -15.714 22.400 -7.794 1.00 78.56 361 LEU A C 1
ATOM 2956 O O . LEU A 1 361 ? -15.249 23.141 -8.652 1.00 78.56 361 LEU A O 1
ATOM 2960 N N . TRP A 1 362 ? -16.885 22.646 -7.202 1.00 78.94 362 TRP A N 1
ATOM 2961 C CA . TRP A 1 362 ? -17.718 23.832 -7.435 1.00 78.94 362 TRP A CA 1
ATOM 2962 C C . TRP A 1 362 ? -17.606 24.882 -6.317 1.00 78.94 362 TRP A C 1
ATOM 2964 O O . TRP A 1 362 ? -18.486 25.729 -6.182 1.00 78.94 362 TRP A O 1
ATOM 2974 N N . HIS A 1 363 ? -16.531 24.842 -5.521 1.00 79.81 363 HIS A N 1
ATOM 2975 C CA . HIS A 1 363 ? -16.228 25.824 -4.470 1.00 79.81 363 HIS A CA 1
ATOM 2976 C C . HIS A 1 363 ? -17.304 25.955 -3.381 1.00 79.81 363 HIS A C 1
ATOM 2978 O O . HIS A 1 363 ? -17.479 27.022 -2.794 1.00 79.81 363 HIS A O 1
ATOM 2984 N N . ALA A 1 364 ? -18.019 24.869 -3.089 1.00 80.62 364 ALA A N 1
ATOM 2985 C CA . ALA A 1 364 ? -18.892 24.784 -1.924 1.00 80.62 364 ALA A CA 1
ATOM 2986 C C . ALA A 1 364 ? -18.230 23.983 -0.799 1.00 80.62 364 ALA A C 1
ATOM 2988 O O . ALA A 1 364 ? -17.574 22.965 -1.056 1.00 80.62 364 ALA A O 1
ATOM 2989 N N . HIS A 1 365 ? -18.467 24.414 0.440 1.00 81.94 365 HIS A N 1
ATOM 2990 C CA . HIS A 1 365 ? -18.101 23.658 1.632 1.00 81.94 365 HIS A CA 1
ATOM 2991 C C . HIS A 1 365 ? -18.892 22.351 1.696 1.00 81.94 365 HIS A C 1
ATOM 2993 O O . HIS A 1 365 ? -20.112 22.341 1.521 1.00 81.94 365 HIS A O 1
ATOM 2999 N N . VAL A 1 366 ? -18.200 21.250 1.989 1.00 79.94 366 VAL A N 1
ATOM 3000 C CA . VAL A 1 366 ? -18.853 19.956 2.189 1.00 79.94 366 VAL A CA 1
ATOM 3001 C C . VAL A 1 366 ? -19.377 19.881 3.623 1.00 79.94 366 VAL A C 1
ATOM 3003 O O . VAL A 1 366 ? -18.621 20.018 4.588 1.00 79.94 366 VAL A O 1
ATOM 3006 N N . ASN A 1 367 ? -20.672 19.617 3.777 1.00 83.44 367 ASN A N 1
ATOM 3007 C CA . ASN A 1 367 ? -21.328 19.365 5.067 1.00 83.44 367 ASN A CA 1
ATOM 3008 C C . ASN A 1 367 ? -21.145 17.908 5.526 1.00 83.44 367 ASN A C 1
ATOM 3010 O O . ASN A 1 367 ? -22.082 17.221 5.922 1.00 83.44 367 ASN A O 1
ATOM 3014 N N . ALA A 1 368 ? -19.903 17.455 5.444 1.00 85.25 368 ALA A N 1
ATOM 3015 C CA . ALA A 1 368 ? -19.440 16.121 5.768 1.00 85.25 368 ALA A CA 1
ATOM 3016 C C . ALA A 1 368 ? -18.130 16.211 6.539 1.00 85.25 368 ALA A C 1
ATOM 3018 O O . ALA A 1 368 ? -17.544 17.291 6.640 1.00 85.25 368 ALA A O 1
ATOM 3019 N N . THR A 1 369 ? -17.622 15.085 7.029 1.00 89.81 369 THR A N 1
ATOM 3020 C CA . THR A 1 369 ? -16.320 15.048 7.695 1.00 89.81 369 THR A CA 1
ATOM 3021 C C . THR A 1 369 ? -15.424 13.938 7.192 1.00 89.81 369 THR A C 1
ATOM 3023 O O . THR A 1 369 ? -15.858 13.010 6.541 1.00 89.81 369 THR A O 1
ATOM 3026 N N . VAL A 1 370 ? -14.136 14.035 7.475 1.00 91.44 370 VAL A N 1
ATOM 3027 C CA . VAL A 1 370 ? -13.139 13.003 7.205 1.00 91.44 370 VAL A CA 1
ATOM 3028 C C . VAL A 1 370 ? -12.259 12.856 8.434 1.00 91.44 370 VAL A C 1
ATOM 3030 O O . VAL A 1 370 ? -12.074 13.810 9.199 1.00 91.44 370 VAL A O 1
ATOM 3033 N N . VAL A 1 371 ? -11.702 11.666 8.651 1.00 93.81 371 VAL A N 1
ATOM 3034 C CA . VAL A 1 371 ? -10.758 11.458 9.753 1.00 93.81 371 VAL A CA 1
ATOM 3035 C C . VAL A 1 371 ? -9.428 12.107 9.377 1.00 93.81 371 VAL A C 1
ATOM 3037 O O . VAL A 1 371 ? -8.798 11.722 8.397 1.00 93.81 371 VAL A O 1
ATOM 3040 N N . THR A 1 372 ? -8.978 13.093 10.149 1.00 92.44 372 THR A N 1
ATOM 3041 C CA . THR A 1 372 ? -7.712 13.808 9.896 1.00 92.44 372 THR A CA 1
ATOM 3042 C C . THR A 1 372 ? -6.648 13.515 10.940 1.00 92.44 372 THR A C 1
ATOM 3044 O O . THR A 1 372 ? -5.473 13.833 10.738 1.00 92.44 372 THR A O 1
ATOM 3047 N N . GLY A 1 373 ? -7.028 12.880 12.048 1.00 93.81 373 GLY A N 1
ATOM 3048 C CA . GLY A 1 373 ? -6.085 12.456 13.067 1.00 93.81 373 GLY A CA 1
ATOM 3049 C C . GLY A 1 373 ? -6.614 11.356 13.971 1.00 93.81 373 GLY A C 1
ATOM 3050 O O . GLY A 1 373 ? -7.819 11.158 14.107 1.00 93.81 373 GLY A O 1
ATOM 3051 N N . ILE A 1 374 ? -5.686 10.669 14.621 1.00 96.62 374 ILE A N 1
ATOM 3052 C CA . ILE A 1 374 ? -5.939 9.644 15.630 1.00 96.62 374 ILE A CA 1
ATOM 3053 C C . ILE A 1 374 ? -4.984 9.836 16.801 1.00 96.62 374 ILE A C 1
ATOM 3055 O O . ILE A 1 374 ? -3.831 10.227 16.612 1.00 96.62 374 ILE A O 1
ATOM 3059 N N . THR A 1 375 ? -5.469 9.546 18.001 1.00 96.06 375 THR A N 1
ATOM 3060 C CA . THR A 1 375 ? -4.662 9.449 19.211 1.00 96.06 375 THR A CA 1
ATOM 3061 C C . THR A 1 375 ? -5.008 8.186 19.989 1.00 96.06 375 THR A C 1
ATOM 3063 O O . THR A 1 375 ? -6.169 7.769 20.018 1.00 96.06 375 THR A O 1
ATOM 3066 N N . VAL A 1 376 ? -4.000 7.555 20.587 1.00 97.06 376 VAL A N 1
ATOM 3067 C CA . VAL A 1 376 ? -4.153 6.321 21.362 1.00 97.06 376 VAL A CA 1
ATOM 3068 C C . VAL A 1 376 ? -3.314 6.357 22.629 1.00 97.06 376 VAL A C 1
ATOM 3070 O O . VAL A 1 376 ? -2.166 6.810 22.618 1.00 97.06 376 VAL A O 1
ATOM 3073 N N . GLN A 1 377 ? -3.903 5.828 23.698 1.00 95.19 377 GLN A N 1
ATOM 3074 C CA . GLN A 1 377 ? -3.238 5.534 24.956 1.00 95.19 377 GLN A CA 1
ATOM 3075 C C . GLN A 1 377 ? -3.815 4.252 25.567 1.00 95.19 377 GLN A C 1
ATOM 3077 O O . GLN A 1 377 ? -5.022 4.008 25.508 1.00 95.19 377 GLN A O 1
ATOM 3082 N N . GLU A 1 378 ? -2.948 3.447 26.170 1.00 94.25 378 GLU A N 1
ATOM 3083 C CA . GLU A 1 378 ? -3.320 2.309 27.001 1.00 94.25 378 GLU A CA 1
ATOM 3084 C C . GLU A 1 378 ? -2.662 2.452 28.368 1.00 94.25 378 GLU A C 1
ATOM 3086 O O . GLU A 1 378 ? -1.441 2.551 28.451 1.00 94.25 378 GLU A O 1
ATOM 3091 N N . ASN A 1 379 ? -3.453 2.434 29.440 1.00 91.25 379 ASN A N 1
ATOM 3092 C CA . ASN A 1 379 ? -2.966 2.651 30.802 1.00 91.25 379 ASN A CA 1
ATOM 3093 C C . ASN A 1 379 ? -2.091 3.922 30.893 1.00 91.25 379 ASN A C 1
ATOM 3095 O O . ASN A 1 379 ? -2.578 5.029 30.667 1.00 91.25 379 ASN A O 1
ATOM 3099 N N . ASP A 1 380 ? -0.809 3.758 31.218 1.00 90.81 380 ASP A N 1
ATOM 3100 C CA . ASP A 1 380 ? 0.229 4.782 31.327 1.00 90.81 380 ASP A CA 1
ATOM 3101 C C . ASP A 1 380 ? 1.221 4.760 30.144 1.00 90.81 380 ASP A C 1
ATOM 3103 O O . ASP A 1 380 ? 2.333 5.293 30.237 1.00 90.81 380 ASP A O 1
ATOM 3107 N N . SER A 1 381 ? 0.837 4.154 29.013 1.00 94.62 381 SER A N 1
ATOM 3108 C CA . SER A 1 381 ? 1.638 4.176 27.790 1.00 94.62 381 SER A CA 1
ATOM 3109 C C . SER A 1 381 ? 1.862 5.605 27.293 1.00 94.62 381 SER A C 1
ATOM 3111 O O . SER A 1 381 ? 1.055 6.512 27.528 1.00 94.62 381 SER A O 1
ATOM 3113 N N . SER A 1 382 ? 2.930 5.784 26.514 1.00 95.38 382 SER A N 1
ATOM 3114 C CA . SER A 1 382 ? 3.150 7.003 25.736 1.00 95.38 382 SER A CA 1
ATOM 3115 C C . SER A 1 382 ? 1.942 7.298 24.841 1.00 95.38 382 SER A C 1
ATOM 3117 O O . SER A 1 382 ? 1.372 6.384 24.236 1.00 95.38 382 SER A O 1
ATOM 3119 N N . ILE A 1 383 ? 1.573 8.575 24.726 1.00 95.25 383 ILE A N 1
ATOM 3120 C CA . ILE A 1 383 ? 0.456 9.016 23.884 1.00 95.25 383 ILE A CA 1
ATOM 3121 C C . ILE A 1 383 ? 0.958 9.143 22.451 1.00 95.25 383 ILE A C 1
ATOM 3123 O O . ILE A 1 383 ? 1.837 9.962 22.153 1.00 95.25 383 ILE A O 1
ATOM 3127 N N . VAL A 1 384 ? 0.373 8.361 21.546 1.00 96.81 384 VAL A N 1
ATOM 3128 C CA . VAL A 1 384 ? 0.699 8.400 20.117 1.00 96.81 384 VAL A CA 1
ATOM 3129 C C . VAL A 1 384 ? -0.359 9.202 19.384 1.00 96.81 384 VAL A C 1
ATOM 3131 O O . VAL A 1 384 ? -1.535 8.879 19.473 1.00 96.81 384 VAL A O 1
ATOM 3134 N N . GLN A 1 385 ? 0.059 10.210 18.623 1.00 95.31 385 GLN A N 1
ATOM 3135 C CA . GLN A 1 385 ? -0.802 11.030 17.773 1.00 95.31 385 GLN A CA 1
ATOM 3136 C C . GLN A 1 385 ? -0.340 10.925 16.319 1.00 95.31 385 GLN A C 1
ATOM 3138 O O . GLN A 1 385 ? 0.843 11.104 16.025 1.00 95.31 385 GLN A O 1
ATOM 3143 N N . VAL A 1 386 ? -1.267 10.672 15.401 1.00 95.38 386 VAL A N 1
ATOM 3144 C CA . VAL A 1 386 ? -1.003 10.633 13.957 1.00 95.38 386 VAL A CA 1
ATOM 3145 C C . VAL A 1 386 ? -1.967 11.577 13.256 1.00 95.38 386 VAL A C 1
ATOM 3147 O O . VAL A 1 386 ? -3.165 11.532 13.520 1.00 95.38 386 VAL A O 1
ATOM 3150 N N . PHE A 1 387 ? -1.457 12.414 12.356 1.00 92.75 387 PHE A N 1
ATOM 3151 C CA . PHE A 1 387 ? -2.246 13.351 11.557 1.00 92.75 387 PHE A CA 1
ATOM 3152 C C . PHE A 1 387 ? -2.021 13.136 10.060 1.00 92.75 387 PHE A C 1
ATOM 3154 O O . PHE A 1 387 ? -0.889 12.897 9.632 1.00 92.75 387 PHE A O 1
ATOM 3161 N N . ALA A 1 388 ? -3.071 13.297 9.255 1.00 91.44 388 ALA A N 1
ATOM 3162 C CA . ALA A 1 388 ? -2.936 13.440 7.809 1.00 91.44 388 ALA A CA 1
ATOM 3163 C C . ALA A 1 388 ? -2.291 14.789 7.474 1.00 91.44 388 ALA A C 1
ATOM 3165 O O . ALA A 1 388 ? -2.615 15.826 8.064 1.00 91.44 388 ALA A O 1
ATOM 3166 N N . ARG A 1 389 ? -1.376 14.803 6.503 1.00 86.62 389 ARG A N 1
ATOM 3167 C CA . ARG A 1 389 ? -0.799 16.058 6.021 1.00 86.62 389 ARG A CA 1
ATOM 3168 C C . ARG A 1 389 ? -1.695 16.734 4.993 1.00 86.62 389 ARG A C 1
ATOM 3170 O O . ARG A 1 389 ? -2.372 16.106 4.190 1.00 86.62 389 ARG A O 1
ATOM 3177 N N . LYS A 1 390 ? -1.607 18.061 4.951 1.00 78.44 390 LYS A N 1
ATOM 3178 C CA . LYS A 1 390 ? -2.282 18.889 3.943 1.00 78.44 390 LYS A CA 1
ATOM 3179 C C . LYS A 1 390 ? -1.721 18.657 2.531 1.00 78.44 390 LYS A C 1
ATOM 3181 O O . LYS A 1 390 ? -0.523 18.386 2.432 1.00 78.44 390 LYS A O 1
ATOM 3186 N N . PRO A 1 391 ? -2.515 18.855 1.454 1.00 76.19 391 PRO A N 1
ATOM 3187 C CA . PRO A 1 391 ? -2.082 18.671 0.060 1.00 76.19 391 PRO A CA 1
ATOM 3188 C C . PRO A 1 391 ? -0.679 19.224 -0.250 1.00 76.19 391 PRO A C 1
ATOM 3190 O O . PRO A 1 391 ? 0.196 18.487 -0.695 1.00 76.19 391 PRO A O 1
ATOM 3193 N N . LEU A 1 392 ? -0.407 20.479 0.120 1.00 73.81 392 LEU A N 1
ATOM 3194 C CA . LEU A 1 392 ? 0.878 21.150 -0.138 1.00 73.81 392 LEU A CA 1
ATOM 3195 C C . LEU A 1 392 ? 2.077 20.566 0.640 1.00 73.81 392 LEU A C 1
ATOM 3197 O O . LEU A 1 392 ? 3.227 20.803 0.287 1.00 73.81 392 LEU A O 1
ATOM 3201 N N . ARG A 1 393 ? 1.840 19.804 1.717 1.00 74.12 393 ARG A N 1
ATOM 3202 C CA . ARG A 1 393 ? 2.885 19.191 2.564 1.00 74.12 393 ARG A CA 1
ATOM 3203 C C . ARG A 1 393 ? 3.014 17.676 2.368 1.00 74.12 393 ARG A C 1
ATOM 3205 O O . ARG A 1 393 ? 3.852 17.063 3.037 1.00 74.12 393 ARG A O 1
ATOM 3212 N N . ARG A 1 394 ? 2.208 17.099 1.466 1.00 79.62 394 ARG A N 1
ATOM 3213 C CA . ARG A 1 394 ? 2.141 15.659 1.162 1.00 79.62 394 ARG A CA 1
ATOM 3214 C C . ARG A 1 394 ? 3.135 15.179 0.102 1.00 79.62 394 ARG A C 1
ATOM 3216 O O . ARG A 1 394 ? 3.197 13.983 -0.144 1.00 79.62 394 ARG A O 1
ATOM 3223 N N . TRP A 1 395 ? 3.934 16.074 -0.486 1.00 74.75 395 TRP A N 1
ATOM 3224 C CA . TRP A 1 395 ? 4.881 15.740 -1.562 1.00 74.75 395 TRP A CA 1
ATOM 3225 C C . TRP A 1 395 ? 5.963 14.720 -1.159 1.00 74.75 395 TRP A C 1
ATOM 3227 O O . TRP A 1 395 ? 6.429 13.975 -2.011 1.00 74.75 395 TRP A O 1
ATOM 3237 N N . ARG A 1 396 ? 6.357 14.677 0.126 1.00 78.94 396 ARG A N 1
ATOM 3238 C CA . ARG A 1 396 ? 7.359 13.723 0.648 1.00 78.94 396 ARG A CA 1
ATOM 3239 C C . ARG A 1 396 ? 6.792 12.708 1.630 1.00 78.94 396 ARG A C 1
ATOM 3241 O O . ARG A 1 396 ? 7.096 11.530 1.519 1.00 78.94 396 ARG A O 1
ATOM 3248 N N . TYR A 1 397 ? 6.024 13.173 2.615 1.00 87.38 397 TYR A N 1
ATOM 3249 C CA . TYR A 1 397 ? 5.413 12.297 3.613 1.00 87.38 397 TYR A CA 1
ATOM 3250 C C . TYR A 1 397 ? 3.920 12.583 3.714 1.00 87.38 397 TYR A C 1
ATOM 3252 O O . TYR A 1 397 ? 3.512 13.745 3.686 1.00 87.38 397 TYR A O 1
ATOM 3260 N N . ARG A 1 398 ? 3.123 11.535 3.872 1.00 89.25 398 ARG A N 1
ATOM 3261 C CA . ARG A 1 398 ? 1.664 11.585 3.935 1.00 89.25 398 ARG A CA 1
ATOM 3262 C C . ARG A 1 398 ? 1.125 11.873 5.331 1.00 89.25 398 ARG A C 1
ATOM 3264 O O . ARG A 1 398 ? 0.111 12.554 5.456 1.00 89.25 398 ARG A O 1
ATOM 3271 N N . THR A 1 399 ? 1.833 11.435 6.372 1.00 92.31 399 THR A N 1
ATOM 3272 C CA . THR A 1 399 ? 1.414 11.586 7.773 1.00 92.31 399 THR A CA 1
ATOM 3273 C C . THR A 1 399 ? 2.431 12.348 8.628 1.00 92.31 399 THR A C 1
ATOM 3275 O O . THR A 1 399 ? 3.616 12.470 8.296 1.00 92.31 399 THR A O 1
ATOM 3278 N N . ASP A 1 400 ? 1.951 12.910 9.737 1.00 91.38 400 ASP A N 1
ATOM 3279 C CA . ASP A 1 400 ? 2.761 13.436 10.834 1.00 91.38 400 ASP A CA 1
ATOM 3280 C C . ASP A 1 400 ? 2.521 12.618 12.099 1.00 91.38 400 ASP A C 1
ATOM 3282 O O . ASP A 1 400 ? 1.388 12.507 12.558 1.00 91.38 400 ASP A O 1
ATOM 3286 N N . VAL A 1 401 ? 3.596 12.064 12.664 1.00 93.81 401 VAL A N 1
ATOM 3287 C CA . VAL A 1 401 ? 3.550 11.203 13.851 1.00 93.81 401 VAL A CA 1
ATOM 3288 C C . VAL A 1 401 ? 4.208 11.909 15.022 1.00 93.81 401 VAL A C 1
ATOM 3290 O O . VAL A 1 401 ? 5.339 12.387 14.904 1.00 93.81 401 VAL A O 1
ATOM 3293 N N . TYR A 1 402 ? 3.525 11.929 16.159 1.00 93.56 402 TYR A N 1
ATOM 3294 C CA . TYR A 1 402 ? 4.023 12.458 17.419 1.00 93.56 402 TYR A CA 1
ATOM 3295 C C . TYR A 1 402 ? 3.864 11.416 18.521 1.00 93.56 402 TYR A C 1
ATOM 3297 O O . TYR A 1 402 ? 2.836 10.752 18.611 1.00 93.56 402 TYR A O 1
ATOM 3305 N N . VAL A 1 403 ? 4.876 11.300 19.375 1.00 94.81 403 VAL A N 1
ATOM 3306 C CA . VAL A 1 403 ? 4.834 10.474 20.585 1.00 94.81 403 VAL A CA 1
ATOM 3307 C C . VAL A 1 403 ? 5.239 11.355 21.756 1.00 94.81 403 VAL A C 1
ATOM 3309 O O . VAL A 1 403 ? 6.319 11.951 21.713 1.00 94.81 403 VAL A O 1
ATOM 3312 N N . ASP A 1 404 ? 4.348 11.509 22.736 1.00 92.38 404 ASP A N 1
ATOM 3313 C CA . ASP A 1 404 ? 4.498 12.430 23.877 1.00 92.38 404 ASP A CA 1
ATOM 3314 C C . ASP A 1 404 ? 4.866 13.866 23.443 1.00 92.38 404 ASP A C 1
ATOM 3316 O O . ASP A 1 404 ? 5.717 14.542 24.018 1.00 92.38 404 ASP A O 1
ATOM 3320 N N . GLY A 1 405 ? 4.256 14.326 22.344 1.00 87.94 405 GLY A N 1
ATOM 3321 C CA . GLY A 1 405 ? 4.487 15.657 21.770 1.00 87.94 405 GLY A CA 1
ATOM 3322 C C . GLY A 1 405 ? 5.778 15.808 20.952 1.00 87.94 405 GLY A C 1
ATOM 3323 O O . GLY A 1 405 ? 6.004 16.868 20.367 1.00 87.94 405 GLY A O 1
ATOM 3324 N N . MET A 1 406 ? 6.612 14.771 20.843 1.00 90.00 406 MET A N 1
ATOM 3325 C CA . MET A 1 406 ? 7.810 14.778 19.997 1.00 90.00 406 MET A CA 1
ATOM 3326 C C . MET A 1 406 ? 7.542 14.137 18.636 1.00 90.00 406 MET A C 1
ATOM 3328 O O . MET A 1 406 ? 7.050 13.013 18.558 1.00 90.00 406 MET A O 1
ATOM 3332 N N . ARG A 1 407 ? 7.908 14.828 17.550 1.00 90.00 407 ARG A N 1
ATOM 3333 C CA . ARG A 1 407 ? 7.724 14.325 16.181 1.00 90.00 407 ARG A CA 1
ATOM 3334 C C . ARG A 1 407 ? 8.665 13.155 15.886 1.00 90.00 407 ARG A C 1
ATOM 3336 O O . ARG A 1 407 ? 9.856 13.234 16.188 1.00 90.00 407 ARG A O 1
ATOM 3343 N N . ARG A 1 408 ? 8.148 12.101 15.254 1.00 92.06 408 ARG A N 1
ATOM 3344 C CA . ARG A 1 408 ? 8.896 10.896 14.863 1.00 92.06 408 ARG A CA 1
ATOM 3345 C C . ARG A 1 408 ? 8.826 10.675 13.353 1.00 92.06 408 ARG A C 1
ATOM 3347 O O . ARG A 1 408 ? 7.822 10.992 12.719 1.00 92.06 408 ARG A O 1
ATOM 3354 N N . PHE A 1 409 ? 9.897 10.125 12.789 1.00 90.50 409 PHE A N 1
ATOM 3355 C CA . PHE A 1 409 ? 10.022 9.819 11.362 1.00 90.50 409 PHE A CA 1
ATOM 3356 C C . PHE A 1 409 ? 10.269 8.326 11.169 1.00 90.50 409 PHE A C 1
ATOM 3358 O O . PHE A 1 409 ? 10.955 7.721 11.986 1.00 90.50 409 PHE A O 1
ATOM 3365 N N . PHE A 1 410 ? 9.721 7.752 10.097 1.00 90.69 410 PHE A N 1
ATOM 3366 C CA . PHE A 1 410 ? 9.819 6.324 9.759 1.00 90.69 410 PHE A CA 1
ATOM 3367 C C . PHE A 1 410 ? 10.305 6.135 8.313 1.00 90.69 410 PHE A C 1
ATOM 3369 O O . PHE A 1 410 ? 9.919 5.192 7.632 1.00 90.69 410 PHE A O 1
ATOM 3376 N N . ASP A 1 411 ? 11.101 7.063 7.790 1.00 79.88 411 ASP A N 1
ATOM 3377 C CA . ASP A 1 411 ? 11.484 7.134 6.377 1.00 79.88 411 ASP A CA 1
ATOM 3378 C C . ASP A 1 411 ? 12.776 6.386 6.036 1.00 79.88 411 ASP A C 1
ATOM 3380 O O . ASP A 1 411 ? 13.025 6.102 4.871 1.00 79.88 411 ASP A O 1
ATOM 3384 N N . THR A 1 412 ? 13.568 6.000 7.033 1.00 81.50 412 THR A N 1
ATOM 3385 C CA . THR A 1 412 ? 14.790 5.204 6.852 1.00 81.50 412 THR A CA 1
ATOM 3386 C C . THR A 1 412 ? 14.614 3.785 7.403 1.00 81.50 412 THR A C 1
ATOM 3388 O O . THR A 1 412 ? 13.856 3.613 8.362 1.00 81.50 412 THR A O 1
ATOM 3391 N N . PRO A 1 413 ? 15.297 2.758 6.852 1.00 79.56 413 PRO A N 1
ATOM 3392 C CA . PRO A 1 413 ? 15.158 1.365 7.296 1.00 79.56 413 PRO A CA 1
ATOM 3393 C C . PRO A 1 413 ? 15.327 1.171 8.810 1.00 79.56 413 PRO A C 1
ATOM 3395 O O . PRO A 1 413 ? 14.538 0.465 9.433 1.00 79.56 413 PRO A O 1
ATOM 3398 N N . GLN A 1 414 ? 16.295 1.861 9.417 1.00 81.00 414 GLN A N 1
ATOM 3399 C CA . GLN A 1 414 ? 16.575 1.813 10.854 1.00 81.00 414 GLN A CA 1
ATOM 3400 C C . GLN A 1 414 ? 15.475 2.431 11.731 1.00 81.00 414 GLN A C 1
ATOM 3402 O O . GLN A 1 414 ? 15.406 2.131 12.918 1.00 81.00 414 GLN A O 1
ATOM 3407 N N . TRP A 1 415 ? 14.627 3.301 11.177 1.00 86.62 415 TRP A N 1
ATOM 3408 C CA . TRP A 1 415 ? 13.555 3.981 11.912 1.00 86.62 415 TRP A CA 1
ATOM 3409 C C . TRP A 1 415 ? 12.169 3.424 11.596 1.00 86.62 415 TRP A C 1
ATOM 3411 O O . TRP A 1 415 ? 11.184 3.908 12.149 1.00 86.62 415 TRP A O 1
ATOM 3421 N N . LYS A 1 416 ? 12.073 2.388 10.748 1.00 89.19 416 LYS A N 1
ATOM 3422 C CA . LYS A 1 416 ? 10.806 1.720 10.402 1.00 89.19 416 LYS A CA 1
ATOM 3423 C C . LYS A 1 416 ? 10.123 1.069 11.595 1.00 89.19 416 LYS A C 1
ATOM 3425 O O . LYS A 1 416 ? 8.925 0.830 11.512 1.00 89.19 416 LYS A O 1
ATOM 3430 N N . PHE A 1 417 ? 10.847 0.788 12.674 1.00 92.00 417 PHE A N 1
ATOM 3431 C CA . PHE A 1 417 ? 10.313 0.257 13.921 1.00 92.00 417 PHE A CA 1
ATOM 3432 C C . PHE A 1 417 ? 10.884 1.057 15.092 1.00 92.00 417 PHE A C 1
ATOM 3434 O O . PHE A 1 417 ? 12.100 1.189 15.212 1.00 92.00 417 PHE A O 1
ATOM 3441 N N . GLN A 1 418 ? 10.016 1.603 15.940 1.00 91.88 418 GLN A N 1
ATOM 3442 C CA . GLN A 1 418 ? 10.395 2.378 17.124 1.00 91.88 418 GLN A CA 1
ATOM 3443 C C . GLN A 1 418 ? 9.542 1.947 18.317 1.00 91.88 418 GLN A C 1
ATOM 3445 O O . GLN A 1 418 ? 8.324 1.824 18.193 1.00 91.88 418 GLN A O 1
ATOM 3450 N N . GLN A 1 419 ? 10.185 1.732 19.465 1.00 90.12 419 GLN A N 1
ATOM 3451 C CA . GLN A 1 419 ? 9.546 1.307 20.709 1.00 90.12 419 GLN A CA 1
ATOM 3452 C C . GLN A 1 419 ? 9.570 2.445 21.736 1.00 90.12 419 GLN A C 1
ATOM 3454 O O . GLN A 1 419 ? 10.588 3.116 21.910 1.00 90.12 419 GLN A O 1
ATOM 3459 N N . PHE A 1 420 ? 8.444 2.642 22.412 1.00 92.81 420 PHE A N 1
ATOM 3460 C CA . PHE A 1 420 ? 8.212 3.645 23.449 1.00 92.81 420 PHE A CA 1
ATOM 3461 C C . PHE A 1 420 ? 7.612 2.975 24.696 1.00 92.81 420 PHE A C 1
ATOM 3463 O O . PHE A 1 420 ? 7.493 1.747 24.752 1.00 92.81 420 PHE A O 1
ATOM 3470 N N . ASN A 1 421 ? 7.241 3.759 25.714 1.00 91.81 421 ASN A N 1
ATOM 3471 C CA . ASN A 1 421 ? 6.641 3.199 26.923 1.00 91.81 421 ASN A CA 1
ATOM 3472 C C . ASN A 1 421 ? 5.265 2.595 26.604 1.00 91.81 421 ASN A C 1
ATOM 3474 O O . ASN A 1 421 ? 4.367 3.313 26.17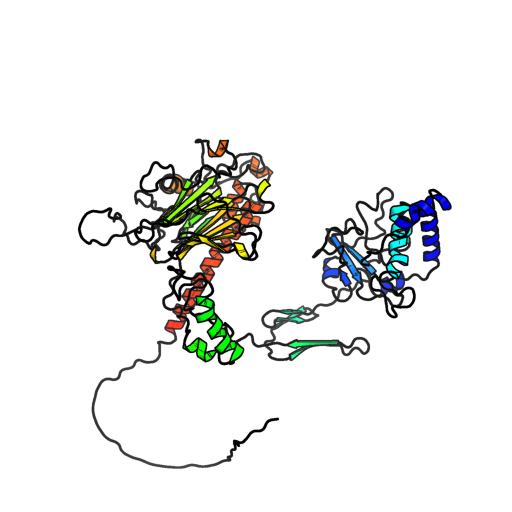2 1.00 91.81 421 ASN A O 1
ATOM 3478 N N . GLY A 1 422 ? 5.102 1.282 26.778 1.00 90.06 422 GLY A N 1
ATOM 3479 C CA . GLY A 1 422 ? 3.830 0.580 26.553 1.00 90.06 422 GLY A CA 1
ATOM 3480 C C . GLY A 1 422 ? 3.353 0.475 25.094 1.00 90.06 422 GLY A C 1
ATOM 3481 O O . GLY A 1 422 ? 2.330 -0.159 24.846 1.00 90.06 422 GLY A O 1
ATOM 3482 N N . VAL A 1 423 ? 4.070 1.058 24.123 1.00 94.75 423 VAL A N 1
ATOM 3483 C CA . VAL A 1 423 ? 3.641 1.125 22.715 1.00 94.75 423 VAL A CA 1
ATOM 3484 C C . VAL A 1 423 ? 4.817 1.043 21.746 1.00 94.75 423 VAL A C 1
ATOM 3486 O O . VAL A 1 423 ? 5.872 1.636 21.959 1.00 94.75 423 VAL A O 1
ATOM 3489 N N . SER A 1 424 ? 4.631 0.325 20.642 1.00 95.06 424 SER A N 1
ATOM 3490 C CA . SER A 1 424 ? 5.577 0.245 19.526 1.00 95.06 424 SER A CA 1
ATOM 3491 C C . SER A 1 424 ? 4.906 0.687 18.232 1.00 95.06 424 SER A C 1
ATOM 3493 O O . SER A 1 424 ? 3.743 0.382 17.992 1.00 95.06 424 SER A O 1
ATOM 3495 N N . ILE A 1 425 ? 5.633 1.389 17.368 1.00 96.38 425 ILE A N 1
ATOM 3496 C CA . ILE A 1 425 ? 5.121 1.878 16.084 1.00 96.38 425 ILE A CA 1
ATOM 3497 C C . ILE A 1 425 ? 5.992 1.318 14.965 1.00 96.38 425 ILE A C 1
ATOM 3499 O O . ILE A 1 425 ? 7.223 1.344 15.051 1.00 96.38 425 ILE A O 1
ATOM 3503 N N . ARG A 1 426 ? 5.355 0.830 13.899 1.00 95.00 426 ARG A N 1
ATOM 3504 C CA . ARG A 1 426 ? 6.029 0.308 12.711 1.00 95.00 426 ARG A CA 1
ATOM 3505 C C . ARG A 1 426 ? 5.458 0.892 11.425 1.00 95.00 426 ARG A C 1
ATOM 3507 O O . ARG A 1 426 ? 4.247 0.996 11.282 1.00 95.00 426 ARG A O 1
ATOM 3514 N N . SER A 1 427 ? 6.316 1.170 10.450 1.00 94.06 427 SER A N 1
ATOM 3515 C CA . SER A 1 427 ? 5.930 1.390 9.051 1.00 94.06 427 SER A CA 1
ATOM 3516 C C . SER A 1 427 ? 6.447 0.236 8.176 1.00 94.06 427 SER A C 1
ATOM 3518 O O . SER A 1 427 ? 7.537 -0.284 8.445 1.00 94.06 427 SER A O 1
ATOM 3520 N N . PRO A 1 428 ? 5.699 -0.228 7.154 1.00 91.12 428 PRO A N 1
ATOM 3521 C CA . PRO A 1 428 ? 6.204 -1.220 6.204 1.00 91.12 428 PRO A CA 1
ATOM 3522 C C . PRO A 1 428 ? 7.538 -0.791 5.566 1.00 91.12 428 PRO A C 1
ATOM 3524 O O . PRO A 1 428 ? 7.728 0.379 5.246 1.00 91.12 428 PRO A O 1
ATOM 3527 N N . LEU A 1 429 ? 8.469 -1.733 5.357 1.00 83.25 429 LEU A N 1
ATOM 3528 C CA . LEU A 1 429 ? 9.842 -1.420 4.921 1.00 83.25 429 LEU A CA 1
ATOM 3529 C C . LEU A 1 429 ? 9.898 -0.648 3.593 1.00 83.25 429 LEU A C 1
ATOM 3531 O O . LEU A 1 429 ? 10.678 0.290 3.471 1.00 83.25 429 LEU A O 1
ATOM 3535 N N . LEU A 1 430 ? 9.044 -1.015 2.634 1.00 83.94 430 LEU A N 1
ATOM 3536 C CA . LEU A 1 430 ? 8.966 -0.379 1.313 1.00 83.94 430 LEU A CA 1
ATOM 3537 C C . LEU A 1 430 ? 8.179 0.941 1.318 1.00 83.94 430 LEU A C 1
ATOM 3539 O O . LEU A 1 430 ? 8.210 1.683 0.342 1.00 83.94 430 LEU A O 1
ATOM 3543 N N . ASN A 1 431 ? 7.470 1.251 2.406 1.00 84.31 431 ASN A N 1
ATOM 3544 C CA . ASN A 1 431 ? 6.663 2.460 2.507 1.00 84.31 431 ASN A CA 1
ATOM 3545 C C . ASN A 1 431 ? 7.536 3.648 2.922 1.00 84.31 431 ASN A C 1
ATOM 3547 O O . ASN A 1 431 ? 7.753 3.872 4.110 1.00 84.31 431 ASN A O 1
ATOM 3551 N N . MET A 1 432 ? 8.055 4.404 1.957 1.00 81.06 432 MET A N 1
ATOM 3552 C CA . MET A 1 432 ? 8.939 5.551 2.219 1.00 81.06 432 MET A CA 1
ATOM 3553 C C . MET A 1 432 ? 8.187 6.860 2.482 1.00 81.06 432 MET A C 1
ATOM 3555 O O . MET A 1 432 ? 8.732 7.756 3.126 1.00 81.06 432 MET A O 1
ATOM 3559 N N . ASP A 1 433 ? 6.937 6.963 2.027 1.00 86.19 433 ASP A N 1
ATOM 3560 C CA . ASP A 1 433 ? 6.122 8.173 2.135 1.00 86.19 433 ASP A CA 1
ATOM 3561 C C . ASP A 1 433 ? 5.302 8.239 3.433 1.00 86.19 433 ASP A C 1
ATOM 3563 O O . ASP A 1 433 ? 4.557 9.193 3.643 1.00 86.19 433 ASP A O 1
ATOM 3567 N N . MET A 1 434 ? 5.460 7.272 4.344 1.00 90.06 434 MET A N 1
ATOM 3568 C CA . MET A 1 434 ? 4.736 7.212 5.620 1.00 90.06 434 MET A CA 1
ATOM 3569 C C . MET A 1 434 ? 3.209 7.252 5.422 1.00 90.06 434 MET A C 1
ATOM 3571 O O . MET A 1 434 ? 2.486 7.853 6.219 1.00 90.06 434 MET A O 1
ATOM 3575 N N . SER A 1 435 ? 2.721 6.638 4.342 1.00 91.81 435 SER A N 1
ATOM 3576 C CA . SER A 1 435 ? 1.288 6.477 4.050 1.00 91.81 435 SER A CA 1
ATOM 3577 C C . SER A 1 435 ? 0.612 5.416 4.919 1.00 91.81 435 SER A C 1
ATOM 3579 O O . SER A 1 435 ? -0.603 5.436 5.063 1.00 91.81 435 SER A O 1
ATOM 3581 N N . GLU A 1 436 ? 1.379 4.503 5.521 1.00 94.31 436 GLU A N 1
ATOM 3582 C CA . GLU A 1 436 ? 0.876 3.428 6.374 1.00 94.31 436 GLU A CA 1
ATOM 3583 C C . GLU A 1 436 ? 1.735 3.286 7.634 1.00 94.31 436 GLU A C 1
ATOM 3585 O O . GLU A 1 436 ? 2.971 3.196 7.582 1.00 94.31 436 GLU A O 1
ATOM 3590 N N . LEU A 1 437 ? 1.050 3.219 8.773 1.00 95.94 437 LEU A N 1
ATOM 3591 C CA . LEU A 1 437 ? 1.625 3.025 10.095 1.00 95.94 437 LEU A CA 1
ATOM 3592 C C . LEU A 1 437 ? 0.822 1.978 10.861 1.00 95.94 437 LEU A C 1
ATOM 3594 O O . LEU A 1 437 ? -0.398 1.890 10.743 1.00 95.94 437 LEU A O 1
ATOM 3598 N N . VAL A 1 438 ? 1.515 1.195 11.676 1.00 97.19 438 VAL A N 1
ATOM 3599 C CA . VAL A 1 438 ? 0.927 0.198 12.566 1.00 97.19 438 VAL A CA 1
ATOM 3600 C C . VAL A 1 438 ? 1.388 0.504 13.982 1.00 97.19 438 VAL A C 1
ATOM 3602 O O . VAL A 1 438 ? 2.580 0.432 14.280 1.00 97.19 438 VAL A O 1
ATOM 3605 N N . ILE A 1 439 ? 0.444 0.861 14.842 1.00 97.81 439 ILE A N 1
ATOM 3606 C CA . ILE A 1 439 ? 0.643 1.067 16.273 1.00 97.81 439 ILE A CA 1
ATOM 3607 C C . ILE A 1 439 ? 0.316 -0.253 16.972 1.00 97.81 439 ILE A C 1
ATOM 3609 O O . ILE A 1 439 ? -0.701 -0.879 16.683 1.00 97.81 439 ILE A O 1
ATOM 3613 N N . MET A 1 440 ? 1.198 -0.703 17.853 1.00 96.69 440 MET A N 1
ATOM 3614 C CA . MET A 1 440 ? 1.129 -1.999 18.523 1.00 96.69 440 MET A CA 1
ATOM 3615 C C . MET A 1 440 ? 1.278 -1.769 20.024 1.00 96.69 440 MET A C 1
ATOM 3617 O O . MET A 1 440 ? 2.321 -1.290 20.473 1.00 96.69 440 MET A O 1
ATOM 3621 N N . LEU A 1 441 ? 0.233 -2.086 20.781 1.00 94.88 441 LEU A N 1
ATOM 3622 C CA . LEU A 1 441 ? 0.213 -1.994 22.238 1.00 94.88 441 LEU A CA 1
ATOM 3623 C C . LEU A 1 441 ? 0.627 -3.330 22.862 1.00 94.88 441 LEU A C 1
ATOM 3625 O O . LEU A 1 441 ? 0.460 -4.395 22.259 1.00 94.88 441 LEU A O 1
ATOM 3629 N N . ASN A 1 442 ? 1.167 -3.282 24.080 1.00 90.31 442 ASN A N 1
ATOM 3630 C CA . ASN A 1 442 ? 1.672 -4.475 24.766 1.00 90.31 442 ASN A CA 1
ATOM 3631 C C . ASN A 1 442 ? 0.567 -5.483 25.131 1.00 90.31 442 ASN A C 1
ATOM 3633 O O . ASN A 1 442 ? 0.851 -6.672 25.253 1.00 90.31 442 ASN A O 1
ATOM 3637 N N . SER A 1 443 ? -0.683 -5.034 25.260 1.00 91.00 443 SER A N 1
ATOM 3638 C CA . SER A 1 443 ? -1.870 -5.886 25.428 1.00 91.00 443 SER A CA 1
ATOM 3639 C C . SER A 1 443 ? -2.206 -6.769 24.219 1.00 91.00 443 SER A C 1
ATOM 3641 O O . SER A 1 443 ? -3.048 -7.663 24.317 1.00 91.00 443 SER A O 1
ATOM 3643 N N . GLY A 1 444 ? -1.578 -6.519 23.065 1.00 90.38 444 GLY A N 1
ATOM 3644 C CA . GLY A 1 444 ? -1.900 -7.160 21.792 1.00 90.38 444 GLY A CA 1
ATOM 3645 C C . GLY A 1 444 ? -2.903 -6.382 20.936 1.00 90.38 444 GLY A C 1
ATOM 3646 O O . GLY A 1 444 ? -3.244 -6.848 19.848 1.00 90.38 444 GLY A O 1
ATOM 3647 N N . VAL A 1 445 ? -3.360 -5.204 21.378 1.00 95.19 445 VAL A N 1
ATOM 3648 C CA . VAL A 1 445 ? -4.146 -4.294 20.532 1.00 95.19 445 VAL A CA 1
ATOM 3649 C C . VAL A 1 445 ? -3.273 -3.755 19.400 1.00 95.19 445 VAL A C 1
ATOM 3651 O O . VAL A 1 445 ? -2.173 -3.240 19.615 1.00 95.19 445 VAL A O 1
ATOM 3654 N N . GLY A 1 446 ? -3.781 -3.862 18.175 1.00 96.31 446 GLY A N 1
ATOM 3655 C CA . GLY A 1 446 ? -3.135 -3.335 16.978 1.00 96.31 446 GLY A CA 1
ATOM 3656 C C . GLY A 1 446 ? -3.986 -2.247 16.343 1.00 96.31 446 GLY A C 1
ATOM 3657 O O . GLY A 1 446 ? -5.195 -2.398 16.229 1.00 96.31 446 GLY A O 1
ATOM 3658 N N . ILE A 1 447 ? -3.374 -1.163 15.883 1.00 97.94 447 ILE A N 1
ATOM 3659 C CA . ILE A 1 447 ? -4.066 -0.107 15.144 1.00 97.94 447 ILE A CA 1
ATOM 3660 C C . ILE A 1 447 ? -3.306 0.148 13.853 1.00 97.94 447 ILE A C 1
ATOM 3662 O O . ILE A 1 447 ? -2.149 0.560 13.877 1.00 97.94 447 ILE A O 1
ATOM 3666 N N . LYS A 1 448 ? -3.952 -0.094 12.716 1.00 96.62 448 LYS A N 1
ATOM 3667 C CA . LYS A 1 448 ? -3.415 0.239 11.399 1.00 96.62 448 LYS A CA 1
ATOM 3668 C C . LYS A 1 448 ? -4.011 1.566 10.946 1.00 96.62 448 LYS A C 1
ATOM 3670 O O . LYS A 1 448 ? -5.229 1.704 10.889 1.00 96.62 448 LYS A O 1
ATOM 3675 N N . VAL A 1 449 ? -3.142 2.514 10.617 1.00 97.50 449 VAL A N 1
ATOM 3676 C CA . VAL A 1 449 ? -3.493 3.843 10.115 1.00 97.50 449 VAL A CA 1
ATOM 3677 C C . VAL A 1 449 ? -2.971 3.959 8.691 1.00 97.50 449 VAL A C 1
ATOM 3679 O O . VAL A 1 449 ? -1.766 3.829 8.465 1.00 97.50 449 VAL A O 1
ATOM 3682 N N . GLY A 1 450 ? -3.867 4.180 7.739 1.00 95.56 450 GLY A N 1
ATOM 3683 C CA . GLY A 1 450 ? -3.534 4.510 6.359 1.00 95.56 450 GLY A CA 1
ATOM 3684 C C . GLY A 1 450 ? -3.895 5.957 6.045 1.00 95.56 450 GLY A C 1
ATOM 3685 O O . GLY A 1 450 ? -4.816 6.507 6.637 1.00 95.56 450 GLY A O 1
ATOM 3686 N N . GLU A 1 451 ? -3.166 6.588 5.129 1.00 93.25 451 GLU A N 1
ATOM 3687 C CA . GLU A 1 451 ? -3.524 7.882 4.547 1.00 93.25 451 GLU A CA 1
ATOM 3688 C C . GLU A 1 451 ? -3.874 7.706 3.073 1.00 93.25 451 GLU A C 1
ATOM 3690 O O . GLU A 1 451 ? -3.233 6.955 2.334 1.00 93.25 451 GLU A O 1
ATOM 3695 N N . SER A 1 452 ? -4.938 8.373 2.642 1.00 91.19 452 SER A N 1
ATOM 3696 C CA . SER A 1 452 ? -5.334 8.448 1.243 1.00 91.19 452 SER A CA 1
ATOM 3697 C C . SER A 1 452 ? -5.951 9.813 0.979 1.00 91.19 452 SER A C 1
ATOM 3699 O O . SER A 1 452 ? -6.972 10.181 1.550 1.00 91.19 452 SER A O 1
ATOM 3701 N N . ASN A 1 453 ? -5.313 10.590 0.108 1.00 85.94 453 ASN A N 1
ATOM 3702 C CA . ASN A 1 453 ? -5.818 11.882 -0.355 1.00 85.94 453 ASN A CA 1
ATOM 3703 C C . ASN A 1 453 ? -6.113 12.938 0.736 1.00 85.94 453 ASN A C 1
ATOM 3705 O O . ASN A 1 453 ? -6.820 13.904 0.473 1.00 85.94 453 ASN A O 1
ATOM 3709 N N . GLY A 1 454 ? -5.462 12.859 1.897 1.00 84.62 454 GLY A N 1
ATOM 3710 C CA . GLY A 1 454 ? -5.609 13.795 3.013 1.00 84.62 454 GLY A CA 1
ATOM 3711 C C . GLY A 1 454 ? -6.566 13.300 4.097 1.00 84.62 454 GLY A C 1
ATOM 3712 O O . GLY A 1 454 ? -6.791 14.008 5.081 1.00 84.62 454 GLY A O 1
ATOM 3713 N N . MET A 1 455 ? -7.097 12.091 3.925 1.00 89.69 455 MET A N 1
ATOM 3714 C CA . MET A 1 455 ? -8.000 11.408 4.841 1.00 89.69 455 MET A CA 1
ATOM 3715 C C . MET A 1 455 ? -7.280 10.199 5.431 1.00 89.69 455 MET A C 1
ATOM 3717 O O . MET A 1 455 ? -6.511 9.530 4.735 1.00 89.69 455 MET A O 1
ATOM 3721 N N . LEU A 1 456 ? -7.520 9.921 6.707 1.00 94.88 456 LEU A N 1
ATOM 3722 C CA . LEU A 1 456 ? -7.025 8.723 7.367 1.00 94.88 456 LEU A CA 1
ATOM 3723 C C . LEU A 1 456 ? -8.081 7.621 7.341 1.00 94.88 456 LEU A C 1
ATOM 3725 O O . LEU A 1 456 ? -9.254 7.867 7.605 1.00 94.88 456 LEU A O 1
ATOM 3729 N N . ASP A 1 457 ? -7.638 6.395 7.105 1.00 95.88 457 ASP A N 1
ATOM 3730 C CA . ASP A 1 457 ? -8.392 5.195 7.439 1.00 95.88 457 ASP A CA 1
ATOM 3731 C C . ASP A 1 457 ? -7.769 4.531 8.669 1.00 95.88 457 ASP A C 1
ATOM 3733 O O . ASP A 1 457 ? -6.546 4.431 8.786 1.00 95.88 457 ASP A O 1
ATOM 3737 N N . VAL A 1 458 ? -8.603 4.113 9.619 1.00 97.62 458 VAL A N 1
ATOM 3738 C CA . VAL A 1 458 ? -8.159 3.555 10.900 1.00 97.62 458 VAL A CA 1
ATOM 3739 C C . VAL A 1 458 ? -8.831 2.215 11.124 1.00 97.62 458 VAL A C 1
ATOM 3741 O O . VAL A 1 458 ? -10.049 2.130 11.268 1.00 97.62 458 VAL A O 1
ATOM 3744 N N . MET A 1 459 ? -8.018 1.167 11.219 1.00 96.19 459 MET A N 1
ATOM 3745 C CA . MET A 1 459 ? -8.448 -0.180 11.579 1.00 96.19 459 MET A CA 1
ATOM 3746 C C . MET A 1 459 ? -7.922 -0.536 12.960 1.00 96.19 459 MET A C 1
ATOM 3748 O O . MET A 1 459 ? -6.712 -0.508 13.182 1.00 96.19 459 MET A O 1
ATOM 3752 N N . VAL A 1 460 ? -8.821 -0.886 13.875 1.00 96.56 460 VAL A N 1
ATOM 3753 C CA . VAL A 1 460 ? -8.479 -1.288 15.242 1.00 96.56 460 VAL A CA 1
ATOM 3754 C C . VAL A 1 460 ? -8.703 -2.785 15.387 1.00 96.56 460 VAL A C 1
ATOM 3756 O O . VAL A 1 460 ? -9.784 -3.283 15.086 1.00 96.56 460 VAL A O 1
ATOM 3759 N N . PHE A 1 461 ? -7.684 -3.491 15.861 1.00 95.12 461 PHE A N 1
ATOM 3760 C CA . PHE A 1 461 ? -7.684 -4.922 16.124 1.00 95.12 461 PHE A CA 1
ATOM 3761 C C . PHE A 1 461 ? -7.669 -5.165 17.630 1.00 95.12 461 PHE A C 1
ATOM 3763 O O . PHE A 1 461 ? -6.709 -4.780 18.301 1.00 95.12 461 PHE A O 1
ATOM 3770 N N . LEU A 1 462 ? -8.702 -5.827 18.150 1.00 92.75 462 LEU A N 1
ATOM 3771 C CA . LEU A 1 462 ? -8.816 -6.148 19.570 1.00 92.75 462 LEU A CA 1
ATOM 3772 C C . LEU A 1 462 ? -8.653 -7.652 19.816 1.00 92.75 462 LEU A C 1
ATOM 3774 O O . LEU A 1 462 ? -9.371 -8.452 19.203 1.00 92.75 462 LEU A O 1
ATOM 3778 N N . PRO A 1 463 ? -7.746 -8.069 20.718 1.00 92.00 463 PRO A N 1
ATOM 3779 C CA . PRO A 1 463 ? -7.648 -9.463 21.119 1.00 92.00 463 PRO A CA 1
ATOM 3780 C C . PRO A 1 463 ? -8.858 -9.888 21.976 1.00 92.00 463 PRO A C 1
ATOM 3782 O O . PRO A 1 463 ? -9.548 -9.045 22.551 1.00 92.00 463 PRO A O 1
ATOM 3785 N N . PRO A 1 464 ? -9.122 -11.201 22.117 1.00 87.88 464 PRO A N 1
ATOM 3786 C CA . PRO A 1 464 ? -10.249 -11.722 22.901 1.00 87.88 464 PRO A CA 1
ATOM 3787 C C . PRO A 1 464 ? -10.292 -11.303 24.376 1.00 87.88 464 PRO A C 1
ATOM 3789 O O . PRO A 1 464 ? -11.342 -11.436 24.996 1.00 87.88 464 PRO A O 1
ATOM 3792 N N . SER A 1 465 ? -9.187 -10.814 24.946 1.00 86.38 465 SER A N 1
ATOM 3793 C CA . SER A 1 465 ? -9.148 -10.265 26.308 1.00 86.38 465 SER A CA 1
ATOM 3794 C C . SER A 1 465 ? -10.012 -9.012 26.479 1.00 86.38 465 SER A C 1
ATOM 3796 O O . SER A 1 465 ? -10.485 -8.769 27.579 1.00 86.38 465 SER A O 1
ATOM 3798 N N . TYR A 1 466 ? -10.281 -8.267 25.402 1.00 89.06 466 TYR A N 1
ATOM 3799 C CA . TYR A 1 466 ? -11.149 -7.081 25.417 1.00 89.06 466 TYR A CA 1
ATOM 3800 C C . TYR A 1 466 ? -12.626 -7.403 25.199 1.00 89.06 466 TYR A C 1
ATOM 3802 O O . TYR A 1 466 ? -13.435 -6.484 25.062 1.00 89.06 466 TYR A O 1
ATOM 3810 N N . ASN A 1 467 ? -12.985 -8.686 25.113 1.00 87.88 467 ASN A N 1
ATOM 3811 C CA . ASN A 1 467 ? -14.379 -9.077 24.979 1.00 87.88 467 ASN A CA 1
ATOM 3812 C C . ASN A 1 467 ? -15.164 -8.571 26.196 1.00 87.88 467 ASN A C 1
ATOM 3814 O O . ASN A 1 467 ? -14.749 -8.747 27.345 1.00 87.88 467 ASN A O 1
ATOM 3818 N N . THR A 1 468 ? -16.287 -7.923 25.924 1.00 84.12 468 THR A N 1
ATOM 3819 C CA . THR A 1 468 ? -17.177 -7.382 26.941 1.00 84.12 468 THR A CA 1
ATOM 3820 C C . THR A 1 468 ? -17.673 -8.508 27.837 1.00 84.12 468 THR A C 1
ATOM 3822 O O . THR A 1 468 ? -18.226 -9.508 27.385 1.00 84.12 468 THR A O 1
ATOM 3825 N N . THR A 1 469 ? -17.491 -8.333 29.142 1.00 77.94 469 THR A N 1
ATOM 3826 C CA . THR A 1 469 ? -17.924 -9.302 30.154 1.00 77.94 469 THR A CA 1
ATOM 3827 C C . THR A 1 469 ? -19.224 -8.895 30.842 1.00 77.94 469 THR A C 1
ATOM 3829 O O . THR A 1 469 ? -19.853 -9.737 31.488 1.00 77.94 469 THR A O 1
ATOM 3832 N N . CYS A 1 470 ? -19.653 -7.632 30.722 1.00 73.94 470 CYS A N 1
ATOM 3833 C CA . CYS A 1 470 ? -20.925 -7.184 31.290 1.00 73.94 470 CYS A CA 1
ATOM 3834 C C . CYS A 1 470 ? -22.105 -7.710 30.474 1.00 73.94 470 CYS A C 1
ATOM 3836 O O . CYS A 1 470 ? -22.128 -7.603 29.251 1.00 73.94 470 CYS A O 1
ATOM 3838 N N . LYS A 1 471 ? -23.116 -8.250 31.161 1.00 67.69 471 LYS A N 1
ATOM 3839 C CA . LYS A 1 471 ? -24.402 -8.573 30.530 1.00 67.69 471 LYS A CA 1
ATOM 3840 C C . LYS A 1 471 ? -25.261 -7.316 30.405 1.00 67.69 471 LYS A C 1
ATOM 3842 O O . LYS A 1 471 ? -25.150 -6.406 31.223 1.00 67.69 471 LYS A O 1
ATOM 3847 N N . THR A 1 472 ? -26.164 -7.296 29.429 1.00 61.34 472 THR A N 1
ATOM 3848 C CA . THR A 1 472 ? -27.126 -6.206 29.215 1.00 61.34 472 THR A CA 1
ATOM 3849 C C . THR A 1 472 ? -27.869 -5.868 30.517 1.00 61.34 472 THR A C 1
ATOM 3851 O O . THR A 1 472 ? -28.500 -6.738 31.117 1.00 61.34 472 THR A O 1
ATOM 3854 N N . GLY A 1 473 ? -27.766 -4.616 30.975 1.00 58.00 473 GLY A N 1
ATOM 3855 C CA . GLY A 1 473 ? -28.364 -4.136 32.231 1.00 58.00 473 GLY A CA 1
ATOM 3856 C C . GLY A 1 473 ? -27.477 -4.237 33.482 1.00 58.00 473 GLY A C 1
ATOM 3857 O O . GLY A 1 473 ? -27.877 -3.742 34.533 1.00 58.00 473 GLY A O 1
ATOM 3858 N N . GLN A 1 474 ? -26.278 -4.827 33.398 1.00 62.75 474 GLN A N 1
ATOM 3859 C CA . GLN A 1 474 ? -25.269 -4.747 34.461 1.00 62.75 474 GLN A CA 1
ATOM 3860 C C . GLN A 1 474 ? -24.391 -3.510 34.261 1.00 62.75 474 GLN A C 1
ATOM 3862 O O . GLN A 1 474 ? -23.810 -3.319 33.194 1.00 62.75 474 GLN A O 1
ATOM 3867 N N . THR A 1 475 ? -24.277 -2.673 35.290 1.00 56.91 475 THR A N 1
ATOM 3868 C CA . THR A 1 475 ? -23.334 -1.554 35.291 1.00 56.91 475 THR A CA 1
ATOM 3869 C C . THR A 1 475 ? -21.938 -2.044 35.695 1.00 56.91 475 THR A C 1
ATOM 3871 O O . THR A 1 475 ? -21.825 -2.887 36.591 1.00 56.91 475 THR A O 1
ATOM 3874 N N . PRO A 1 476 ? -20.861 -1.531 35.069 1.00 57.53 476 PRO A N 1
ATOM 3875 C CA . PRO A 1 476 ? -19.503 -1.769 35.539 1.00 57.53 476 PRO A CA 1
ATOM 3876 C C . PRO A 1 476 ? -19.410 -1.266 36.983 1.00 57.53 476 PRO A C 1
ATOM 3878 O O . PRO A 1 476 ? -19.572 -0.077 37.256 1.00 57.53 476 PRO A O 1
ATOM 3881 N N . SER A 1 477 ? -19.241 -2.179 37.935 1.00 51.03 477 SER A N 1
ATOM 3882 C CA . SER A 1 477 ? -19.255 -1.850 39.359 1.00 51.03 477 SER A CA 1
ATOM 3883 C C . SER A 1 477 ? -18.042 -0.987 39.712 1.00 51.03 477 SER A C 1
ATOM 3885 O O . SER A 1 477 ? -16.908 -1.478 39.732 1.00 51.03 477 SER A O 1
ATOM 3887 N N . VAL A 1 478 ? -18.285 0.290 40.012 1.00 49.72 478 VAL A N 1
ATOM 3888 C CA . VAL A 1 478 ? -17.298 1.204 40.592 1.00 49.72 478 VAL A CA 1
ATOM 3889 C C . VAL A 1 478 ? -17.239 0.928 42.093 1.00 49.72 478 VAL A C 1
ATOM 3891 O O . VAL A 1 478 ? -18.239 1.059 42.785 1.00 49.72 478 VAL A O 1
ATOM 3894 N N . ALA A 1 479 ? -16.067 0.473 42.541 1.00 47.47 479 ALA A N 1
ATOM 3895 C CA . ALA A 1 479 ? -15.616 0.304 43.924 1.00 47.47 479 ALA A CA 1
ATOM 3896 C C . ALA A 1 479 ? -16.690 0.419 45.030 1.00 47.47 479 ALA A C 1
ATOM 3898 O O . ALA A 1 479 ? -16.966 1.501 45.539 1.00 47.47 479 ALA A O 1
ATOM 3899 N N . GLY A 1 480 ? -17.210 -0.728 45.466 1.00 50.31 480 GLY A N 1
ATOM 3900 C CA . GLY A 1 480 ? -18.047 -0.822 46.656 1.00 50.31 480 GLY A CA 1
ATOM 3901 C C . GLY A 1 480 ? -18.663 -2.208 46.792 1.00 50.31 480 GLY A C 1
ATOM 3902 O O . GLY A 1 480 ? -19.610 -2.525 46.089 1.00 50.31 480 GLY A O 1
ATOM 3903 N N . ASP A 1 481 ? -18.121 -2.981 47.727 1.00 47.12 481 ASP A N 1
ATOM 3904 C CA . ASP A 1 481 ? -18.702 -4.184 48.334 1.00 47.12 481 ASP A CA 1
ATOM 3905 C C . ASP A 1 481 ? -18.481 -5.567 47.663 1.00 47.12 481 ASP A C 1
ATOM 3907 O O . ASP A 1 481 ? -18.709 -5.795 46.478 1.00 47.12 481 ASP A O 1
ATOM 3911 N N . ASN A 1 482 ? -17.959 -6.480 48.492 1.00 52.41 482 ASN A N 1
ATOM 3912 C CA . ASN A 1 482 ? -17.749 -7.931 48.369 1.00 52.41 482 ASN A CA 1
ATOM 3913 C C . ASN A 1 482 ? -17.648 -8.578 46.973 1.00 52.41 482 ASN A C 1
ATOM 3915 O O . ASN A 1 482 ? -18.668 -8.768 46.322 1.00 52.41 482 ASN A O 1
ATOM 3919 N N . PHE A 1 483 ? -16.430 -9.036 46.607 1.00 51.66 483 PHE A N 1
ATOM 3920 C CA . PHE A 1 483 ? -16.046 -10.189 45.740 1.00 51.66 483 PHE A CA 1
ATOM 3921 C C . PHE A 1 483 ? -16.913 -10.556 44.509 1.00 51.66 483 PHE A C 1
ATOM 3923 O O . PHE A 1 483 ? -16.793 -11.648 43.949 1.00 51.66 483 PHE A O 1
ATOM 3930 N N . SER A 1 484 ? -17.776 -9.660 44.053 1.00 53.38 484 SER A N 1
ATOM 3931 C CA . SER A 1 484 ? -18.669 -9.843 42.924 1.00 53.38 484 SER A CA 1
ATOM 3932 C C . SER A 1 484 ? -17.868 -9.609 41.646 1.00 53.38 484 SER A C 1
ATOM 3934 O O . SER A 1 484 ? -17.013 -8.724 41.572 1.00 53.38 484 SER A O 1
ATOM 3936 N N . ARG A 1 485 ? -18.067 -10.492 40.659 1.00 55.28 485 ARG A N 1
ATOM 3937 C CA . ARG A 1 485 ? -17.339 -10.488 39.383 1.00 55.28 485 ARG A CA 1
ATOM 3938 C C . ARG A 1 485 ? -17.448 -9.106 38.737 1.00 55.28 485 ARG A C 1
ATOM 3940 O O . ARG A 1 485 ? -18.489 -8.776 38.178 1.00 55.28 485 ARG A O 1
ATOM 3947 N N . ARG A 1 486 ? -16.364 -8.329 38.804 1.00 63.47 486 ARG A N 1
ATOM 3948 C CA . ARG A 1 486 ? -16.224 -7.075 38.062 1.00 63.47 486 ARG A CA 1
ATOM 3949 C C . ARG A 1 486 ? -16.322 -7.401 36.580 1.00 63.47 486 ARG A C 1
ATOM 3951 O O . ARG A 1 486 ? -15.555 -8.225 36.084 1.00 63.47 486 ARG A O 1
ATOM 3958 N N . CYS A 1 487 ? -17.280 -6.782 35.912 1.00 73.31 487 CYS A N 1
ATOM 3959 C CA . CYS A 1 487 ? -17.422 -6.858 34.473 1.00 73.31 487 CYS A CA 1
ATOM 3960 C C . CYS A 1 487 ? -16.945 -5.540 33.854 1.00 73.31 487 CYS A C 1
ATOM 3962 O O . CYS A 1 487 ? -16.997 -4.486 34.489 1.00 73.31 487 CYS A O 1
ATOM 3964 N N . TYR A 1 488 ? -16.471 -5.609 32.622 1.00 79.25 488 TYR A N 1
ATOM 3965 C CA . TYR A 1 488 ? -15.997 -4.481 31.831 1.00 79.25 488 TYR A CA 1
ATOM 3966 C C . TYR A 1 488 ? -16.628 -4.559 30.450 1.00 79.25 488 TYR A C 1
ATOM 3968 O O . TYR A 1 488 ? -16.979 -5.636 29.960 1.00 79.25 488 TYR A O 1
ATOM 3976 N N . THR A 1 489 ? -16.800 -3.393 29.846 1.00 84.25 489 THR A N 1
ATOM 3977 C CA . THR A 1 489 ? -17.400 -3.259 28.524 1.00 84.25 489 THR A CA 1
ATOM 3978 C C . THR A 1 489 ? -16.447 -2.479 27.642 1.00 84.25 489 THR A C 1
ATOM 3980 O O . THR A 1 489 ? -15.960 -1.417 28.034 1.00 84.25 489 THR A O 1
ATOM 3983 N N . THR A 1 490 ? -16.187 -3.024 26.460 1.00 90.62 490 THR A N 1
ATOM 3984 C CA . THR A 1 490 ? -15.445 -2.342 25.404 1.00 90.62 490 THR A CA 1
ATOM 3985 C C . THR A 1 490 ? -16.462 -1.751 24.447 1.00 90.62 490 THR A C 1
ATOM 3987 O O . THR A 1 490 ? -17.300 -2.483 23.925 1.00 90.62 490 THR A O 1
ATOM 3990 N N . MET A 1 491 ? -16.424 -0.434 24.264 1.00 91.56 491 MET A N 1
ATOM 3991 C CA . MET A 1 491 ? -17.453 0.312 23.536 1.00 91.56 491 MET A CA 1
ATOM 3992 C C . MET A 1 491 ? -16.880 1.568 22.873 1.00 91.56 491 MET A C 1
ATOM 3994 O O . MET A 1 491 ? -15.777 2.011 23.193 1.00 91.56 491 MET A O 1
ATOM 3998 N N . GLY A 1 492 ? -17.629 2.157 21.948 1.00 93.69 492 GLY A N 1
ATOM 3999 C CA . GLY A 1 492 ? -17.279 3.389 21.245 1.00 93.69 492 GLY A CA 1
ATOM 4000 C C . GLY A 1 492 ? -18.010 3.462 19.911 1.00 93.69 492 GLY A C 1
ATOM 4001 O O . GLY A 1 492 ? -18.975 2.733 19.686 1.00 93.69 492 GLY A O 1
ATOM 4002 N N . LEU A 1 493 ? -17.521 4.286 18.984 1.00 95.94 493 LEU A N 1
ATOM 4003 C CA . LEU A 1 493 ? -18.041 4.282 17.614 1.00 95.94 493 LEU A CA 1
ATOM 4004 C C . LEU A 1 493 ? -17.814 2.934 16.897 1.00 95.94 493 LEU A C 1
ATOM 4006 O O . LEU A 1 493 ? -18.597 2.555 16.043 1.00 95.94 493 LEU A O 1
ATOM 4010 N N . LEU A 1 494 ? -16.798 2.143 17.248 1.00 95.81 494 LEU A N 1
ATOM 4011 C CA . LEU A 1 494 ? -16.640 0.788 16.686 1.00 95.81 494 LEU A CA 1
ATOM 4012 C C . LEU A 1 494 ? -17.580 -0.262 17.301 1.00 95.81 494 LEU A C 1
ATOM 4014 O O . LEU A 1 494 ? -17.432 -1.447 17.008 1.00 95.81 494 LEU A O 1
ATOM 4018 N N . GLY A 1 495 ? -18.549 0.171 18.101 1.00 92.56 495 GLY A N 1
ATOM 4019 C CA . GLY A 1 495 ? -19.554 -0.670 18.726 1.00 92.56 495 GLY A CA 1
ATOM 4020 C C . GLY A 1 495 ? -19.075 -1.404 19.971 1.00 92.56 495 GLY A C 1
ATOM 4021 O O . GLY A 1 495 ? -17.946 -1.215 20.443 1.00 92.56 495 GLY A O 1
ATOM 4022 N N . THR A 1 496 ? -19.976 -2.202 20.530 1.00 91.44 496 THR A N 1
ATOM 4023 C CA . THR A 1 496 ? -19.687 -3.173 21.583 1.00 91.44 496 THR A CA 1
ATOM 4024 C C . THR A 1 496 ? -18.874 -4.327 21.001 1.00 91.44 496 THR A C 1
ATOM 4026 O O .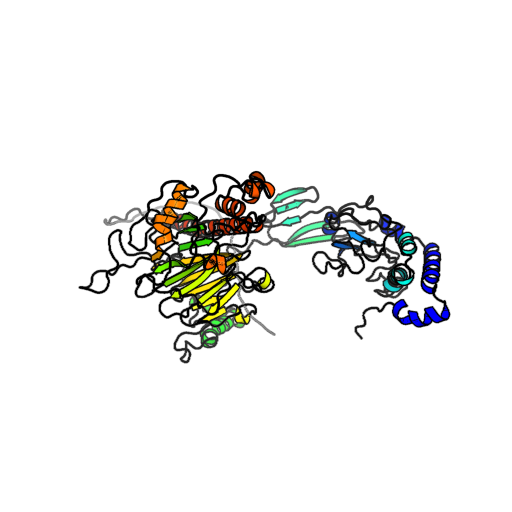 THR A 1 496 ? -18.900 -4.606 19.807 1.00 91.44 496 THR A O 1
ATOM 4029 N N . TYR A 1 497 ? -18.069 -4.975 21.841 1.00 90.75 497 TYR A N 1
ATOM 4030 C CA . TYR A 1 497 ? -17.371 -6.197 21.448 1.00 90.75 497 TYR A CA 1
ATOM 4031 C C . TYR A 1 497 ? -17.919 -7.368 22.253 1.00 90.75 497 TYR A C 1
ATOM 4033 O O . TYR A 1 497 ? -17.416 -7.641 23.344 1.00 90.75 497 TYR A O 1
ATOM 4041 N N . ASN A 1 498 ? -18.956 -8.029 21.737 1.00 87.69 498 ASN A N 1
ATOM 4042 C CA . ASN A 1 498 ? -19.561 -9.223 22.342 1.00 87.69 498 ASN A CA 1
ATOM 4043 C C . ASN A 1 498 ? -20.129 -10.224 21.309 1.00 87.69 498 ASN A C 1
ATOM 4045 O O . ASN A 1 498 ? -20.705 -11.243 21.699 1.00 87.69 498 ASN A O 1
ATOM 4049 N N . ASN A 1 499 ? -19.899 -9.989 20.013 1.00 87.06 499 ASN A N 1
ATOM 4050 C CA . ASN A 1 499 ? -20.419 -10.758 18.886 1.00 87.06 499 ASN A CA 1
ATOM 4051 C C . ASN A 1 499 ? -21.958 -10.676 18.734 1.00 87.06 499 ASN A C 1
ATOM 4053 O O . ASN A 1 499 ? -22.565 -11.608 18.195 1.00 87.06 499 ASN A O 1
ATOM 4057 N N . ASP A 1 500 ? -22.579 -9.575 19.176 1.00 87.00 500 ASP A N 1
ATOM 4058 C CA . ASP A 1 500 ? -23.998 -9.255 18.979 1.00 87.00 500 ASP A CA 1
ATOM 4059 C C . ASP A 1 500 ? -24.164 -7.907 18.243 1.00 87.00 500 ASP A C 1
ATOM 4061 O O . ASP A 1 500 ? -24.039 -6.839 18.832 1.00 87.00 500 ASP A O 1
ATOM 4065 N N . PRO A 1 501 ? -24.535 -7.906 16.949 1.00 87.75 501 PRO A N 1
ATOM 4066 C CA . PRO A 1 501 ? -24.689 -6.660 16.201 1.00 87.75 501 PRO A CA 1
ATOM 4067 C C . PRO A 1 501 ? -25.883 -5.804 16.661 1.00 87.75 501 PRO A C 1
ATOM 4069 O O . PRO A 1 501 ? -26.046 -4.675 16.204 1.00 87.75 501 PRO A O 1
ATOM 4072 N N . THR A 1 502 ? -26.772 -6.321 17.516 1.00 87.44 502 THR A N 1
ATOM 4073 C CA . THR A 1 502 ? -27.988 -5.600 17.926 1.00 87.44 502 THR A CA 1
ATOM 4074 C C . THR A 1 502 ? -27.757 -4.585 19.043 1.00 87.44 502 THR A C 1
ATOM 4076 O O . THR A 1 502 ? -28.608 -3.709 19.240 1.00 87.44 502 THR A O 1
ATOM 4079 N N . ASP A 1 503 ? -26.630 -4.675 19.754 1.00 88.00 503 ASP A N 1
ATOM 4080 C CA . ASP A 1 503 ? -26.237 -3.728 20.798 1.00 88.00 503 ASP A CA 1
ATOM 4081 C C . ASP A 1 503 ? -25.011 -2.876 20.441 1.00 88.00 503 ASP A C 1
ATOM 4083 O O . ASP A 1 503 ? -24.654 -1.992 21.216 1.00 88.00 503 ASP A O 1
ATOM 4087 N N . ASP A 1 504 ? -24.480 -3.032 19.223 1.00 89.12 504 ASP A N 1
ATOM 4088 C CA . ASP A 1 504 ? -23.366 -2.252 18.671 1.00 89.12 504 ASP A CA 1
ATOM 4089 C C . ASP A 1 504 ? -23.539 -0.736 18.863 1.00 89.12 504 ASP A C 1
ATOM 4091 O O . ASP A 1 504 ? -22.600 -0.019 19.195 1.00 89.12 504 ASP A O 1
ATOM 4095 N N . LEU A 1 505 ? -24.754 -0.215 18.682 1.00 91.06 505 LEU A N 1
ATOM 4096 C CA . LEU A 1 505 ? -25.040 1.216 18.816 1.00 91.06 505 LEU A CA 1
ATOM 4097 C C . LEU A 1 505 ? -25.393 1.596 20.264 1.00 91.06 505 LEU A C 1
ATOM 4099 O O . LEU A 1 505 ? -26.403 2.255 20.529 1.00 91.06 505 LEU A O 1
ATOM 4103 N N . MET A 1 506 ? -24.569 1.153 21.214 1.00 89.69 506 MET A N 1
ATOM 4104 C CA . MET A 1 506 ? -24.684 1.476 22.637 1.00 89.69 506 MET A CA 1
ATOM 4105 C C . MET A 1 506 ? -24.172 2.891 22.921 1.00 89.69 506 MET A C 1
ATOM 4107 O O . MET A 1 506 ? -23.030 3.239 22.630 1.00 89.69 506 MET A O 1
ATOM 4111 N N . THR A 1 507 ? -25.016 3.733 23.510 1.00 88.50 507 THR A N 1
ATOM 4112 C CA . THR A 1 507 ? -24.622 5.070 23.963 1.00 88.50 507 THR A CA 1
ATOM 4113 C C . THR A 1 507 ? -23.715 4.988 25.188 1.00 88.50 507 THR A C 1
ATOM 4115 O O . THR A 1 507 ? -23.694 3.993 25.917 1.00 88.50 507 THR A O 1
ATOM 4118 N N . LEU A 1 508 ? -23.046 6.096 25.504 1.00 82.19 508 LEU A N 1
ATOM 4119 C CA . LEU A 1 508 ? -22.252 6.225 26.728 1.00 82.19 508 LEU A CA 1
ATOM 4120 C C . LEU A 1 508 ? -23.060 5.986 28.026 1.00 82.19 508 LEU A C 1
ATOM 4122 O O . LEU A 1 508 ? -22.481 5.683 29.067 1.00 82.19 508 LEU A O 1
ATOM 4126 N N . GLN A 1 509 ? -24.390 6.115 27.987 1.00 80.31 509 GLN A N 1
ATOM 4127 C CA . GLN A 1 509 ? -25.290 5.863 29.123 1.00 80.31 509 GLN A CA 1
ATOM 4128 C C . GLN A 1 509 ? -25.719 4.390 29.228 1.00 80.31 509 GLN A C 1
ATOM 4130 O O . GLN A 1 509 ? -26.379 4.005 30.189 1.00 80.31 509 GLN A O 1
ATOM 4135 N N . GLY A 1 510 ? -25.335 3.565 28.254 1.00 79.06 510 GLY A N 1
ATOM 4136 C CA . GLY A 1 510 ? -25.633 2.140 28.199 1.00 79.06 510 GLY A CA 1
ATOM 4137 C C . GLY A 1 510 ? -26.976 1.778 27.567 1.00 79.06 510 GLY A C 1
ATOM 4138 O O . GLY A 1 510 ? -27.423 0.641 27.695 1.00 79.06 510 GLY A O 1
ATOM 4139 N N . THR A 1 511 ? -27.619 2.720 26.875 1.00 84.31 511 THR A N 1
ATOM 4140 C CA . THR A 1 511 ? -28.817 2.459 26.066 1.00 84.31 511 THR A CA 1
ATOM 4141 C C . THR A 1 511 ? -28.412 2.086 24.642 1.00 84.31 511 THR A C 1
ATOM 4143 O O . THR A 1 511 ? -27.599 2.784 24.044 1.00 84.31 511 THR A O 1
ATOM 4146 N N . SER A 1 512 ? -28.952 1.002 24.078 1.00 84.25 512 SER A N 1
ATOM 4147 C CA . SER A 1 512 ? -28.674 0.610 22.689 1.00 84.25 512 SER A CA 1
ATOM 4148 C C . SER A 1 512 ? -29.736 1.137 21.725 1.00 84.25 512 SER A C 1
ATOM 4150 O O . SER A 1 512 ? -30.940 0.978 21.941 1.00 84.25 512 SER A O 1
ATOM 4152 N N . VAL A 1 513 ? -29.286 1.773 20.643 1.00 85.81 513 VAL A N 1
ATOM 4153 C CA . VAL A 1 513 ? -30.148 2.245 19.554 1.00 85.81 513 VAL A CA 1
ATOM 4154 C C . VAL A 1 513 ? -30.300 1.118 18.537 1.00 85.81 513 VAL A C 1
ATOM 4156 O O . VAL A 1 513 ? -29.357 0.758 17.840 1.00 85.81 513 VAL A O 1
ATOM 4159 N N . ARG A 1 514 ? -31.494 0.531 18.433 1.00 82.62 514 ARG A N 1
ATOM 4160 C CA . ARG A 1 514 ? -31.729 -0.561 17.481 1.00 82.62 514 ARG A CA 1
ATOM 4161 C C . ARG A 1 514 ? -31.973 -0.020 16.082 1.00 82.62 514 ARG A C 1
ATOM 4163 O O . ARG A 1 514 ? -32.909 0.745 15.861 1.00 82.62 514 ARG A O 1
ATOM 4170 N N . VAL A 1 515 ? -31.186 -0.502 15.129 1.00 79.25 515 VAL A N 1
ATOM 4171 C CA . VAL A 1 515 ? -31.381 -0.229 13.706 1.00 79.25 515 VAL A CA 1
ATOM 4172 C C . VAL A 1 515 ? -31.803 -1.520 13.013 1.00 79.25 515 VAL A C 1
ATOM 4174 O O . VAL A 1 515 ? -31.174 -2.561 13.174 1.00 79.25 515 VAL A O 1
ATOM 4177 N N . SER A 1 516 ? -32.896 -1.454 12.254 1.00 65.81 516 SER A N 1
ATOM 4178 C CA . SER A 1 516 ? -33.393 -2.568 11.442 1.00 65.81 516 SER A CA 1
ATOM 4179 C C . SER A 1 516 ? -33.465 -2.132 9.980 1.00 65.81 516 SER A C 1
ATOM 4181 O O . SER A 1 516 ? -33.993 -1.060 9.691 1.00 65.81 516 SER A O 1
ATOM 4183 N N . GLY A 1 517 ? -32.918 -2.942 9.070 1.00 69.81 517 GLY A N 1
ATOM 4184 C CA . GLY A 1 517 ? -32.886 -2.650 7.633 1.00 69.81 517 GLY A CA 1
ATOM 4185 C C . GLY A 1 517 ? -31.590 -1.989 7.152 1.00 69.81 517 GLY A C 1
ATOM 4186 O O . GLY A 1 517 ? -30.519 -2.217 7.711 1.00 69.81 517 GLY A O 1
ATOM 4187 N N . ASP A 1 518 ? -31.690 -1.222 6.065 1.00 68.56 518 ASP A N 1
ATOM 4188 C CA . ASP A 1 518 ? -30.546 -0.568 5.427 1.00 68.56 518 ASP A CA 1
ATOM 4189 C C . ASP A 1 518 ? -30.112 0.682 6.200 1.00 68.56 518 ASP A C 1
ATOM 4191 O O . ASP A 1 518 ? -30.905 1.586 6.455 1.00 68.56 518 ASP A O 1
ATOM 4195 N N . THR A 1 519 ? -28.835 0.748 6.548 1.00 78.00 519 THR A N 1
ATOM 4196 C CA . THR A 1 519 ? -28.204 1.869 7.251 1.00 78.00 519 THR A CA 1
ATOM 4197 C C . THR A 1 519 ? -27.855 3.030 6.320 1.00 78.00 519 THR A C 1
ATOM 4199 O O . THR A 1 519 ? -27.485 4.096 6.801 1.00 78.00 519 THR A O 1
ATOM 4202 N N . HIS A 1 520 ? -27.991 2.849 5.003 1.00 76.94 520 HIS A N 1
ATOM 4203 C CA . HIS A 1 520 ? -27.696 3.846 3.966 1.00 76.94 520 HIS A CA 1
ATOM 4204 C C . HIS A 1 520 ? -28.949 4.625 3.543 1.00 76.94 520 HIS A C 1
ATOM 4206 O O . HIS A 1 520 ? -29.173 4.891 2.365 1.00 76.94 520 HIS A O 1
ATOM 4212 N N . ASN A 1 521 ? -29.797 4.977 4.511 1.00 82.38 521 ASN A N 1
ATOM 4213 C CA . ASN A 1 521 ? -30.964 5.822 4.278 1.00 82.38 521 ASN A CA 1
ATOM 4214 C C . ASN A 1 521 ? -30.879 7.111 5.124 1.00 82.38 521 ASN A C 1
ATOM 4216 O O . ASN A 1 521 ? -30.283 7.082 6.211 1.00 82.38 521 ASN A O 1
ATOM 4220 N N . PRO A 1 522 ? -31.454 8.243 4.666 1.00 82.50 522 PRO A N 1
ATOM 4221 C CA . PRO A 1 522 ? -31.314 9.527 5.356 1.00 82.50 522 PRO A CA 1
ATOM 4222 C C . PRO A 1 522 ? -31.829 9.490 6.801 1.00 82.50 522 PRO A C 1
ATOM 4224 O O . PRO A 1 5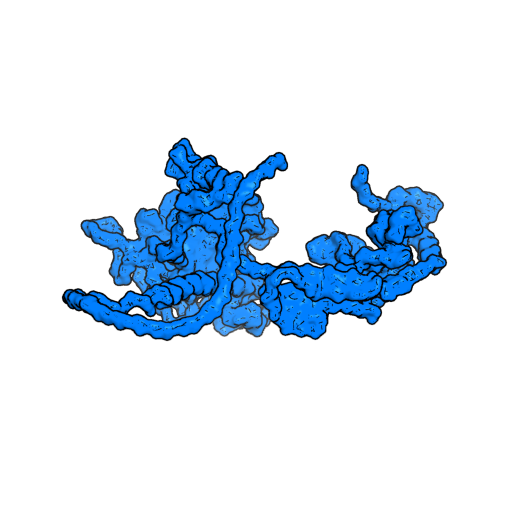22 ? -31.134 9.935 7.711 1.00 82.50 522 PRO A O 1
ATOM 4227 N N . SER A 1 523 ? -33.007 8.897 7.030 1.00 85.69 523 SER A N 1
ATOM 4228 C CA . SER A 1 523 ? -33.654 8.843 8.349 1.00 85.69 523 SER A CA 1
ATOM 4229 C C . SER A 1 523 ? -32.867 8.033 9.379 1.00 85.69 523 SER A C 1
ATOM 4231 O O . SER A 1 523 ? -32.730 8.438 10.530 1.00 85.69 523 SER A O 1
ATOM 4233 N N . THR A 1 524 ? -32.315 6.893 8.972 1.00 87.19 524 THR A N 1
ATOM 4234 C CA . THR A 1 524 ? -31.515 6.011 9.817 1.00 87.19 524 THR A CA 1
ATOM 4235 C C . THR A 1 524 ? -30.149 6.626 10.070 1.00 87.19 524 THR A C 1
ATOM 4237 O O . THR A 1 524 ? -29.701 6.621 11.210 1.00 87.19 524 THR A O 1
ATOM 4240 N N . THR A 1 525 ? -29.520 7.233 9.059 1.00 87.12 525 THR A N 1
ATOM 4241 C CA . THR A 1 525 ? -28.249 7.955 9.245 1.00 87.12 525 THR A CA 1
ATOM 4242 C C . THR A 1 525 ? -28.417 9.110 10.237 1.00 87.12 525 THR A C 1
ATOM 4244 O O . THR A 1 525 ? -27.602 9.267 11.146 1.00 87.12 525 THR A O 1
ATOM 4247 N N . GLN A 1 526 ? -29.507 9.877 10.119 1.00 89.50 526 GLN A N 1
ATOM 4248 C CA . GLN A 1 526 ? -29.841 10.956 11.047 1.00 89.50 526 GLN A CA 1
ATOM 4249 C C . GLN A 1 526 ? -30.090 10.441 12.469 1.00 89.50 526 GLN A C 1
ATOM 4251 O O . GLN A 1 526 ? -29.525 10.972 13.422 1.00 89.50 526 GLN A O 1
ATOM 4256 N N . MET A 1 527 ? -30.879 9.375 12.622 1.00 90.19 527 MET A N 1
ATOM 4257 C CA . MET A 1 527 ? -31.140 8.753 13.923 1.00 90.19 527 MET A CA 1
ATOM 4258 C C . MET A 1 527 ? -29.844 8.273 14.593 1.00 90.19 527 MET A C 1
ATOM 4260 O O . MET A 1 527 ? -29.618 8.570 15.765 1.00 90.19 527 MET A O 1
ATOM 4264 N N . ILE A 1 528 ? -28.969 7.585 13.851 1.00 91.25 528 ILE A N 1
ATOM 4265 C CA . ILE A 1 528 ? -27.668 7.123 14.354 1.00 91.25 528 ILE A CA 1
ATOM 4266 C C . ILE A 1 528 ? -26.812 8.318 14.787 1.00 91.25 528 ILE A C 1
ATOM 4268 O O . ILE A 1 528 ? -26.194 8.279 15.852 1.00 91.25 528 ILE A O 1
ATOM 4272 N N . TYR A 1 529 ? -26.794 9.395 13.998 1.00 91.38 529 TYR A N 1
ATOM 4273 C CA . TYR A 1 529 ? -26.068 10.614 14.340 1.00 91.38 529 TYR A CA 1
ATOM 4274 C C . TYR A 1 529 ? -26.586 11.240 15.642 1.00 91.38 529 TYR A C 1
ATOM 4276 O O . TYR A 1 529 ? -25.806 11.486 16.563 1.00 91.38 529 TYR A O 1
ATOM 4284 N N . GLU A 1 530 ? -27.895 11.477 15.734 1.00 91.44 530 GLU A N 1
ATOM 4285 C CA . GLU A 1 530 ? -28.518 12.215 16.833 1.00 91.44 530 GLU A CA 1
ATOM 4286 C C . GLU A 1 530 ? -28.558 11.426 18.143 1.00 91.44 530 GLU A C 1
ATOM 4288 O O . GLU A 1 530 ? -28.261 11.993 19.195 1.00 91.44 530 GLU A O 1
ATOM 4293 N N . GLN A 1 531 ? -28.910 10.138 18.085 1.00 91.25 531 GLN A N 1
ATOM 4294 C CA . GLN A 1 531 ? -29.174 9.322 19.273 1.00 91.25 531 GLN A CA 1
ATOM 4295 C C . GLN A 1 531 ? -27.944 8.554 19.767 1.00 91.25 531 GLN A C 1
ATOM 4297 O O . GLN A 1 531 ? -27.821 8.326 20.967 1.00 91.25 531 GLN A O 1
ATOM 4302 N N . PHE A 1 532 ? -27.023 8.175 18.874 1.00 92.88 532 PHE A N 1
ATOM 4303 C CA . PHE A 1 532 ? -25.851 7.365 19.219 1.00 92.88 532 PHE A CA 1
ATOM 4304 C C . PHE A 1 532 ? -24.535 8.137 19.061 1.00 92.88 532 PHE A C 1
ATOM 4306 O O . PHE A 1 532 ? -23.847 8.396 20.050 1.00 92.88 532 PHE A O 1
ATOM 4313 N N . GLY A 1 533 ? -24.180 8.550 17.843 1.00 91.69 533 GLY A N 1
ATOM 4314 C CA . GLY A 1 533 ? -22.836 9.045 17.534 1.00 91.69 533 GLY A CA 1
ATOM 4315 C C . GLY A 1 533 ? -22.466 10.337 18.269 1.00 91.69 533 GLY A C 1
ATOM 4316 O O . GLY A 1 533 ? -21.331 10.491 18.722 1.00 91.69 533 GLY A O 1
ATOM 4317 N N . ARG A 1 534 ? -23.429 11.245 18.488 1.00 90.88 534 ARG A N 1
ATOM 4318 C CA . ARG A 1 534 ? -23.217 12.467 19.290 1.00 90.88 534 ARG A CA 1
ATOM 4319 C C . ARG A 1 534 ? -22.848 12.197 20.749 1.00 90.88 534 ARG A C 1
ATOM 4321 O O . ARG A 1 534 ? -22.191 13.042 21.352 1.00 90.88 534 ARG A O 1
ATOM 4328 N N . THR A 1 535 ? -23.235 11.052 21.313 1.00 92.38 535 THR A N 1
ATOM 4329 C CA . THR A 1 535 ? -22.929 10.710 22.716 1.00 92.38 535 THR A CA 1
ATOM 4330 C C . THR A 1 535 ? -21.447 10.397 22.947 1.00 92.38 535 THR A C 1
ATOM 4332 O O . THR A 1 535 ? -20.982 10.461 24.080 1.00 92.38 535 THR A O 1
ATOM 4335 N N . TRP A 1 536 ? -20.698 10.133 21.871 1.00 93.50 536 TRP A N 1
ATOM 4336 C CA . TRP A 1 536 ? -19.272 9.795 21.881 1.00 93.50 536 TRP A CA 1
ATOM 4337 C C . TRP A 1 536 ? -18.342 10.991 21.622 1.00 93.50 536 TRP A C 1
ATOM 4339 O O . TRP A 1 536 ? -17.150 10.803 21.363 1.00 93.50 536 TRP A O 1
ATOM 4349 N N . LEU A 1 537 ? -18.875 12.216 21.661 1.00 93.25 537 LEU A N 1
ATOM 4350 C CA . LEU A 1 537 ? -18.101 13.446 21.505 1.00 93.25 537 LEU A CA 1
ATOM 4351 C C . LEU A 1 537 ? -17.162 13.656 22.706 1.00 93.25 537 LEU A C 1
ATOM 4353 O O . LEU A 1 537 ? -17.582 13.601 23.859 1.00 93.25 537 LEU A O 1
ATOM 4357 N N . VAL A 1 538 ? -15.898 13.964 22.424 1.00 92.25 538 VAL A N 1
ATOM 4358 C CA . VAL A 1 538 ? -14.880 14.316 23.417 1.00 92.25 538 VAL A CA 1
ATOM 4359 C C . VAL A 1 538 ? -14.799 15.839 23.514 1.00 92.25 538 VAL A C 1
ATOM 4361 O O . VAL A 1 538 ? -14.124 16.490 22.717 1.00 92.25 538 VAL A O 1
ATOM 4364 N N . ASP A 1 539 ? -15.498 16.417 24.488 1.00 86.38 539 ASP A N 1
ATOM 4365 C CA . ASP A 1 539 ? -15.480 17.861 24.767 1.00 86.38 539 ASP A CA 1
ATOM 4366 C C . ASP A 1 539 ? -14.879 18.212 26.141 1.00 86.38 539 ASP A C 1
ATOM 4368 O O . ASP A 1 539 ? -14.875 19.377 26.539 1.00 86.38 539 ASP A O 1
ATOM 4372 N N . GLY A 1 540 ? -14.359 17.210 26.859 1.00 83.75 540 GLY A N 1
ATOM 4373 C CA . GLY A 1 540 ? -13.749 17.362 28.180 1.00 83.75 540 GLY A CA 1
ATOM 4374 C C . GLY A 1 540 ? -14.735 17.568 29.330 1.00 83.75 540 GLY A C 1
ATOM 4375 O O . GLY A 1 540 ? -14.289 17.733 30.460 1.00 83.75 540 GLY A O 1
ATOM 4376 N N . LYS A 1 541 ? -16.053 17.557 29.082 1.00 83.88 541 LYS A N 1
ATOM 4377 C CA . LYS A 1 541 ? -17.066 17.739 30.137 1.00 83.88 541 LYS A CA 1
ATOM 4378 C C . LYS A 1 541 ? -17.489 16.440 30.811 1.00 83.88 541 LYS A C 1
ATOM 4380 O O . LYS A 1 541 ? -18.082 16.481 31.882 1.00 83.88 541 LYS A O 1
ATOM 4385 N N . ASN A 1 542 ? -17.262 15.301 30.160 1.00 83.50 542 ASN A N 1
ATOM 4386 C CA . ASN A 1 542 ? -17.673 14.004 30.674 1.00 83.50 542 ASN A CA 1
ATOM 4387 C C . ASN A 1 542 ? -16.505 13.297 31.367 1.00 83.50 542 ASN A C 1
ATOM 4389 O O . ASN A 1 542 ? -15.569 12.864 30.696 1.00 83.50 542 ASN A O 1
ATOM 4393 N N . ASP A 1 543 ? -16.602 13.114 32.683 1.00 81.88 543 ASP A N 1
ATOM 4394 C CA . ASP A 1 543 ? -15.560 12.472 33.496 1.00 81.88 543 ASP A CA 1
ATOM 4395 C C . ASP A 1 543 ? -15.252 11.024 33.071 1.00 81.88 543 ASP A C 1
ATOM 4397 O O . ASP A 1 543 ? -14.131 10.552 33.255 1.00 81.88 543 ASP A O 1
ATOM 4401 N N . ARG A 1 544 ? -16.218 10.316 32.460 1.00 83.56 544 ARG A N 1
ATOM 4402 C CA . ARG A 1 544 ? -16.040 8.935 31.975 1.00 83.56 544 ARG A CA 1
ATOM 4403 C C . ARG A 1 544 ? -15.112 8.864 30.758 1.00 83.56 544 ARG A C 1
ATOM 4405 O O . ARG A 1 544 ? -14.331 7.924 30.640 1.00 83.56 544 ARG A O 1
ATOM 4412 N N . ILE A 1 545 ? -15.196 9.852 29.866 1.00 85.19 545 ILE A N 1
ATOM 4413 C CA . ILE A 1 545 ? -14.363 9.954 28.656 1.00 85.19 545 ILE A CA 1
ATOM 4414 C C . ILE A 1 545 ? -13.058 10.703 28.955 1.00 85.19 545 ILE A C 1
ATOM 4416 O O . ILE A 1 545 ? -12.005 10.344 28.437 1.00 85.19 545 ILE A O 1
ATOM 4420 N N . GLY A 1 546 ? -13.115 11.739 29.790 1.00 84.44 546 GLY A N 1
ATOM 4421 C CA . GLY A 1 546 ? -11.986 12.616 30.075 1.00 84.44 546 GLY A CA 1
ATOM 4422 C C . GLY A 1 546 ? -11.721 13.654 28.977 1.00 84.44 546 GLY A C 1
ATOM 4423 O O . GLY A 1 546 ? -12.588 13.998 28.170 1.00 84.44 546 GLY A O 1
ATOM 4424 N N . ALA A 1 547 ? -10.504 14.200 28.987 1.00 88.44 547 ALA A N 1
ATOM 4425 C CA . ALA A 1 547 ? -10.083 15.275 28.096 1.00 88.44 547 ALA A CA 1
ATOM 4426 C C . ALA A 1 547 ? -9.624 14.774 26.711 1.00 88.44 547 ALA A C 1
ATOM 4428 O O . ALA A 1 547 ? -9.325 13.598 26.489 1.00 88.44 547 ALA A O 1
ATOM 4429 N N . VAL A 1 548 ? -9.529 15.710 25.766 1.00 90.81 548 VAL A N 1
ATOM 4430 C CA . VAL A 1 548 ? -8.974 15.463 24.430 1.00 90.81 548 VAL A CA 1
ATOM 4431 C C . VAL A 1 548 ? -7.475 15.158 24.543 1.00 90.81 548 VAL A C 1
ATOM 4433 O O . VAL A 1 548 ? -6.718 15.970 25.068 1.00 90.81 548 VAL A O 1
ATOM 4436 N N . MET A 1 549 ? -7.026 14.016 24.009 1.00 91.69 549 MET A N 1
ATOM 4437 C CA . MET A 1 549 ? -5.608 13.598 24.072 1.00 91.69 549 MET A CA 1
ATOM 4438 C C . MET A 1 549 ? -4.728 14.200 22.957 1.00 91.69 549 MET A C 1
ATOM 4440 O O . MET A 1 549 ? -3.533 13.914 22.868 1.00 91.69 549 MET A O 1
ATOM 4444 N N . PHE A 1 550 ? -5.301 15.011 22.068 1.00 89.31 550 PHE A N 1
ATOM 4445 C CA . PHE A 1 550 ? -4.553 15.725 21.034 1.00 89.31 550 PHE A CA 1
ATOM 4446 C C . PHE A 1 550 ? -3.869 16.971 21.607 1.00 89.31 550 PHE A C 1
ATOM 4448 O O . PHE A 1 550 ? -4.504 17.799 22.252 1.00 89.31 550 PHE A O 1
ATOM 4455 N N . SER A 1 551 ? -2.583 17.153 21.305 1.00 82.94 551 SER A N 1
ATOM 4456 C CA . SER A 1 551 ? -1.819 18.325 21.736 1.00 82.94 551 SER A CA 1
ATOM 4457 C C . SER A 1 551 ? -2.260 19.591 20.999 1.00 82.94 551 SER A C 1
ATOM 4459 O O . SER A 1 551 ? -2.374 19.604 19.772 1.00 82.94 551 SER A O 1
ATOM 4461 N N . ASP A 1 552 ? -2.411 20.697 21.730 1.00 70.50 552 ASP A N 1
ATOM 4462 C CA . ASP A 1 552 ? -2.712 22.018 21.158 1.00 70.50 552 ASP A CA 1
ATOM 4463 C C . ASP A 1 552 ? -1.595 22.570 20.269 1.00 70.50 552 ASP A C 1
ATOM 4465 O O . ASP A 1 552 ? -1.858 23.317 19.327 1.00 70.50 552 ASP A O 1
ATOM 4469 N N . LYS A 1 553 ? -0.345 22.164 20.516 1.00 68.88 553 LYS A N 1
ATOM 4470 C CA . LYS A 1 553 ? 0.836 22.699 19.826 1.00 68.88 553 LYS A CA 1
ATOM 4471 C C . LYS A 1 553 ? 0.932 22.263 18.360 1.00 68.88 553 LYS A C 1
ATOM 4473 O O . LYS A 1 553 ? 1.551 22.955 17.554 1.00 68.88 553 LYS A O 1
ATOM 4478 N N . PHE A 1 554 ? 0.348 21.119 18.003 1.00 63.22 554 PHE A N 1
ATOM 4479 C CA . PHE A 1 554 ? 0.556 20.472 16.705 1.00 63.22 554 PHE A CA 1
ATOM 4480 C C . PHE A 1 554 ? -0.775 20.089 16.053 1.00 63.22 554 PHE A C 1
ATOM 4482 O O . PHE A 1 554 ? -1.098 18.917 15.903 1.00 63.22 554 PHE A O 1
ATOM 4489 N N . LYS A 1 555 ? -1.549 21.102 15.647 1.00 65.12 555 LYS A N 1
ATOM 4490 C CA . LYS A 1 555 ? -2.844 20.928 14.976 1.00 65.12 555 LYS A CA 1
ATOM 4491 C C . LYS A 1 555 ? -2.776 21.434 13.534 1.00 65.12 555 LYS A C 1
ATOM 4493 O O . LYS A 1 555 ? -3.084 22.599 13.287 1.00 65.12 555 LYS A O 1
ATOM 4498 N N . PRO A 1 556 ? -2.398 20.607 12.541 1.00 66.00 556 PRO A N 1
ATOM 4499 C CA . PRO A 1 556 ? -2.748 20.931 11.164 1.00 66.00 556 PRO A CA 1
ATOM 4500 C C . PRO A 1 556 ? -4.284 20.976 11.089 1.00 66.00 556 PRO A C 1
ATOM 4502 O O . PRO A 1 556 ? -4.940 20.005 11.452 1.00 66.00 556 PRO A O 1
ATOM 4505 N N . ILE A 1 557 ? -4.859 22.128 10.733 1.00 66.12 557 ILE A N 1
ATOM 4506 C CA . ILE A 1 557 ? -6.316 22.317 10.591 1.00 66.12 557 ILE A CA 1
ATOM 4507 C C . ILE A 1 557 ? -6.601 22.654 9.137 1.00 66.12 557 ILE A C 1
ATOM 4509 O O . ILE A 1 557 ? -6.022 23.631 8.666 1.00 66.12 557 ILE A O 1
ATOM 4513 N N . TYR A 1 558 ? -7.434 21.884 8.430 1.00 63.50 558 TYR A N 1
ATOM 4514 C CA . TYR A 1 558 ? -7.775 22.142 7.020 1.00 63.50 558 TYR A CA 1
ATOM 4515 C C . TYR A 1 558 ? -8.237 23.584 6.808 1.00 63.50 558 TYR A C 1
ATOM 4517 O O . TYR A 1 558 ? -7.551 24.360 6.138 1.00 63.50 558 TYR A O 1
ATOM 4525 N N . ASN A 1 559 ? -9.300 23.959 7.512 1.00 67.50 559 ASN A N 1
ATOM 4526 C CA . ASN A 1 559 ? -9.859 25.299 7.529 1.00 67.50 559 ASN A CA 1
ATOM 4527 C C . ASN A 1 559 ? -10.148 25.691 8.995 1.00 67.50 559 ASN A C 1
ATOM 4529 O O . ASN A 1 559 ? -11.115 25.191 9.575 1.00 67.50 559 ASN A O 1
ATOM 4533 N N . PRO A 1 560 ? -9.293 26.518 9.636 1.00 71.31 560 PRO A N 1
ATOM 4534 C CA . PRO A 1 560 ? -9.469 26.904 11.037 1.00 71.31 560 PRO A CA 1
ATOM 4535 C C . PRO A 1 560 ? -10.825 27.561 11.343 1.00 71.31 560 PRO A C 1
ATOM 4537 O O . PRO A 1 560 ? -11.441 27.146 12.325 1.00 71.31 560 PRO A O 1
ATOM 4540 N N . PRO A 1 561 ? -11.335 28.502 10.519 1.00 72.75 561 PRO A N 1
ATOM 4541 C CA . PRO A 1 561 ? -12.690 29.032 10.670 1.00 72.75 561 PRO A CA 1
ATOM 4542 C C . PRO A 1 561 ? -13.780 27.958 10.676 1.00 72.75 561 PRO A C 1
ATOM 4544 O O . PRO A 1 561 ? -14.620 27.949 11.574 1.00 72.75 561 PRO A O 1
ATOM 4547 N N . LEU A 1 562 ? -13.753 27.026 9.715 1.00 72.62 562 LEU A N 1
ATOM 4548 C CA . LEU A 1 562 ? -14.750 25.958 9.672 1.00 72.62 562 LEU A CA 1
ATOM 4549 C C . LEU A 1 562 ? -14.624 25.055 10.888 1.00 72.62 562 LEU A C 1
ATOM 4551 O O . LEU A 1 562 ? -15.630 24.800 11.528 1.00 72.62 562 LEU A O 1
ATOM 4555 N N . PHE A 1 563 ? -13.425 24.614 11.267 1.00 73.12 563 PHE A N 1
ATOM 4556 C CA . PHE A 1 563 ? -13.265 23.734 12.426 1.00 73.12 563 PHE A CA 1
ATOM 4557 C C . PHE A 1 563 ? -13.720 24.392 13.740 1.00 73.12 563 PHE A C 1
ATOM 4559 O O . PHE A 1 563 ? -14.378 23.738 14.544 1.00 73.12 563 PHE A O 1
ATOM 4566 N N . ALA A 1 564 ? -13.427 25.683 13.931 1.00 72.38 564 ALA A N 1
ATOM 4567 C CA . ALA A 1 564 ? -13.831 26.440 15.116 1.00 72.38 564 ALA A CA 1
ATOM 4568 C C . ALA A 1 564 ? -15.327 26.802 15.137 1.00 72.38 564 ALA A C 1
ATOM 4570 O O . ALA A 1 564 ? -15.879 27.049 16.208 1.00 72.38 564 ALA A O 1
ATOM 4571 N N . SER A 1 565 ? -15.991 26.840 13.976 1.00 76.50 565 SER A N 1
ATOM 4572 C CA . SER A 1 565 ? -17.421 27.140 13.891 1.00 76.50 565 SER A CA 1
ATOM 4573 C C . SER A 1 565 ? -18.255 26.077 14.610 1.00 76.50 565 SER A C 1
ATOM 4575 O O . SER A 1 565 ? -18.215 24.890 14.265 1.00 76.50 565 SER A O 1
ATOM 4577 N N . SER A 1 566 ? -19.078 26.525 15.558 1.00 73.25 566 SER A N 1
ATOM 4578 C CA . SER A 1 566 ? -20.112 25.710 16.204 1.00 73.25 566 SER A CA 1
ATOM 4579 C C . SER A 1 566 ? -21.286 25.394 15.273 1.00 73.25 566 SER A C 1
ATOM 4581 O O . SER A 1 566 ? -22.038 24.457 15.528 1.00 73.25 566 SER A O 1
ATOM 4583 N N . ILE A 1 567 ? -21.438 26.155 14.185 1.00 77.56 567 ILE A N 1
ATOM 4584 C CA . ILE A 1 567 ? -22.487 25.962 13.189 1.00 77.56 567 ILE A CA 1
ATOM 4585 C C . ILE A 1 567 ? -22.009 24.886 12.212 1.00 77.56 567 ILE A C 1
ATOM 4587 O O . ILE A 1 567 ? -21.142 25.127 11.371 1.00 77.56 567 ILE A O 1
ATOM 4591 N N . TYR A 1 568 ? -22.563 23.686 12.358 1.00 85.31 568 TYR A N 1
ATOM 4592 C CA . TYR A 1 568 ? -22.354 22.547 11.472 1.00 85.31 568 TYR A CA 1
ATOM 4593 C C . TYR A 1 568 ? -23.669 21.779 11.345 1.00 85.31 568 TYR A C 1
ATOM 4595 O O . TYR A 1 568 ? -24.226 21.333 12.348 1.00 85.31 568 TYR A O 1
ATOM 4603 N N . THR A 1 569 ? -24.171 21.653 10.118 1.00 85.44 569 THR A N 1
ATOM 4604 C CA . THR A 1 569 ? -25.372 20.874 9.801 1.00 85.44 569 THR A CA 1
ATOM 4605 C C . THR A 1 569 ? -24.948 19.725 8.893 1.00 85.44 569 THR A C 1
ATOM 4607 O O . THR A 1 569 ? -24.603 19.981 7.742 1.00 85.44 569 THR A O 1
ATOM 4610 N N . PRO A 1 570 ? -24.868 18.484 9.402 1.00 86.38 570 PRO A N 1
ATOM 4611 C CA . PRO A 1 570 ? -24.417 17.355 8.600 1.00 86.38 570 PRO A CA 1
ATOM 4612 C C . PRO A 1 570 ? -25.405 17.063 7.470 1.00 86.38 570 PRO A C 1
ATOM 4614 O O . PRO A 1 570 ? -26.621 17.079 7.674 1.00 86.38 570 PRO A O 1
ATOM 4617 N N . THR A 1 571 ? -24.87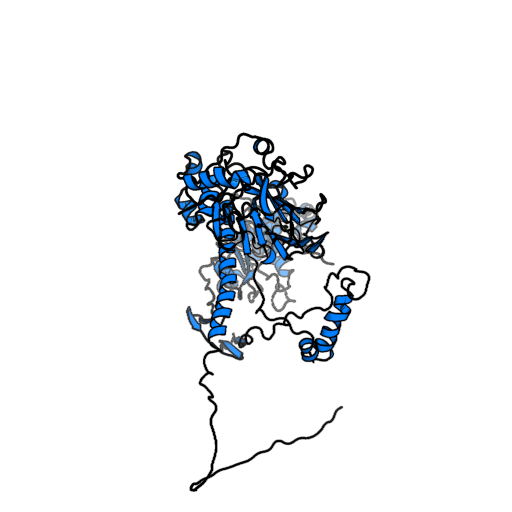9 16.738 6.296 1.00 83.31 571 THR A N 1
ATOM 4618 C CA . THR A 1 571 ? -25.669 16.136 5.225 1.00 83.31 571 THR A CA 1
ATOM 4619 C C . THR A 1 571 ? -25.784 14.643 5.502 1.00 83.31 571 THR A C 1
ATOM 4621 O O . THR A 1 571 ? -24.784 13.942 5.617 1.00 83.31 571 THR A O 1
ATOM 4624 N N . PHE A 1 572 ? -27.011 14.148 5.621 1.00 82.38 572 PHE A N 1
ATOM 4625 C CA . PHE A 1 572 ? -27.283 12.713 5.671 1.00 82.38 572 PHE A CA 1
ATOM 4626 C C . PHE A 1 572 ? -27.473 12.177 4.250 1.00 82.38 572 PHE A C 1
ATOM 4628 O O . PHE A 1 572 ? -27.873 12.944 3.376 1.00 82.38 572 PHE A O 1
ATOM 4635 N N . TRP A 1 573 ? -27.179 10.885 4.044 1.00 70.06 573 TRP A N 1
ATOM 4636 C CA . TRP A 1 573 ? -27.228 10.154 2.762 1.00 70.06 573 TRP A CA 1
ATOM 4637 C C . TRP A 1 573 ? -28.016 10.874 1.650 1.00 70.06 573 TRP A C 1
ATOM 4639 O O . TRP A 1 573 ? -29.243 10.935 1.740 1.00 70.06 573 TRP A O 1
ATOM 4649 N N . PRO A 1 574 ? -27.365 11.465 0.625 1.00 60.66 574 PRO A N 1
ATOM 4650 C CA . PRO A 1 574 ? -28.075 12.273 -0.349 1.00 60.66 574 PRO A CA 1
ATOM 4651 C C . PRO A 1 574 ? -28.951 11.374 -1.221 1.00 60.66 574 PRO A C 1
ATOM 4653 O O . PRO A 1 574 ? -28.506 10.361 -1.758 1.00 60.66 574 PRO A O 1
ATOM 4656 N N . GLN A 1 575 ? -30.215 11.764 -1.375 1.00 57.22 575 GLN A N 1
ATOM 4657 C CA . GLN A 1 575 ? -31.163 11.082 -2.257 1.00 57.22 575 GLN A CA 1
ATOM 4658 C C . GLN A 1 575 ? -31.054 11.581 -3.714 1.00 57.22 575 GLN A C 1
ATOM 4660 O O . GLN A 1 575 ? -31.517 10.898 -4.624 1.00 57.22 575 GLN A O 1
ATOM 4665 N N . TYR A 1 576 ? -30.419 12.744 -3.945 1.00 67.00 576 TYR A N 1
ATOM 4666 C CA . TYR A 1 576 ? -30.323 13.411 -5.251 1.00 67.00 576 TYR A CA 1
ATOM 4667 C C . TYR A 1 576 ? -29.013 14.202 -5.405 1.00 67.00 576 TYR A C 1
ATOM 4669 O O . TYR A 1 576 ? -28.478 14.713 -4.421 1.00 67.00 576 TYR A O 1
ATOM 4677 N N . LEU A 1 577 ? -28.525 14.340 -6.645 1.00 69.56 577 LEU A N 1
ATOM 4678 C CA . LEU A 1 577 ? -27.447 15.279 -6.975 1.00 69.56 577 LEU A CA 1
ATOM 4679 C C . LEU A 1 577 ? -27.944 16.720 -6.901 1.00 69.56 577 LEU A C 1
ATOM 4681 O O . LEU A 1 577 ? -28.993 17.048 -7.456 1.00 69.56 577 LEU A O 1
ATOM 4685 N N . ASP A 1 578 ? -27.132 17.586 -6.303 1.00 68.69 578 ASP A N 1
ATOM 4686 C CA . ASP A 1 578 ? -27.313 19.031 -6.404 1.00 68.69 578 ASP A CA 1
ATOM 4687 C C . ASP A 1 578 ? -27.134 19.507 -7.863 1.00 68.69 578 ASP A C 1
ATOM 4689 O O . ASP A 1 578 ? -26.340 18.954 -8.631 1.00 68.69 578 ASP A O 1
ATOM 4693 N N . LEU A 1 579 ? -27.843 20.574 -8.242 1.00 69.75 579 LEU A N 1
ATOM 4694 C CA . LEU A 1 579 ? -27.747 21.233 -9.546 1.00 69.75 579 LEU A CA 1
ATOM 4695 C C . LEU A 1 579 ? -26.302 21.637 -9.866 1.00 69.75 579 LEU A C 1
ATOM 4697 O O . LEU A 1 579 ? -25.864 21.484 -11.006 1.00 69.75 579 LEU A O 1
ATOM 4701 N N . ASN A 1 580 ? -25.539 22.097 -8.873 1.00 76.06 580 ASN A N 1
ATOM 4702 C CA . ASN A 1 580 ? -24.131 22.452 -9.060 1.00 76.06 580 ASN A CA 1
ATOM 4703 C C . ASN A 1 580 ? -23.246 21.219 -9.290 1.00 76.06 580 ASN A C 1
ATOM 4705 O O . ASN A 1 580 ? -22.404 21.230 -10.187 1.00 76.06 580 ASN A O 1
ATOM 4709 N N . ALA A 1 581 ? -23.484 20.137 -8.546 1.00 74.69 581 ALA A N 1
ATOM 4710 C CA . ALA A 1 581 ? -22.757 18.879 -8.703 1.00 74.69 581 ALA A CA 1
ATOM 4711 C C . ALA A 1 581 ? -23.046 18.212 -10.063 1.00 74.69 581 ALA A C 1
ATOM 4713 O O . ALA A 1 581 ? -22.132 17.699 -10.708 1.00 74.69 581 ALA A O 1
ATOM 4714 N N . SER A 1 582 ? -24.286 18.317 -10.561 1.00 77.75 582 SER A N 1
ATOM 4715 C CA . SER A 1 582 ? -24.701 17.775 -11.867 1.00 77.75 582 SER A CA 1
ATOM 4716 C C . SER A 1 582 ? -23.971 18.388 -13.072 1.00 77.75 582 SER A C 1
ATOM 4718 O O . SER A 1 582 ? -23.924 17.781 -14.141 1.00 77.75 582 SER A O 1
ATOM 4720 N N . ARG A 1 583 ? -23.372 19.578 -12.908 1.00 79.44 583 ARG A N 1
ATOM 4721 C CA . ARG A 1 583 ? -22.536 20.226 -13.936 1.00 79.44 583 ARG A CA 1
ATOM 4722 C C . ARG A 1 583 ? -21.118 19.662 -13.996 1.00 79.44 583 ARG A C 1
ATOM 4724 O O . ARG A 1 583 ? -20.416 19.910 -14.971 1.00 79.44 583 ARG A O 1
ATOM 4731 N N . VAL A 1 584 ? -20.691 18.950 -12.954 1.00 80.62 584 VAL A N 1
ATOM 4732 C CA . VAL A 1 584 ? -19.333 18.410 -12.820 1.00 80.62 584 VAL A CA 1
ATOM 4733 C C . VAL A 1 584 ? -19.301 16.920 -13.149 1.00 80.62 584 VAL A C 1
ATOM 4735 O O . VAL A 1 584 ? -18.373 16.466 -13.814 1.00 80.62 584 VAL A O 1
ATOM 4738 N N . PHE A 1 585 ? -20.306 16.155 -12.714 1.00 84.56 585 PHE A N 1
ATOM 4739 C CA . PHE A 1 585 ? -20.395 14.717 -12.970 1.00 84.56 585 PHE A CA 1
ATOM 4740 C C . PHE A 1 585 ? -21.848 14.227 -13.028 1.00 84.56 585 PHE A C 1
ATOM 4742 O O . PHE A 1 585 ? -22.768 14.879 -12.532 1.00 84.56 585 PHE A O 1
ATOM 4749 N N . THR A 1 586 ? -22.061 13.051 -13.622 1.00 87.56 586 THR A N 1
ATOM 4750 C CA . THR A 1 586 ? -23.384 12.411 -13.739 1.00 87.56 586 THR A CA 1
ATOM 4751 C C . THR A 1 586 ? -23.530 11.208 -12.799 1.00 87.56 586 THR A C 1
ATOM 4753 O O . THR A 1 586 ? -22.541 10.581 -12.413 1.00 87.56 586 THR A O 1
ATOM 4756 N N . LEU A 1 587 ? -24.771 10.820 -12.462 1.00 85.00 587 LEU A N 1
ATOM 4757 C CA . LEU A 1 587 ? -25.045 9.596 -11.678 1.00 85.00 587 LEU A CA 1
ATOM 4758 C C . LEU A 1 587 ? -24.442 8.340 -12.311 1.00 85.00 587 LEU A C 1
ATOM 4760 O O . LEU A 1 587 ? -24.027 7.422 -11.609 1.00 85.00 587 LEU A O 1
ATOM 4764 N N . GLU A 1 588 ? -24.417 8.285 -13.639 1.00 86.44 588 GLU A N 1
ATOM 4765 C CA . GLU A 1 588 ? -23.879 7.143 -14.368 1.00 86.44 588 GLU A CA 1
ATOM 4766 C C . GLU A 1 588 ? -22.365 7.027 -14.173 1.00 86.44 588 GLU A C 1
ATOM 4768 O O . GLU A 1 588 ? -21.866 5.944 -13.872 1.00 86.44 588 GLU A O 1
ATOM 4773 N N . GLN A 1 589 ? -21.642 8.151 -14.218 1.00 88.38 589 GLN A N 1
ATOM 4774 C CA . GLN A 1 589 ? -20.209 8.181 -13.920 1.00 88.38 589 GLN A CA 1
ATOM 4775 C C . GLN A 1 589 ? -19.910 7.711 -12.491 1.00 88.38 589 GLN A C 1
ATOM 4777 O O . GLN A 1 589 ? -18.954 6.958 -12.288 1.00 88.38 589 GLN A O 1
ATOM 4782 N N . VAL A 1 590 ? -20.742 8.099 -11.517 1.00 89.12 590 VAL A N 1
ATOM 4783 C CA . VAL A 1 590 ? -20.614 7.656 -10.118 1.00 89.12 590 VAL A CA 1
ATOM 4784 C C . VAL A 1 590 ? -20.798 6.143 -10.011 1.00 89.12 590 VAL A C 1
ATOM 4786 O O . VAL A 1 590 ? -19.923 5.456 -9.483 1.00 89.12 590 VAL A O 1
ATOM 4789 N N . LYS A 1 591 ? -21.882 5.600 -10.578 1.00 89.38 591 LYS A N 1
ATOM 4790 C CA . LYS A 1 591 ? -22.171 4.156 -10.544 1.00 89.38 591 LYS A CA 1
ATOM 4791 C C . LYS A 1 591 ? -21.082 3.325 -11.218 1.00 89.38 591 LYS A C 1
ATOM 4793 O O . LYS A 1 591 ? -20.681 2.291 -10.683 1.00 89.38 591 LYS A O 1
ATOM 4798 N N . VAL A 1 592 ? -20.578 3.781 -12.367 1.00 91.19 592 VAL A N 1
ATOM 4799 C CA . VAL A 1 592 ? -19.496 3.104 -13.098 1.00 91.19 592 VAL A CA 1
ATOM 4800 C C . VAL A 1 592 ? -18.197 3.122 -12.291 1.00 91.19 592 VAL A C 1
ATOM 4802 O O . VAL A 1 592 ? -17.549 2.084 -12.162 1.00 91.19 592 VAL A O 1
ATOM 4805 N N . ALA A 1 593 ? -17.825 4.266 -11.706 1.00 91.62 593 ALA A N 1
ATOM 4806 C CA . ALA A 1 593 ? -16.610 4.376 -10.899 1.00 91.62 593 ALA A CA 1
ATOM 4807 C C . ALA A 1 593 ? -16.678 3.520 -9.623 1.00 91.62 593 ALA A C 1
ATOM 4809 O O . ALA A 1 593 ? -15.705 2.853 -9.271 1.00 91.62 593 ALA A O 1
ATOM 4810 N N . CYS A 1 594 ? -17.832 3.509 -8.955 1.00 91.81 594 CYS A N 1
ATOM 4811 C CA . CYS A 1 594 ? -18.018 2.856 -7.663 1.00 91.81 594 CYS A CA 1
ATOM 4812 C C . CYS A 1 594 ? -18.463 1.395 -7.735 1.00 91.81 594 CYS A C 1
ATOM 4814 O O . CYS A 1 594 ? -18.469 0.710 -6.711 1.00 91.81 594 CYS A O 1
ATOM 4816 N N . MET A 1 595 ? -18.802 0.891 -8.926 1.00 91.94 595 MET A N 1
ATOM 4817 C CA . MET A 1 595 ? -19.251 -0.489 -9.148 1.00 91.94 595 MET A CA 1
ATOM 4818 C C . MET A 1 595 ? -20.427 -0.893 -8.235 1.00 91.94 595 MET A C 1
ATOM 4820 O O . MET A 1 595 ? -20.486 -2.032 -7.771 1.00 91.94 595 MET A O 1
ATOM 4824 N N . GLY A 1 596 ? -21.333 0.045 -7.939 1.00 86.19 596 GLY A N 1
ATOM 4825 C CA . GLY A 1 596 ? -22.504 -0.187 -7.086 1.00 86.19 596 GLY A CA 1
ATOM 4826 C C . GLY A 1 596 ? -22.222 -0.288 -5.581 1.00 86.19 596 GLY A C 1
ATOM 4827 O O . GLY A 1 596 ? -23.055 -0.826 -4.854 1.00 86.19 596 GLY A O 1
ATOM 4828 N N . VAL A 1 597 ? -21.055 0.156 -5.094 1.00 90.31 597 VAL A N 1
ATOM 4829 C CA . VAL A 1 597 ? -20.744 0.194 -3.652 1.00 90.31 597 VAL A CA 1
ATOM 4830 C C . VAL A 1 597 ? -21.256 1.505 -3.036 1.00 90.31 597 VAL A C 1
ATOM 4832 O O . VAL A 1 597 ? -20.674 2.551 -3.335 1.00 90.31 597 VAL A O 1
ATOM 4835 N N . PRO A 1 598 ? -22.256 1.476 -2.126 1.00 88.06 598 PRO A N 1
ATOM 4836 C CA . PRO A 1 598 ? -22.911 2.687 -1.620 1.00 88.06 598 PRO A CA 1
ATOM 4837 C C . PRO A 1 598 ? -21.949 3.691 -0.975 1.00 88.06 598 PRO A C 1
ATOM 4839 O O . PRO A 1 598 ? -22.066 4.888 -1.202 1.00 88.06 598 PRO A O 1
ATOM 4842 N N . GLN A 1 599 ? -20.966 3.211 -0.208 1.00 89.50 599 GLN A N 1
ATOM 4843 C CA . GLN A 1 599 ? -19.970 4.051 0.472 1.00 89.50 599 GLN A CA 1
ATOM 4844 C C . GLN A 1 599 ? -19.132 4.873 -0.517 1.00 89.50 599 GLN A C 1
ATOM 4846 O O . GLN A 1 599 ? -18.909 6.060 -0.334 1.00 89.50 599 GLN A O 1
ATOM 4851 N N . CYS A 1 600 ? -18.718 4.256 -1.625 1.00 92.38 600 CYS A N 1
ATOM 4852 C CA . CYS A 1 600 ? -17.998 4.973 -2.674 1.00 92.38 600 CYS A CA 1
ATOM 4853 C C . CYS A 1 600 ? -18.900 6.003 -3.366 1.00 92.38 600 CYS A C 1
ATOM 4855 O O . CYS A 1 600 ? -18.456 7.113 -3.653 1.00 92.38 600 CYS A O 1
ATOM 4857 N N . GLU A 1 601 ? -20.156 5.637 -3.649 1.00 89.44 601 GLU A N 1
ATOM 4858 C CA . GLU A 1 601 ? -21.099 6.532 -4.329 1.00 89.44 601 GLU A CA 1
ATOM 4859 C C . GLU A 1 601 ? -21.374 7.782 -3.491 1.00 89.44 601 GLU A C 1
ATOM 4861 O O . GLU A 1 601 ? -21.394 8.890 -4.023 1.00 89.44 601 GLU A O 1
ATOM 4866 N N . TYR A 1 602 ? -21.522 7.602 -2.180 1.00 86.94 602 TYR A N 1
ATOM 4867 C CA . TYR A 1 602 ? -21.703 8.668 -1.205 1.00 86.94 602 TYR A CA 1
ATOM 4868 C C . TYR A 1 602 ? -20.525 9.654 -1.197 1.00 86.94 602 TYR A C 1
ATOM 4870 O O . TYR A 1 602 ? -20.729 10.842 -1.456 1.00 86.94 602 TYR A O 1
ATOM 4878 N N . ASP A 1 603 ? -19.296 9.154 -1.043 1.00 89.50 603 ASP A N 1
ATOM 4879 C CA . ASP A 1 603 ? -18.080 9.978 -1.055 1.00 89.50 603 ASP A CA 1
ATOM 4880 C C . ASP A 1 603 ? -17.903 10.738 -2.377 1.00 89.50 603 ASP A C 1
ATOM 4882 O O . ASP A 1 603 ? -17.482 11.901 -2.389 1.00 89.50 603 ASP A O 1
ATOM 4886 N N . TYR A 1 604 ? -18.240 10.108 -3.511 1.00 88.81 604 TYR A N 1
ATOM 4887 C CA . TYR A 1 604 ? -18.180 10.771 -4.815 1.00 88.81 604 TYR A CA 1
ATOM 4888 C C . TYR A 1 604 ? -19.221 11.893 -4.898 1.00 88.81 604 TYR A C 1
ATOM 4890 O O . TYR A 1 604 ? -18.888 13.022 -5.257 1.00 88.81 604 TYR A O 1
ATOM 4898 N N . MET A 1 605 ? -20.473 11.615 -4.529 1.00 85.56 605 MET A N 1
ATOM 4899 C CA . MET A 1 605 ? -21.548 12.604 -4.608 1.00 85.56 605 MET A CA 1
ATOM 4900 C C . MET A 1 605 ? -21.285 13.830 -3.727 1.00 85.56 605 MET A C 1
ATOM 4902 O O . MET A 1 605 ? -21.615 14.942 -4.135 1.00 85.56 605 MET A O 1
ATOM 4906 N N . LEU A 1 606 ? -20.667 13.648 -2.557 1.00 82.88 606 LEU A N 1
ATOM 4907 C CA . LEU A 1 606 ? -20.425 14.736 -1.609 1.00 82.88 606 LEU A CA 1
ATOM 4908 C C . LEU A 1 606 ? -19.171 15.551 -1.910 1.00 82.88 606 LEU A C 1
ATOM 4910 O O . LEU A 1 606 ? -19.197 16.776 -1.806 1.00 82.88 606 LEU A O 1
ATOM 4914 N N . THR A 1 607 ? -18.078 14.903 -2.312 1.00 83.50 607 THR A N 1
ATOM 4915 C CA . THR A 1 607 ? -16.815 15.611 -2.582 1.00 83.50 607 THR A CA 1
ATOM 4916 C C . THR A 1 607 ? -16.696 16.091 -4.028 1.00 83.50 607 THR A C 1
ATOM 4918 O O . THR A 1 607 ? -15.942 17.022 -4.322 1.00 83.50 607 THR A O 1
ATOM 4921 N N . GLY A 1 608 ? -17.396 15.431 -4.954 1.00 83.62 608 GLY A N 1
ATOM 4922 C CA . GLY A 1 608 ? -17.234 15.604 -6.394 1.00 83.62 608 GLY A CA 1
ATOM 4923 C C . GLY A 1 608 ? -15.913 15.083 -6.956 1.00 83.62 608 GLY A C 1
ATOM 4924 O O . GLY A 1 608 ? -15.647 15.264 -8.143 1.00 83.62 608 GLY A O 1
ATOM 4925 N N . ARG A 1 609 ? -15.066 14.452 -6.134 1.00 85.44 609 ARG A N 1
ATOM 4926 C CA . ARG A 1 609 ? -13.720 14.013 -6.517 1.00 85.44 609 ARG A CA 1
ATOM 4927 C C . ARG A 1 609 ? -13.683 12.502 -6.685 1.00 85.44 609 ARG A C 1
ATOM 4929 O O . ARG A 1 609 ? -13.848 11.746 -5.726 1.00 85.44 609 ARG A O 1
ATOM 4936 N N . LYS A 1 610 ? -13.393 12.059 -7.906 1.00 89.31 610 LYS A N 1
ATOM 4937 C CA . LYS A 1 610 ? -13.319 10.635 -8.252 1.00 89.31 610 LYS A CA 1
ATOM 4938 C C . LYS A 1 610 ? -12.226 9.909 -7.461 1.00 89.31 610 LYS A C 1
ATOM 4940 O O . LYS A 1 610 ? -12.389 8.747 -7.105 1.00 89.31 610 LYS A O 1
ATOM 4945 N N . GLU A 1 611 ? -11.121 10.584 -7.161 1.00 89.19 611 GLU A N 1
ATOM 4946 C CA . GLU A 1 611 ? -9.961 10.000 -6.480 1.00 89.19 611 GLU A CA 1
ATOM 4947 C C . GLU A 1 611 ? -10.268 9.644 -5.019 1.00 89.19 611 GLU A C 1
ATOM 4949 O O . GLU A 1 611 ? -9.747 8.655 -4.504 1.00 89.19 611 GLU A O 1
ATOM 4954 N N . ILE A 1 612 ? -11.121 10.431 -4.353 1.00 89.12 612 ILE A N 1
ATOM 4955 C CA . ILE A 1 612 ? -11.585 10.162 -2.984 1.00 89.12 612 ILE A CA 1
ATOM 4956 C C . ILE A 1 612 ? -12.490 8.927 -2.988 1.00 89.12 612 ILE A C 1
ATOM 4958 O O . ILE A 1 612 ? -12.235 7.977 -2.250 1.00 89.12 612 ILE A O 1
ATOM 4962 N N . ALA A 1 613 ? -13.463 8.888 -3.897 1.00 91.12 613 ALA A N 1
ATOM 4963 C CA . ALA A 1 613 ? -14.386 7.767 -4.033 1.00 91.12 613 ALA A CA 1
ATOM 4964 C C . ALA A 1 613 ? -13.670 6.436 -4.332 1.00 91.12 613 ALA A C 1
ATOM 4966 O O . ALA A 1 613 ? -13.941 5.411 -3.702 1.00 91.12 613 ALA A O 1
ATOM 4967 N N . LEU A 1 614 ? -12.704 6.446 -5.259 1.00 93.62 614 LEU A N 1
ATOM 4968 C CA . LEU A 1 614 ? -11.918 5.256 -5.596 1.00 93.62 614 LEU A CA 1
ATOM 4969 C C . LEU A 1 614 ? -11.062 4.766 -4.422 1.00 93.62 614 LEU A C 1
ATOM 4971 O O . LEU A 1 614 ? -10.965 3.554 -4.220 1.00 93.62 614 LEU A O 1
ATOM 4975 N N . ALA A 1 615 ? -10.495 5.677 -3.624 1.00 92.50 615 ALA A N 1
ATOM 4976 C CA . ALA A 1 615 ? -9.786 5.299 -2.405 1.00 92.50 615 ALA A CA 1
ATOM 4977 C C . ALA A 1 615 ? -10.735 4.589 -1.424 1.00 92.50 615 ALA A C 1
ATOM 4979 O O . ALA A 1 615 ? -10.422 3.502 -0.941 1.00 92.50 615 ALA A O 1
ATOM 4980 N N . THR A 1 616 ? -11.935 5.127 -1.199 1.00 93.44 616 THR A N 1
ATOM 4981 C CA . THR A 1 616 ? -12.959 4.498 -0.347 1.00 93.44 616 THR A CA 1
ATOM 4982 C C . THR A 1 616 ? -13.370 3.116 -0.858 1.00 93.44 616 THR A C 1
ATOM 4984 O O . THR A 1 616 ? -13.471 2.167 -0.073 1.00 93.44 616 THR A O 1
ATOM 4987 N N . LEU A 1 617 ? -13.534 2.955 -2.175 1.00 94.44 617 LEU A N 1
ATOM 4988 C CA . LEU A 1 617 ? -13.827 1.666 -2.804 1.00 94.44 617 LEU A CA 1
ATOM 4989 C C . LEU A 1 617 ? -12.719 0.635 -2.558 1.00 94.44 617 LEU A C 1
ATOM 4991 O O . LEU A 1 617 ? -13.004 -0.522 -2.227 1.00 94.44 617 LEU A O 1
ATOM 4995 N N . GLU A 1 618 ? -11.461 1.042 -2.729 1.00 94.12 618 GLU A N 1
ATOM 4996 C CA . GLU A 1 618 ? -10.295 0.190 -2.508 1.00 94.12 618 GLU A CA 1
ATOM 4997 C C . GLU A 1 618 ? -10.236 -0.284 -1.051 1.00 94.12 618 GLU A C 1
ATOM 4999 O O . GLU A 1 618 ? -10.152 -1.489 -0.796 1.00 94.12 618 GLU A O 1
ATOM 5004 N N . LYS A 1 619 ? -10.376 0.642 -0.094 1.00 93.25 619 LYS A N 1
ATOM 5005 C CA . LYS A 1 619 ? -10.373 0.346 1.347 1.00 93.25 619 LYS A CA 1
ATOM 5006 C C . LYS A 1 619 ? -11.515 -0.585 1.747 1.00 93.25 619 LYS A C 1
ATOM 5008 O O . LYS A 1 619 ? -11.288 -1.577 2.448 1.00 93.25 619 LYS A O 1
ATOM 5013 N N . HIS A 1 620 ? -12.722 -0.342 1.235 1.00 91.56 620 HIS A N 1
ATOM 5014 C CA . HIS A 1 620 ? -13.880 -1.203 1.470 1.00 91.56 620 HIS A CA 1
ATOM 5015 C C . HIS A 1 620 ? -13.634 -2.642 0.988 1.00 91.56 620 HIS A C 1
ATOM 5017 O O . HIS A 1 620 ? -13.812 -3.608 1.740 1.00 91.56 620 HIS A O 1
ATOM 5023 N N . LYS A 1 621 ? -13.178 -2.804 -0.262 1.00 91.62 621 LYS A N 1
ATOM 5024 C CA . LYS A 1 621 ? -12.882 -4.122 -0.846 1.00 91.62 621 LYS A CA 1
ATOM 5025 C C . LYS A 1 621 ? -11.742 -4.824 -0.110 1.00 91.62 621 LYS A C 1
ATOM 5027 O O . LYS A 1 621 ? -11.841 -6.028 0.144 1.00 91.62 621 LYS A O 1
ATOM 5032 N N . ALA A 1 622 ? -10.694 -4.091 0.265 1.00 89.38 622 ALA A N 1
ATOM 5033 C CA . ALA A 1 622 ? -9.562 -4.625 1.015 1.00 89.38 622 ALA A CA 1
ATOM 5034 C C . ALA A 1 622 ? -10.003 -5.197 2.372 1.00 89.38 622 ALA A C 1
ATOM 5036 O O . ALA A 1 622 ? -9.655 -6.335 2.701 1.00 89.38 622 ALA A O 1
ATOM 5037 N N . PHE A 1 623 ? -10.837 -4.470 3.121 1.00 88.38 623 PHE A N 1
ATOM 5038 C CA . PHE A 1 623 ? -11.354 -4.926 4.412 1.00 88.38 623 PHE A CA 1
ATOM 5039 C C . PHE A 1 623 ? -12.239 -6.178 4.293 1.00 88.38 623 PHE A C 1
ATOM 5041 O O . PHE A 1 623 ? -12.039 -7.160 5.017 1.00 88.38 623 PHE A O 1
ATOM 5048 N N . LEU A 1 624 ? -13.175 -6.208 3.337 1.00 85.44 624 LEU A N 1
ATOM 5049 C CA . LEU A 1 624 ? -14.003 -7.398 3.093 1.00 85.44 624 LEU A CA 1
ATOM 5050 C C . LEU A 1 624 ? -13.163 -8.604 2.650 1.00 85.44 624 LEU A C 1
ATOM 5052 O O . LEU A 1 624 ? -13.417 -9.737 3.074 1.00 85.44 624 LEU A O 1
ATOM 5056 N N . GLY A 1 625 ? -12.136 -8.365 1.832 1.00 83.00 625 GLY A N 1
ATOM 5057 C CA . GLY A 1 625 ? -11.165 -9.375 1.424 1.00 83.00 625 GLY A CA 1
ATOM 5058 C C . GLY A 1 625 ? -10.410 -9.971 2.614 1.00 83.00 625 GLY A C 1
ATOM 5059 O O . GLY A 1 625 ? -10.305 -11.197 2.713 1.00 83.00 625 GLY A O 1
ATOM 5060 N N . LEU A 1 626 ? -9.947 -9.128 3.543 1.00 80.88 626 LEU A N 1
ATOM 5061 C CA . LEU A 1 626 ? -9.285 -9.554 4.781 1.00 80.88 626 LEU A CA 1
ATOM 5062 C C . LEU A 1 626 ? -10.212 -10.416 5.650 1.00 80.88 626 LEU A C 1
ATOM 5064 O O . LEU A 1 626 ? -9.825 -11.525 6.026 1.00 80.88 626 LEU A O 1
ATOM 5068 N N . ARG A 1 627 ? -11.464 -9.992 5.882 1.00 75.69 627 ARG A N 1
ATOM 5069 C CA . ARG A 1 627 ? -12.454 -10.787 6.641 1.00 75.69 627 ARG A CA 1
ATOM 5070 C C . ARG A 1 627 ? -12.735 -12.147 5.995 1.00 75.69 627 ARG A C 1
ATOM 5072 O O . ARG A 1 627 ? -12.811 -13.165 6.689 1.00 75.69 627 ARG A O 1
ATOM 5079 N N . LYS A 1 628 ? -12.870 -12.203 4.665 1.00 72.56 628 LYS A N 1
ATOM 5080 C CA . LYS A 1 628 ? -13.144 -13.453 3.930 1.00 72.56 628 LYS A CA 1
ATOM 5081 C C . LYS A 1 628 ? -11.959 -14.423 3.967 1.00 72.56 628 LYS A C 1
ATOM 5083 O O . LYS A 1 628 ? -12.167 -15.629 4.095 1.00 72.56 628 LYS A O 1
ATOM 5088 N N . LYS A 1 629 ? -10.724 -13.916 3.869 1.00 71.88 629 LYS A N 1
ATOM 5089 C CA . LYS A 1 629 ? -9.500 -14.730 3.969 1.00 71.88 629 LYS A CA 1
ATOM 5090 C C . LYS A 1 629 ? -9.288 -15.254 5.395 1.00 71.88 629 LYS A C 1
ATOM 5092 O O . LYS A 1 629 ? -9.062 -16.449 5.557 1.00 71.88 629 LYS A O 1
ATOM 5097 N N . GLY A 1 630 ? -9.463 -14.407 6.413 1.00 61.12 630 GLY A N 1
ATOM 5098 C CA . GLY A 1 630 ? -9.341 -14.801 7.823 1.00 61.12 630 GLY A CA 1
ATOM 5099 C C . GLY A 1 630 ? -10.381 -15.841 8.265 1.00 61.12 630 GLY A C 1
ATOM 5100 O O . GLY A 1 630 ? -10.044 -16.818 8.926 1.00 61.12 630 GLY A O 1
ATOM 5101 N N . SER A 1 631 ? -11.638 -15.700 7.831 1.00 56.44 631 SER A N 1
ATOM 5102 C CA . SER A 1 631 ? -12.712 -16.657 8.158 1.00 56.44 631 SER A CA 1
ATOM 5103 C C . SER A 1 631 ? -12.620 -17.991 7.401 1.00 56.44 631 SER A C 1
ATOM 5105 O O . SER A 1 631 ? -13.063 -19.020 7.915 1.00 56.44 631 SER A O 1
ATOM 5107 N N . ARG A 1 632 ? -12.029 -18.024 6.194 1.00 43.03 632 ARG A N 1
ATOM 5108 C CA . ARG A 1 632 ? -11.779 -19.281 5.460 1.00 43.03 632 ARG A CA 1
ATOM 5109 C C . ARG A 1 632 ? -10.784 -20.188 6.187 1.00 43.03 632 ARG A C 1
ATOM 5111 O O . ARG A 1 632 ? -11.015 -21.394 6.214 1.00 43.03 632 ARG A O 1
ATOM 5118 N N . LEU A 1 633 ? -9.762 -19.623 6.833 1.00 38.91 633 LEU A N 1
ATOM 5119 C CA . LEU A 1 633 ? -8.801 -20.383 7.645 1.00 38.91 633 LEU A CA 1
ATOM 5120 C C . LEU A 1 633 ? -9.480 -21.095 8.831 1.00 38.91 633 LEU A C 1
ATOM 5122 O O . LEU A 1 633 ? -9.145 -22.235 9.128 1.00 38.91 633 LEU A O 1
ATOM 5126 N N . GLN A 1 634 ? -10.512 -20.493 9.435 1.00 38.88 634 GLN A N 1
ATOM 5127 C CA . GLN A 1 634 ? -11.296 -21.130 10.507 1.00 38.88 634 GLN A CA 1
ATOM 5128 C C . GLN A 1 634 ? -12.245 -22.247 10.031 1.00 38.88 634 GLN A C 1
ATOM 5130 O O . GLN A 1 634 ? -12.656 -23.094 10.823 1.00 38.88 634 GLN A O 1
ATOM 5135 N N . LYS A 1 635 ? -12.657 -22.249 8.755 1.00 33.34 635 LYS A N 1
ATOM 5136 C CA . LYS A 1 635 ? -13.549 -23.296 8.217 1.00 33.34 635 LYS A CA 1
ATOM 5137 C C . LYS A 1 635 ? -12.795 -24.565 7.826 1.00 33.34 635 LYS A C 1
ATOM 5139 O O . LYS A 1 635 ? -13.374 -25.643 7.929 1.00 33.34 635 LYS A O 1
ATOM 5144 N N . ILE A 1 636 ? -11.534 -24.441 7.409 1.00 36.03 636 ILE A N 1
ATOM 5145 C CA . ILE A 1 636 ? -10.670 -25.590 7.093 1.00 36.03 636 ILE A CA 1
ATOM 5146 C C . ILE A 1 636 ? -10.388 -26.386 8.378 1.00 36.03 636 ILE A C 1
ATOM 5148 O O . ILE A 1 636 ? -10.621 -27.591 8.410 1.00 36.03 636 ILE A O 1
ATOM 5152 N N . THR A 1 637 ? -10.077 -25.702 9.486 1.00 41.47 637 THR A N 1
ATOM 5153 C CA . THR A 1 637 ? -9.813 -26.354 10.783 1.00 41.47 637 THR A CA 1
ATOM 5154 C C . THR A 1 637 ? -11.025 -27.084 11.375 1.00 41.47 637 THR A C 1
ATOM 5156 O O . THR A 1 637 ? -10.854 -28.109 12.029 1.00 41.47 637 THR A O 1
ATOM 5159 N N . LYS A 1 638 ? -12.261 -26.625 11.120 1.00 38.06 638 LYS A N 1
ATOM 5160 C CA . LYS A 1 638 ? -13.478 -27.336 11.566 1.00 38.06 638 LYS A CA 1
ATOM 5161 C C . LYS A 1 638 ? -13.878 -28.519 10.676 1.00 38.06 638 LYS A C 1
ATOM 5163 O O . LYS A 1 638 ? -14.509 -29.441 11.182 1.00 38.06 638 LYS A O 1
ATOM 5168 N N . LYS A 1 639 ? -13.553 -28.507 9.376 1.00 33.56 639 LYS A N 1
ATOM 5169 C CA . LYS A 1 639 ? -13.913 -29.605 8.457 1.00 33.56 639 LYS A CA 1
ATOM 5170 C C . LYS A 1 639 ? -12.959 -30.798 8.550 1.00 33.56 639 LYS A C 1
ATOM 5172 O O . LYS A 1 639 ? -13.423 -31.926 8.437 1.00 33.56 639 LYS A O 1
ATOM 5177 N N . GLU A 1 640 ? -11.675 -30.574 8.814 1.00 33.66 640 GLU A N 1
ATOM 5178 C CA . GLU A 1 640 ? -10.696 -31.668 8.930 1.00 33.66 640 GLU A CA 1
ATOM 5179 C C . GLU A 1 640 ? -10.717 -32.347 10.308 1.00 33.66 640 GLU A C 1
ATOM 5181 O O . GLU A 1 640 ? -10.487 -33.550 10.402 1.00 33.66 640 GLU A O 1
ATOM 5186 N N . ALA A 1 641 ? -11.131 -31.637 11.366 1.00 32.66 641 ALA A N 1
ATOM 5187 C CA . ALA A 1 641 ? -11.333 -32.238 12.689 1.00 32.66 641 ALA A CA 1
ATOM 5188 C C . ALA A 1 641 ? -12.481 -33.271 12.727 1.00 32.66 641 ALA A C 1
ATOM 5190 O O . ALA A 1 641 ? -12.496 -34.137 13.598 1.00 32.66 641 ALA A O 1
ATOM 5191 N N . PHE A 1 642 ? -13.427 -33.213 11.781 1.00 30.00 642 PHE A N 1
ATOM 5192 C CA . PHE A 1 642 ? -14.570 -34.135 11.725 1.00 30.00 642 PHE A CA 1
ATOM 5193 C C . PHE A 1 642 ? -14.329 -35.375 10.846 1.00 30.00 642 PHE A C 1
ATOM 5195 O O . PHE A 1 642 ? -15.132 -36.300 10.886 1.00 30.00 642 PHE A O 1
ATOM 5202 N N . SER A 1 643 ? -13.228 -35.428 10.084 1.00 30.77 643 SER A N 1
ATOM 5203 C CA . SER A 1 643 ? -12.933 -36.551 9.176 1.00 30.77 643 SER A CA 1
ATOM 5204 C C . SER A 1 643 ? -11.888 -37.538 9.711 1.00 30.77 643 SER A C 1
ATOM 5206 O O . SER A 1 643 ? -11.625 -38.540 9.055 1.00 30.77 643 SER A O 1
ATOM 5208 N N . ILE A 1 644 ? -11.300 -37.284 10.887 1.00 32.41 644 ILE A N 1
ATOM 5209 C CA . ILE A 1 644 ? -10.278 -38.156 11.508 1.00 32.41 644 ILE A CA 1
ATOM 5210 C C . ILE A 1 644 ? -10.816 -38.852 12.783 1.00 32.41 644 ILE A C 1
ATOM 5212 O O . ILE A 1 644 ? -10.171 -39.728 13.345 1.00 32.41 644 ILE A O 1
ATOM 5216 N N . GLY A 1 645 ? -12.035 -38.521 13.230 1.00 29.64 645 GLY A N 1
ATOM 5217 C CA . GLY A 1 645 ? -12.654 -39.078 14.446 1.00 29.64 645 GLY A CA 1
ATOM 5218 C C . GLY A 1 645 ? -13.773 -40.101 14.217 1.00 29.64 645 GLY A C 1
ATOM 5219 O O . GLY A 1 645 ? -14.514 -40.397 15.151 1.00 29.64 645 GLY A O 1
ATOM 5220 N N . GLY A 1 646 ? -13.945 -40.592 12.989 1.00 28.44 646 GLY A N 1
ATOM 5221 C CA . GLY A 1 646 ? -15.138 -41.323 12.561 1.00 28.44 646 GLY A CA 1
ATOM 5222 C C . GLY A 1 646 ? -14.917 -42.780 12.179 1.00 28.44 646 GLY A C 1
ATOM 5223 O O . GLY A 1 646 ? -15.587 -43.226 11.266 1.00 28.44 646 GLY A O 1
ATOM 5224 N N . GLU A 1 647 ? -13.999 -43.516 12.809 1.00 29.77 647 GLU A N 1
ATOM 5225 C CA . GLU A 1 647 ? -13.912 -44.971 12.590 1.00 29.77 647 GLU A CA 1
ATOM 5226 C C . GLU A 1 647 ? -13.153 -45.680 13.722 1.00 29.77 647 GLU A C 1
ATOM 5228 O O . GLU A 1 647 ? -12.101 -46.261 13.519 1.00 29.77 647 GLU A O 1
ATOM 5233 N N . LEU A 1 648 ? -13.653 -45.589 14.960 1.00 29.11 648 LEU A N 1
ATOM 5234 C CA . LEU A 1 648 ? -13.306 -46.529 16.040 1.00 29.11 648 LEU A CA 1
ATOM 5235 C C . LEU A 1 648 ? -14.221 -46.294 17.247 1.00 29.11 648 LEU A C 1
ATOM 5237 O O . LEU A 1 648 ? -13.869 -45.571 18.175 1.00 29.11 648 LEU A O 1
ATOM 5241 N N . ARG A 1 649 ? -15.417 -46.899 17.232 1.00 22.94 649 ARG A N 1
ATOM 5242 C CA . ARG A 1 649 ? -16.188 -47.248 18.441 1.00 22.94 649 ARG A CA 1
ATOM 5243 C C . ARG A 1 649 ? -17.311 -48.241 18.113 1.00 22.94 649 ARG A C 1
ATOM 5245 O O . ARG A 1 649 ? -18.419 -47.843 17.783 1.00 22.94 649 ARG A O 1
ATOM 5252 N N . THR A 1 650 ? -17.025 -49.521 18.316 1.00 25.16 650 THR A N 1
ATOM 5253 C CA . THR A 1 650 ? -17.980 -50.535 18.803 1.00 25.16 650 THR A CA 1
ATOM 5254 C C . THR A 1 650 ? -17.188 -51.427 19.762 1.00 25.16 650 THR A C 1
ATOM 5256 O O . THR A 1 650 ? -16.293 -52.151 19.346 1.00 25.16 650 THR A O 1
ATOM 5259 N N . SER A 1 651 ? -17.213 -51.082 21.051 1.00 24.45 651 SER A N 1
ATOM 5260 C CA . SER A 1 651 ? -17.931 -51.821 22.105 1.00 24.45 651 SER A CA 1
ATOM 5261 C C . SER A 1 651 ? -17.243 -53.134 22.505 1.00 24.45 651 SER A C 1
ATOM 5263 O O . SER A 1 651 ? -17.587 -54.202 22.010 1.00 24.45 651 SER A O 1
ATOM 5265 N N . ALA A 1 652 ? -16.302 -53.040 23.448 1.00 23.94 652 ALA A N 1
ATOM 5266 C CA . ALA A 1 652 ? -15.909 -54.167 24.285 1.00 23.94 652 ALA A CA 1
ATOM 5267 C C . ALA A 1 652 ? -16.790 -54.147 25.542 1.00 23.94 652 ALA A C 1
ATOM 5269 O O . ALA A 1 652 ? -16.703 -53.227 26.356 1.00 23.94 652 ALA A O 1
ATOM 5270 N N . GLN A 1 653 ? -17.673 -55.137 25.636 1.00 24.31 653 GLN A N 1
ATOM 5271 C CA . GLN A 1 653 ? -18.398 -55.523 26.840 1.00 24.31 653 GLN A CA 1
ATOM 5272 C C . GLN A 1 653 ? -17.649 -56.728 27.427 1.00 24.31 653 GLN A C 1
ATOM 5274 O O . GLN A 1 653 ? -17.233 -57.615 26.683 1.00 24.31 653 GLN A O 1
ATOM 5279 N N . GLU A 1 654 ? -17.417 -56.718 28.737 1.00 23.48 654 GLU A N 1
ATOM 5280 C CA . GLU A 1 654 ? -16.763 -57.802 29.477 1.00 23.48 654 GLU A CA 1
ATOM 5281 C C . GLU A 1 654 ? -17.531 -59.128 29.352 1.00 23.48 654 GLU A C 1
ATOM 5283 O O . GLU A 1 654 ? -18.758 -59.148 29.447 1.00 23.48 654 GLU A O 1
ATOM 5288 N N . GLY A 1 655 ? -16.801 -60.242 29.217 1.00 22.45 655 GLY A N 1
ATOM 5289 C CA . GLY A 1 655 ? -17.365 -61.584 29.371 1.00 22.45 655 GLY A CA 1
ATOM 5290 C C . GLY A 1 655 ? -16.474 -62.724 28.865 1.00 22.45 655 GLY A C 1
ATOM 5291 O O . GLY A 1 655 ? -16.467 -63.007 27.678 1.00 22.45 655 GLY A O 1
ATOM 5292 N N . GLY A 1 656 ? -15.780 -63.391 29.794 1.00 21.39 656 GLY A N 1
ATOM 5293 C CA . GLY A 1 656 ? -15.762 -64.860 29.920 1.00 21.39 656 GLY A CA 1
ATOM 5294 C C . GLY A 1 656 ? -15.096 -65.749 28.855 1.00 21.39 656 GLY A C 1
ATOM 5295 O O . GLY A 1 656 ? -15.661 -65.995 27.802 1.00 21.39 656 GLY A O 1
ATOM 5296 N N . SER A 1 657 ? -13.985 -66.364 29.280 1.00 22.06 657 SER A N 1
ATOM 5297 C CA . SER A 1 657 ? -13.654 -67.805 29.198 1.00 22.06 657 SER A CA 1
ATOM 5298 C C . SER A 1 657 ? -13.613 -68.560 27.855 1.00 22.06 657 SER A C 1
ATOM 5300 O O . SER A 1 657 ? -14.622 -68.742 27.187 1.00 22.06 657 SER A O 1
ATOM 5302 N N . ASP A 1 658 ? -12.457 -69.214 27.689 1.00 23.75 658 ASP A N 1
ATOM 5303 C CA . ASP A 1 658 ? -12.259 -70.604 27.255 1.00 23.75 658 ASP A CA 1
ATOM 5304 C C . ASP A 1 658 ? -12.215 -70.997 25.763 1.00 23.75 658 ASP A C 1
ATOM 5306 O O . ASP A 1 658 ? -13.158 -70.839 24.999 1.00 23.75 658 ASP A O 1
ATOM 5310 N N . GLN A 1 659 ? -11.102 -71.692 25.474 1.00 25.06 659 GLN A N 1
ATOM 5311 C CA . GLN A 1 659 ? -10.944 -72.858 24.593 1.00 25.06 659 GLN A CA 1
ATOM 5312 C C . GLN A 1 659 ? -10.705 -72.637 23.083 1.00 25.06 659 GLN A C 1
ATOM 5314 O O . GLN A 1 659 ? -11.613 -72.497 22.272 1.00 25.06 659 GLN A O 1
ATOM 5319 N N . ASP A 1 660 ? -9.421 -72.767 22.720 1.00 22.45 660 ASP A N 1
ATOM 5320 C CA . ASP A 1 660 ? -8.939 -73.564 21.572 1.00 22.45 660 ASP A CA 1
ATOM 5321 C C . ASP A 1 660 ? -9.666 -74.935 21.538 1.00 22.45 660 ASP A C 1
ATOM 5323 O O . ASP A 1 660 ? -9.975 -75.432 22.628 1.00 22.45 660 ASP A O 1
ATOM 5327 N N . PRO A 1 661 ? -9.852 -75.639 20.390 1.00 34.62 661 PRO A N 1
ATOM 5328 C CA . PRO A 1 661 ? -8.717 -76.008 19.529 1.00 34.62 661 PRO A CA 1
ATOM 5329 C C . PRO A 1 661 ? -9.026 -76.337 18.039 1.00 34.62 661 PRO A C 1
ATOM 5331 O O . PRO A 1 661 ? -10.171 -76.440 17.609 1.00 34.62 661 PRO A O 1
ATOM 5334 N N . THR A 1 662 ? -7.961 -76.693 17.299 1.00 23.50 662 THR A N 1
ATOM 5335 C CA . THR A 1 662 ? -7.923 -77.546 16.075 1.00 23.50 662 THR A CA 1
ATOM 5336 C C . THR A 1 662 ? -8.552 -76.982 14.786 1.00 23.50 662 THR A C 1
ATOM 5338 O O . THR A 1 662 ? -9.591 -76.353 14.805 1.00 23.50 662 THR A O 1
ATOM 5341 N N . GLY A 1 663 ? -8.037 -77.185 13.572 1.00 22.94 663 GLY A N 1
ATOM 5342 C CA . GLY A 1 663 ? -6.955 -78.002 13.034 1.00 22.94 663 GLY A CA 1
ATOM 5343 C C . GLY A 1 663 ? -7.123 -78.091 11.502 1.00 22.94 663 GLY A C 1
ATOM 5344 O O . GLY A 1 663 ? -8.216 -77.881 10.986 1.00 22.94 663 GLY A O 1
ATOM 5345 N N . GLY A 1 664 ? -6.043 -78.436 10.792 1.00 24.44 664 GLY A N 1
ATOM 5346 C CA . GLY A 1 664 ? -6.052 -78.903 9.393 1.00 24.44 664 GLY A CA 1
ATOM 5347 C C . GLY A 1 664 ? -5.788 -77.811 8.342 1.00 24.44 664 GLY A C 1
ATOM 5348 O O . GLY A 1 664 ? -6.572 -76.888 8.194 1.00 24.44 664 GLY A O 1
ATOM 5349 N N . GLN A 1 665 ? -4.616 -77.769 7.686 1.00 24.45 665 GLN A N 1
ATOM 5350 C CA . GLN A 1 665 ? -4.221 -78.605 6.527 1.00 24.45 665 GLN A CA 1
ATOM 5351 C C . GLN A 1 665 ? -5.178 -78.428 5.328 1.00 24.45 665 GLN A C 1
ATOM 5353 O O . GLN A 1 665 ? -6.379 -78.537 5.492 1.00 24.45 665 GLN A O 1
ATOM 5358 N N . LEU A 1 666 ? -4.772 -78.225 4.072 1.00 25.55 666 LEU A N 1
ATOM 5359 C CA . LEU A 1 666 ? -3.536 -78.527 3.349 1.00 25.55 666 LEU A CA 1
ATOM 5360 C C . LEU A 1 666 ? -3.688 -77.954 1.913 1.00 25.55 666 LEU A C 1
ATOM 5362 O O . LEU A 1 666 ? -4.801 -77.877 1.407 1.00 25.55 666 LEU A O 1
ATOM 5366 N N . LEU A 1 667 ? -2.543 -77.737 1.248 1.00 25.36 667 LEU A N 1
ATOM 5367 C CA . LEU A 1 667 ? -2.301 -77.816 -0.213 1.00 25.36 667 LEU A CA 1
ATOM 5368 C C . LEU A 1 667 ? -2.906 -76.726 -1.130 1.00 25.36 667 LEU A C 1
ATOM 5370 O O . LEU A 1 667 ? -4.102 -76.512 -1.167 1.00 25.36 667 LEU A O 1
ATOM 5374 N N . GLY A 1 668 ? -2.146 -76.077 -2.015 1.00 25.33 668 GLY A N 1
ATOM 5375 C CA . GLY A 1 668 ? -0.718 -76.178 -2.284 1.00 25.33 668 GLY A CA 1
ATOM 5376 C C . GLY A 1 668 ? -0.304 -75.525 -3.607 1.00 25.33 668 GLY A C 1
ATOM 5377 O O . GLY A 1 668 ? -1.126 -75.357 -4.496 1.00 25.33 668 GLY A O 1
ATOM 5378 N N . ARG A 1 669 ? 1.023 -75.308 -3.705 1.00 25.70 669 ARG A N 1
ATOM 5379 C CA . ARG A 1 669 ? 1.893 -75.292 -4.910 1.00 25.70 669 ARG A CA 1
ATOM 5380 C C . ARG A 1 669 ? 1.635 -74.189 -5.957 1.00 25.70 669 ARG A C 1
ATOM 5382 O O . ARG A 1 669 ? 0.511 -73.951 -6.343 1.00 25.70 669 ARG A O 1
ATOM 5389 N N . ARG A 1 670 ? 2.639 -73.533 -6.556 1.00 25.22 670 ARG A N 1
ATOM 5390 C CA . ARG A 1 670 ? 4.115 -73.684 -6.642 1.00 25.22 670 ARG A CA 1
ATOM 5391 C C . ARG A 1 670 ? 4.663 -72.329 -7.152 1.00 25.22 670 ARG A C 1
ATOM 5393 O O . ARG A 1 670 ? 4.043 -71.754 -8.032 1.00 25.22 670 ARG A O 1
ATOM 5400 N N . HIS A 1 671 ? 5.644 -71.725 -6.466 1.00 26.95 671 HIS A N 1
ATOM 5401 C CA . HIS A 1 671 ? 7.079 -71.590 -6.839 1.00 26.95 671 HIS A CA 1
ATOM 5402 C C . HIS A 1 671 ? 7.369 -70.850 -8.164 1.00 26.95 671 HIS A C 1
ATOM 5404 O O . HIS A 1 671 ? 6.788 -71.192 -9.179 1.00 26.95 671 HIS A O 1
ATOM 5410 N N . GLY A 1 672 ? 8.318 -69.912 -8.258 1.00 25.14 672 GLY A N 1
ATOM 5411 C CA . GLY A 1 672 ? 9.330 -69.441 -7.304 1.00 25.14 672 GLY A CA 1
ATOM 5412 C C . GLY A 1 672 ? 10.488 -68.709 -8.016 1.00 25.14 672 GLY A C 1
ATOM 5413 O O . GLY A 1 672 ? 10.622 -68.848 -9.228 1.00 25.14 672 GLY A O 1
ATOM 5414 N N . HIS A 1 673 ? 11.278 -67.978 -7.209 1.00 25.62 673 HIS A N 1
ATOM 5415 C CA . HIS A 1 673 ? 12.668 -67.454 -7.337 1.00 25.62 673 HIS A CA 1
ATOM 5416 C C . HIS A 1 673 ? 12.729 -65.965 -6.906 1.00 25.62 673 HIS A C 1
ATOM 5418 O O . HIS A 1 673 ? 12.102 -65.141 -7.557 1.00 25.62 673 HIS A O 1
ATOM 5424 N N . LEU A 1 674 ? 13.249 -65.542 -5.728 1.00 24.55 674 LEU A N 1
ATOM 5425 C CA . LEU A 1 674 ? 14.604 -65.642 -5.098 1.00 24.55 674 LEU A CA 1
ATOM 5426 C C . LEU A 1 674 ? 15.702 -65.108 -6.036 1.00 24.55 674 LEU A C 1
ATOM 5428 O O . LEU A 1 674 ? 15.731 -65.532 -7.180 1.00 24.55 674 LEU A O 1
ATOM 5432 N N . HIS A 1 675 ? 16.651 -64.233 -5.683 1.00 25.42 675 HIS A N 1
ATOM 5433 C CA . HIS A 1 675 ? 17.289 -63.790 -4.428 1.00 25.42 675 HIS A CA 1
ATOM 5434 C C . HIS A 1 675 ? 18.009 -62.436 -4.748 1.00 25.42 675 HIS A C 1
ATOM 5436 O O . HIS A 1 675 ? 18.396 -62.236 -5.892 1.00 25.42 675 HIS A O 1
ATOM 5442 N N . LEU A 1 676 ? 18.035 -61.406 -3.884 1.00 26.08 676 LEU A N 1
ATOM 5443 C CA . LEU A 1 676 ? 18.968 -61.148 -2.757 1.00 26.08 676 LEU A CA 1
ATOM 5444 C C . LEU A 1 676 ? 20.368 -60.686 -3.219 1.00 26.08 676 LEU A C 1
ATOM 5446 O O . LEU A 1 676 ? 21.071 -61.464 -3.843 1.00 26.08 676 LEU A O 1
ATOM 5450 N N . GLN A 1 677 ? 20.779 -59.459 -2.866 1.00 26.09 677 GLN A N 1
ATOM 5451 C CA . GLN A 1 677 ? 21.932 -59.197 -1.982 1.00 26.09 677 GLN A CA 1
ATOM 5452 C C . GLN A 1 677 ? 22.260 -57.705 -1.840 1.00 26.09 677 GLN A C 1
ATOM 5454 O O . GLN A 1 677 ? 22.485 -56.986 -2.807 1.00 26.09 677 GLN A O 1
ATOM 5459 N N . ALA A 1 678 ? 22.296 -57.280 -0.577 1.00 27.75 678 ALA A N 1
ATOM 5460 C CA . ALA A 1 678 ? 22.997 -56.105 -0.099 1.00 27.75 678 ALA A CA 1
ATOM 5461 C C . ALA A 1 678 ? 24.422 -56.529 0.283 1.00 27.75 678 ALA A C 1
ATOM 5463 O O . ALA A 1 678 ? 24.589 -57.536 0.973 1.00 27.75 678 ALA A O 1
ATOM 5464 N N . GLU A 1 679 ? 25.420 -55.744 -0.118 1.00 26.44 679 GLU A N 1
ATOM 5465 C CA . GLU A 1 679 ? 26.797 -55.870 0.355 1.00 26.44 679 GLU A CA 1
ATOM 5466 C C . GLU A 1 679 ? 27.276 -54.550 0.968 1.00 26.44 679 GLU A C 1
ATOM 5468 O O . GLU A 1 679 ? 27.076 -53.456 0.441 1.00 26.44 679 GLU A O 1
ATOM 5473 N N . VAL A 1 680 ? 27.896 -54.701 2.133 1.00 29.86 680 VAL A N 1
ATOM 5474 C CA . VAL A 1 680 ? 28.572 -53.695 2.950 1.00 29.86 680 VAL A CA 1
ATOM 5475 C C . VAL A 1 680 ? 30.071 -53.812 2.656 1.00 29.86 680 VAL A C 1
ATOM 5477 O O . VAL A 1 680 ? 30.554 -54.938 2.614 1.00 29.86 680 VAL A O 1
ATOM 5480 N N . LEU A 1 681 ? 30.815 -52.696 2.543 1.00 28.28 681 LEU A N 1
ATOM 5481 C CA . LEU A 1 681 ? 32.073 -52.413 3.282 1.00 28.28 681 LEU A CA 1
ATOM 5482 C C . LEU A 1 681 ? 32.954 -51.296 2.664 1.00 28.28 681 LEU A C 1
ATOM 5484 O O . LEU A 1 681 ? 33.334 -51.334 1.503 1.00 28.28 681 LEU A O 1
ATOM 5488 N N . ARG A 1 682 ? 33.403 -50.411 3.573 1.00 27.98 682 ARG A N 1
ATOM 5489 C CA . ARG A 1 682 ? 34.744 -49.784 3.721 1.00 27.98 682 ARG A CA 1
ATOM 5490 C C . ARG A 1 682 ? 35.298 -48.781 2.684 1.00 27.98 682 ARG A C 1
ATOM 5492 O O . ARG A 1 682 ? 35.887 -49.141 1.681 1.00 27.98 682 ARG A O 1
ATOM 5499 N N . ALA A 1 683 ? 35.307 -47.521 3.136 1.00 32.06 683 ALA A N 1
ATOM 5500 C CA . ALA A 1 683 ? 36.474 -46.659 3.419 1.00 32.06 683 ALA A CA 1
ATOM 5501 C C . ALA A 1 683 ? 37.669 -46.597 2.440 1.00 32.06 683 ALA A C 1
ATOM 5503 O O . ALA A 1 683 ? 38.417 -47.564 2.334 1.00 32.06 683 ALA A O 1
ATOM 5504 N N . ARG A 1 684 ? 38.000 -45.374 1.976 1.00 28.88 684 ARG A N 1
ATOM 5505 C CA . ARG A 1 684 ? 39.288 -44.671 2.227 1.00 28.88 684 ARG A CA 1
ATOM 5506 C C . ARG A 1 684 ? 39.360 -43.297 1.521 1.00 28.88 684 ARG A C 1
ATOM 5508 O O . ARG A 1 684 ? 39.014 -43.189 0.354 1.00 28.88 684 ARG A O 1
ATOM 5515 N N . ARG A 1 685 ? 39.850 -42.286 2.259 1.00 31.59 685 ARG A N 1
ATOM 5516 C CA . ARG A 1 685 ? 40.564 -41.076 1.768 1.00 31.59 685 ARG A CA 1
ATOM 5517 C C . ARG A 1 685 ? 41.892 -41.495 1.087 1.00 31.59 685 ARG A C 1
ATOM 5519 O O . ARG A 1 685 ? 42.334 -42.613 1.374 1.00 31.59 685 ARG A O 1
ATOM 5526 N N . PRO A 1 686 ? 42.556 -40.683 0.239 1.00 46.66 686 PRO A N 1
ATOM 5527 C CA . PRO A 1 686 ? 42.983 -39.293 0.491 1.00 46.66 686 PRO A CA 1
ATOM 5528 C C . PRO A 1 686 ? 42.006 -38.231 0.008 1.00 46.66 686 PRO A C 1
ATOM 5530 O O . PRO A 1 686 ? 41.497 -38.388 -1.122 1.00 46.66 686 PRO A O 1
#